Protein AF-A0A317X6T7-F1 (afdb_monomer_lite)

Radius of gyration: 27.92 Å; chains: 1; bounding box: 54×80×56 Å

Secondary structure (DSSP, 8-state):
--EEEEEEETTEEEEEETT-EEEEEETTTTEEEEEEE-TTEEEEETTTTEEEETTSEEEEEETTEEEEEEE-SEEEEETTEEEEEETTTTEEEEEETTSTT-PEEEEE-S-EEEEEEETTEEEEEETTS-EEEEETTEEEEEE-S-EEEEEE-SS-EEEEETTS-EEEEETTTEEEEEE-S-EEEEEEETTEEEEEETTS-EEEEEETTEEEEEE--TTEEEEEESSSEEEEETT--EEEEETTTTEEEE--------S-TTSS-S------EEEEEES-GGGHHHHHHHHHHHHHHHHHH-----EEEEEE--HHHHHHHHHTTS-SEEEESS-SPPHHHHHHHSSS---EEEEEEEEEEE-EEEEE-TT-TT---TTS-HHHHHHHHHHHHHH-TTS--SEEE--SS-HHHHHHHHHHHHH-TT--S--TTEEE-S---HHHHHHHHHHTT-EEEEEHHHHHHHHTSTTGGG-EEEEETTT-TTTS--EEEEEEEETT-TTHHHHHHHHHHHHSHHHHHHHHH-EETTEE--BPPP-

Structure (mmCIF, N/CA/C/O backbone):
data_AF-A0A317X6T7-F1
#
_entry.id   AF-A0A317X6T7-F1
#
loop_
_atom_site.group_PDB
_atom_site.id
_atom_site.type_symbol
_atom_site.label_atom_id
_atom_site.label_alt_id
_atom_site.label_comp_id
_atom_site.label_asym_id
_atom_site.label_entity_id
_atom_site.label_seq_id
_atom_site.pdbx_PDB_ins_code
_atom_site.Cartn_x
_atom_site.Cartn_y
_atom_site.Cartn_z
_atom_site.occupancy
_atom_site.B_iso_or_equiv
_atom_site.auth_seq_id
_atom_site.auth_comp_id
_atom_site.auth_asym_id
_atom_site.auth_atom_id
_atom_site.pdbx_PDB_model_num
ATOM 1 N N . MET A 1 1 ? -18.273 16.856 8.030 1.00 47.88 1 MET A N 1
ATOM 2 C CA . MET A 1 1 ? -17.493 18.112 8.081 1.00 47.88 1 MET A CA 1
ATOM 3 C C . MET A 1 1 ? -16.355 17.949 7.103 1.00 47.88 1 MET A C 1
ATOM 5 O O . MET A 1 1 ? -15.674 16.941 7.179 1.00 47.88 1 MET A O 1
ATO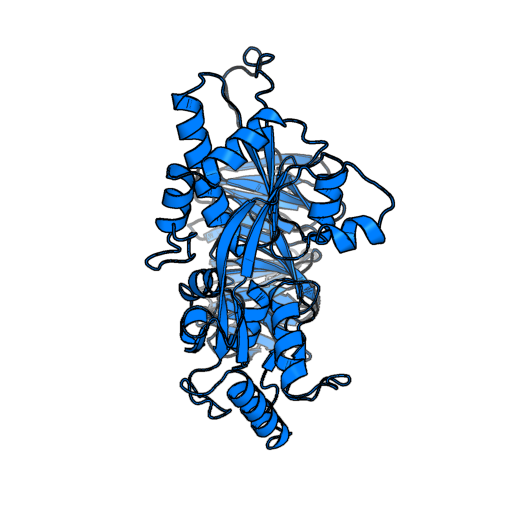M 9 N N . THR A 1 2 ? -16.215 18.866 6.156 1.00 56.31 2 THR A N 1
ATOM 10 C CA . THR A 1 2 ? -15.257 18.752 5.054 1.00 56.31 2 THR A CA 1
ATOM 11 C C . THR A 1 2 ? -14.024 19.608 5.338 1.00 56.31 2 THR A C 1
ATOM 13 O O . THR A 1 2 ? -14.096 20.697 5.911 1.00 56.31 2 THR A O 1
ATOM 16 N N . TYR A 1 3 ? -12.872 19.050 5.016 1.00 62.19 3 TYR A N 1
ATOM 17 C CA . TYR A 1 3 ? -11.550 19.628 5.184 1.00 62.19 3 TYR A CA 1
ATOM 18 C C . TYR A 1 3 ? -11.034 20.019 3.797 1.00 62.19 3 TYR A C 1
ATOM 20 O O . TYR A 1 3 ? -11.352 19.317 2.839 1.00 62.19 3 TYR A O 1
ATOM 28 N N . ASP A 1 4 ? -10.250 21.096 3.708 1.00 67.50 4 ASP A N 1
ATOM 29 C CA . ASP A 1 4 ? -9.671 21.536 2.433 1.00 67.50 4 ASP A CA 1
ATOM 30 C C . ASP A 1 4 ? -8.176 21.252 2.339 1.00 67.50 4 ASP A C 1
ATOM 32 O O . ASP A 1 4 ? -7.706 20.755 1.318 1.00 67.50 4 ASP A O 1
ATOM 36 N N . GLN A 1 5 ? -7.400 21.603 3.372 1.00 83.81 5 GLN A N 1
ATOM 37 C CA . GLN A 1 5 ? -5.944 21.529 3.274 1.00 83.81 5 GLN A CA 1
ATOM 38 C C . GLN A 1 5 ? -5.246 21.509 4.641 1.00 83.81 5 GLN A C 1
ATOM 40 O O . GLN A 1 5 ? -5.709 22.095 5.623 1.00 83.81 5 GLN A O 1
ATOM 45 N N . ILE A 1 6 ? -4.083 20.861 4.684 1.00 87.38 6 ILE A N 1
ATOM 46 C CA . ILE A 1 6 ? -3.121 20.853 5.782 1.00 87.38 6 ILE A CA 1
ATOM 47 C C . ILE A 1 6 ? -1.802 21.380 5.230 1.00 87.38 6 ILE A C 1
ATOM 49 O O . ILE A 1 6 ? -1.423 21.069 4.100 1.00 87.38 6 ILE A O 1
ATOM 53 N N . ALA A 1 7 ? -1.112 22.180 6.025 1.00 86.00 7 ALA A N 1
ATOM 54 C CA . ALA A 1 7 ? 0.236 22.629 5.726 1.00 86.00 7 ALA A CA 1
ATOM 55 C C . ALA A 1 7 ? 1.092 22.521 6.982 1.00 86.00 7 ALA A C 1
ATOM 57 O O . ALA A 1 7 ? 0.595 22.654 8.099 1.00 86.00 7 ALA A O 1
ATOM 58 N N . VAL A 1 8 ? 2.385 22.300 6.801 1.00 85.12 8 VAL A N 1
ATOM 59 C CA . VAL A 1 8 ? 3.350 22.140 7.890 1.00 85.12 8 VAL A CA 1
ATOM 60 C C . VAL A 1 8 ? 4.537 23.063 7.653 1.00 85.12 8 VAL A C 1
ATOM 62 O O . VAL A 1 8 ? 4.906 23.322 6.510 1.00 85.12 8 VAL A O 1
ATOM 65 N N . GLY A 1 9 ? 5.110 23.603 8.725 1.00 75.00 9 GLY A N 1
ATOM 66 C CA . GLY A 1 9 ? 6.337 24.399 8.656 1.00 75.00 9 GLY A CA 1
ATOM 67 C C . GLY A 1 9 ? 6.763 24.921 10.027 1.00 75.00 9 GLY A C 1
ATOM 68 O O . GLY A 1 9 ? 5.910 25.306 10.826 1.00 75.00 9 GLY A O 1
ATOM 69 N N . GLY A 1 10 ? 8.073 24.907 10.301 1.00 64.50 10 GLY A N 1
ATOM 70 C CA . GLY A 1 10 ? 8.658 25.400 11.557 1.00 64.50 10 GLY A CA 1
ATOM 71 C C . GLY A 1 10 ? 8.101 24.712 12.812 1.00 64.50 10 GLY A C 1
ATOM 72 O O . GLY A 1 10 ? 7.678 25.394 13.745 1.00 64.50 10 GLY A O 1
ATOM 73 N N . GLY A 1 11 ? 7.995 23.376 12.806 1.00 67.75 11 GLY A N 1
ATOM 74 C CA . GLY A 1 11 ? 7.402 22.588 13.899 1.00 67.75 11 GLY A CA 1
ATOM 75 C C . GLY A 1 11 ? 5.901 22.808 14.159 1.00 67.75 11 GLY A C 1
ATOM 76 O O . GLY A 1 11 ? 5.368 22.308 15.148 1.00 67.75 11 GLY A O 1
ATOM 77 N N . SER A 1 12 ? 5.205 23.571 13.310 1.00 79.38 12 SER A N 1
ATOM 78 C CA . SER A 1 12 ? 3.772 23.857 13.445 1.00 79.38 12 SER A CA 1
ATOM 79 C C . SER A 1 12 ? 2.964 23.219 12.320 1.00 79.38 12 SER A C 1
ATOM 81 O O . SER A 1 12 ? 3.421 23.112 11.179 1.00 79.38 12 SER A O 1
ATOM 83 N N . CYS A 1 13 ? 1.728 22.838 12.642 1.00 84.69 13 CYS A N 1
ATOM 84 C CA . CYS A 1 13 ? 0.756 22.321 11.685 1.00 84.69 13 CYS A CA 1
ATOM 85 C C . CYS A 1 13 ? -0.400 23.312 11.533 1.00 84.69 13 CYS A C 1
ATOM 87 O O . CYS A 1 13 ? -0.938 23.822 12.517 1.00 84.69 13 CYS A O 1
ATOM 89 N N . TYR A 1 14 ? -0.822 23.550 10.299 1.00 87.25 14 TYR A N 1
ATOM 90 C CA . TYR A 1 14 ? -1.899 24.459 9.950 1.00 87.25 14 TYR A CA 1
ATOM 91 C C . TYR A 1 14 ? -3.015 23.718 9.231 1.00 87.25 14 TYR A C 1
ATOM 93 O O . TYR A 1 14 ? -2.771 22.859 8.389 1.00 87.25 14 TYR A O 1
ATOM 101 N N . LEU A 1 15 ? -4.248 24.078 9.562 1.00 87.12 15 LEU A N 1
ATOM 102 C CA . LEU A 1 15 ? -5.460 23.444 9.071 1.00 87.12 15 LEU A CA 1
ATOM 103 C C . LEU A 1 15 ? -6.362 24.495 8.429 1.00 87.12 15 LEU A C 1
ATOM 105 O O . LEU A 1 15 ? -6.773 25.433 9.115 1.00 87.12 15 LEU A O 1
ATOM 109 N N . LEU A 1 16 ? -6.712 24.302 7.158 1.00 87.69 16 LEU A N 1
ATOM 110 C CA . LEU A 1 16 ? -7.743 25.058 6.451 1.00 87.69 16 LEU A CA 1
ATOM 111 C C . LEU A 1 16 ? -8.988 24.181 6.266 1.00 87.69 16 LEU A C 1
ATOM 113 O O . LEU A 1 16 ? -8.929 23.074 5.728 1.00 87.69 16 LEU A O 1
ATOM 117 N N . ARG A 1 17 ? -10.127 24.677 6.746 1.00 85.06 17 ARG A N 1
ATOM 118 C CA . ARG A 1 17 ? -11.435 24.012 6.642 1.00 85.06 17 ARG A CA 1
ATOM 119 C C . ARG A 1 17 ? -12.251 24.587 5.484 1.00 85.06 17 ARG A C 1
ATOM 121 O O . ARG A 1 17 ? -12.080 25.758 5.165 1.00 85.06 17 ARG A O 1
ATOM 128 N N . THR A 1 18 ? -13.231 23.828 4.982 1.00 83.88 18 THR A N 1
ATOM 129 C CA . THR A 1 18 ? -14.130 24.274 3.891 1.00 83.88 18 THR A CA 1
ATOM 130 C C . THR A 1 18 ? -14.920 25.539 4.179 1.00 83.88 18 THR A C 1
ATOM 132 O O . THR A 1 18 ? -15.309 26.256 3.267 1.00 83.88 18 THR A O 1
ATOM 135 N N . ASN A 1 19 ? -15.178 25.833 5.452 1.00 84.19 19 ASN A N 1
ATOM 136 C CA . ASN A 1 19 ? -15.823 27.079 5.870 1.00 84.19 19 ASN A CA 1
ATOM 137 C C . ASN A 1 19 ? -14.835 28.261 5.966 1.00 84.19 19 ASN A C 1
ATOM 139 O O . ASN A 1 19 ? -15.171 29.304 6.526 1.00 84.19 19 ASN A O 1
ATOM 143 N N . GLY A 1 20 ? -13.591 28.074 5.517 1.00 86.75 20 GLY A N 1
ATOM 144 C CA . GLY A 1 20 ? -12.543 29.079 5.544 1.00 86.75 20 GLY A CA 1
ATOM 145 C C . GLY A 1 20 ? -11.861 29.287 6.897 1.00 86.75 20 GLY A C 1
ATOM 146 O O . GLY A 1 20 ? -11.046 30.203 7.031 1.00 86.75 20 GLY A O 1
ATOM 147 N N . THR A 1 21 ? -12.175 28.487 7.924 1.00 88.69 21 THR A N 1
ATOM 148 C CA . THR A 1 21 ? -11.492 28.571 9.223 1.00 88.69 21 THR A CA 1
ATOM 149 C C . THR A 1 21 ? -10.047 28.094 9.103 1.00 88.69 21 THR A C 1
ATOM 151 O O . THR A 1 21 ? -9.794 26.984 8.633 1.00 88.69 21 THR A O 1
ATOM 154 N N . VAL A 1 22 ? -9.120 28.900 9.621 1.00 88.12 22 VAL A N 1
ATOM 155 C CA . VAL A 1 22 ? -7.695 28.584 9.732 1.00 88.12 22 VAL A CA 1
ATOM 156 C C . VAL A 1 22 ? -7.345 28.312 11.186 1.00 88.12 22 VAL A C 1
ATOM 158 O O . VAL A 1 22 ? -7.564 29.157 12.061 1.00 88.12 22 VAL A O 1
ATOM 161 N N . LYS A 1 23 ? -6.772 27.140 11.452 1.00 86.94 23 LYS A N 1
ATOM 162 C CA . LYS A 1 23 ? -6.250 26.778 12.771 1.00 86.94 23 LYS A CA 1
ATOM 163 C C . LYS A 1 23 ? -4.765 26.464 12.700 1.00 86.94 23 LYS A C 1
ATOM 165 O O . LYS A 1 23 ? -4.298 25.912 11.712 1.00 86.94 23 LYS A O 1
ATOM 170 N N . MET A 1 24 ? -4.053 26.780 13.770 1.00 85.44 24 MET A N 1
ATOM 171 C CA . MET A 1 24 ? -2.663 26.404 13.987 1.00 85.44 24 MET A CA 1
ATOM 172 C C . MET A 1 24 ? -2.584 25.506 15.212 1.00 85.44 24 MET A C 1
ATOM 174 O O . MET A 1 24 ? -3.096 25.863 16.273 1.00 85.44 24 MET A O 1
ATOM 178 N N . TYR A 1 25 ? -1.935 24.364 15.060 1.00 80.81 25 TYR A N 1
ATOM 179 C CA . TYR A 1 25 ? -1.464 23.548 16.161 1.00 80.81 25 TYR A CA 1
ATOM 180 C C . TYR A 1 25 ? 0.008 23.879 16.397 1.00 80.81 25 TYR A C 1
ATOM 182 O O . TYR A 1 25 ? 0.845 23.685 15.512 1.00 80.81 25 TYR A O 1
ATOM 190 N N . SER A 1 26 ? 0.307 24.407 17.582 1.00 69.31 26 SER A N 1
ATOM 191 C CA . SER A 1 26 ? 1.682 24.652 18.015 1.00 69.31 26 SER A CA 1
ATOM 192 C C . SER A 1 26 ? 2.155 23.469 18.847 1.00 69.31 26 SER A C 1
ATOM 194 O O . SER A 1 26 ? 1.589 23.195 19.907 1.00 69.31 26 SER A O 1
ATOM 196 N N . ALA A 1 27 ? 3.216 22.798 18.394 1.00 61.06 27 ALA A N 1
ATOM 197 C CA . ALA A 1 27 ? 3.853 21.729 19.159 1.00 61.06 27 ALA A CA 1
ATOM 198 C C . ALA A 1 27 ? 4.384 22.223 20.519 1.00 61.06 27 ALA A C 1
ATOM 200 O O . ALA A 1 27 ? 4.441 21.450 21.470 1.00 61.06 27 ALA A O 1
ATOM 201 N N . TYR A 1 28 ? 4.704 23.519 20.639 1.00 60.72 28 TYR A N 1
ATOM 202 C CA . TYR A 1 28 ? 5.198 24.121 21.879 1.00 60.72 28 TYR A CA 1
ATOM 203 C C . TYR A 1 28 ? 4.115 24.306 22.941 1.00 60.72 28 TYR A C 1
ATOM 205 O O . TYR A 1 28 ? 4.381 24.127 24.125 1.00 60.72 28 TYR A O 1
ATOM 213 N N . SER A 1 29 ? 2.903 24.699 22.540 1.00 60.16 29 SER A N 1
ATOM 214 C CA . SER A 1 29 ? 1.805 24.957 23.481 1.00 60.16 29 SER A CA 1
ATOM 215 C C . SER A 1 29 ? 0.778 23.829 23.550 1.00 60.16 29 SER A C 1
ATOM 217 O O . SER A 1 29 ? -0.152 23.938 24.347 1.00 60.16 29 SER A O 1
ATOM 219 N N . ILE A 1 30 ? 0.936 22.777 22.730 1.00 66.38 30 ILE A N 1
ATOM 220 C CA . ILE A 1 30 ? 0.070 21.584 22.649 1.00 66.38 30 ILE A CA 1
ATOM 221 C C . ILE A 1 30 ? -1.407 22.002 22.567 1.00 66.38 30 ILE A C 1
ATOM 223 O O . ILE A 1 30 ? -2.280 21.491 23.260 1.00 66.38 30 ILE A O 1
ATOM 227 N N . ASN A 1 31 ? -1.691 23.026 21.762 1.00 68.06 31 ASN A N 1
ATOM 228 C CA . ASN A 1 31 ? -3.018 23.619 21.682 1.00 68.06 31 ASN A CA 1
ATOM 229 C C . ASN A 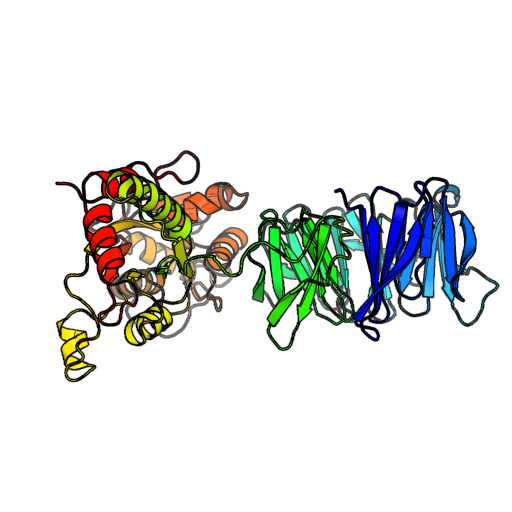1 31 ? -3.330 24.129 20.280 1.00 68.06 31 ASN A C 1
ATOM 231 O O . ASN A 1 31 ? -2.460 24.595 19.537 1.00 68.06 31 ASN A O 1
ATOM 235 N N . TRP A 1 32 ? -4.620 24.081 19.957 1.00 77.19 32 TRP A N 1
ATOM 236 C CA . TRP A 1 32 ? -5.174 24.679 18.754 1.00 77.19 32 TRP A CA 1
ATOM 237 C C . TRP A 1 32 ? -5.491 26.152 18.973 1.00 77.19 32 TRP A C 1
ATOM 239 O O . TRP A 1 32 ? -6.294 26.504 19.837 1.00 77.19 32 TRP A O 1
ATOM 249 N N . VAL A 1 33 ? -4.944 27.001 18.111 1.00 81.12 33 VAL A N 1
ATOM 250 C CA . VAL A 1 33 ? -5.285 28.420 18.036 1.00 81.12 33 VAL A CA 1
ATOM 251 C C . VAL A 1 33 ? -6.009 28.672 16.721 1.00 81.12 33 VAL A C 1
ATOM 253 O O . VAL A 1 33 ? -5.497 28.362 15.646 1.00 81.12 33 VAL A O 1
ATOM 256 N N . THR A 1 34 ? -7.216 29.230 16.791 1.00 87.19 34 THR A N 1
ATOM 257 C CA . THR A 1 34 ? -7.905 29.723 15.592 1.00 87.19 34 THR A CA 1
ATOM 258 C C . THR A 1 34 ? -7.265 31.046 15.196 1.00 87.19 34 THR A C 1
ATOM 260 O O . THR A 1 34 ? -7.296 31.996 15.973 1.00 87.19 34 THR A O 1
ATOM 263 N N . LEU A 1 35 ? -6.678 31.102 14.001 1.00 87.06 35 LEU A N 1
ATOM 264 C CA . LEU A 1 35 ? -6.011 32.305 13.494 1.00 87.06 35 LEU A CA 1
ATOM 265 C C . LEU A 1 35 ? -6.988 33.242 12.773 1.00 87.06 35 LEU A C 1
ATOM 267 O O . LEU A 1 35 ? -6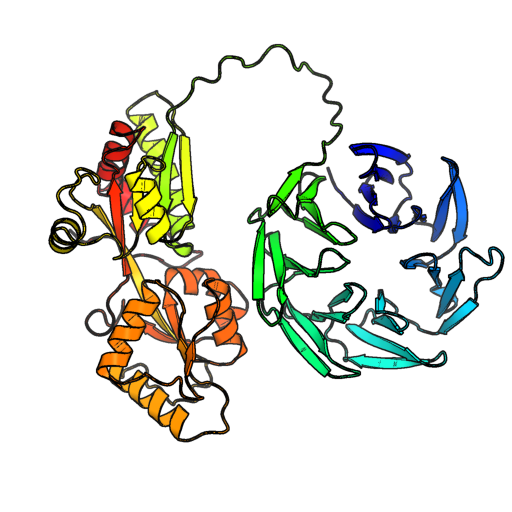.725 34.432 12.629 1.00 87.06 35 LEU A O 1
ATOM 271 N N . GLY A 1 36 ? -8.107 32.708 12.282 1.00 87.31 36 GLY A N 1
ATOM 272 C CA . GLY A 1 36 ? -9.144 33.474 11.599 1.00 87.31 36 GLY A CA 1
ATOM 273 C C . GLY A 1 36 ? -10.140 32.579 10.870 1.00 87.31 36 GLY A C 1
ATOM 274 O O . GLY A 1 36 ? -9.965 31.362 10.790 1.00 87.31 36 GLY A O 1
ATOM 275 N N . GLN A 1 37 ? -11.190 33.189 10.334 1.00 90.69 37 GLN A N 1
ATOM 276 C CA . GLN A 1 37 ? -12.169 32.531 9.478 1.00 90.69 37 GLN A CA 1
ATOM 277 C C . GLN A 1 37 ? -12.592 33.494 8.376 1.00 90.69 37 GLN A C 1
ATOM 279 O O . GLN A 1 37 ? -13.010 34.612 8.663 1.00 90.69 37 GLN A O 1
ATOM 284 N N . ASP A 1 38 ? -12.476 33.046 7.131 1.00 88.69 38 ASP A N 1
ATOM 285 C CA . ASP A 1 38 ? -12.967 33.768 5.963 1.00 88.69 38 ASP A CA 1
ATOM 286 C C . ASP A 1 38 ? -13.299 32.755 4.865 1.00 88.69 38 ASP A C 1
ATOM 288 O O . ASP A 1 38 ? -12.417 32.026 4.413 1.00 88.69 38 ASP A O 1
ATOM 292 N N . GLU A 1 39 ? -14.561 32.696 4.442 1.00 90.19 39 GLU A N 1
ATOM 293 C CA . GLU A 1 39 ? -15.065 31.721 3.462 1.00 90.19 39 GLU A CA 1
ATOM 294 C C . GLU A 1 39 ? -14.375 31.810 2.096 1.00 90.19 39 GLU A C 1
ATOM 296 O O . GLU A 1 39 ? -14.486 30.891 1.281 1.00 90.19 39 GLU A O 1
ATOM 301 N N . SER A 1 40 ? -13.651 32.898 1.826 1.00 89.75 40 SER A N 1
ATOM 302 C CA . SER A 1 40 ? -12.852 33.049 0.617 1.00 89.75 40 SER A CA 1
ATOM 303 C C . SER A 1 40 ? -11.481 32.376 0.701 1.00 89.75 40 SER A C 1
ATOM 305 O O . SER A 1 40 ? -10.830 32.279 -0.332 1.00 89.75 40 SER A O 1
ATOM 307 N N . ASN A 1 41 ? -11.029 31.882 1.858 1.00 89.38 41 ASN A N 1
ATOM 308 C CA . ASN A 1 41 ? -9.745 31.183 1.990 1.00 89.38 41 ASN A CA 1
ATOM 309 C C . ASN A 1 41 ? -9.721 29.901 1.133 1.00 89.38 41 ASN A C 1
ATOM 311 O O . ASN A 1 41 ? -10.671 29.120 1.147 1.00 89.38 41 ASN A O 1
ATOM 315 N N . ARG A 1 42 ? -8.650 29.692 0.357 1.00 86.69 42 ARG A N 1
ATOM 316 C CA . ARG A 1 42 ? -8.516 28.577 -0.607 1.00 86.69 42 ARG A CA 1
ATOM 317 C C . ARG A 1 42 ? -7.196 27.827 -0.537 1.00 86.69 42 ARG A C 1
ATOM 319 O O . ARG A 1 42 ? -7.137 26.699 -1.005 1.00 86.69 42 ARG A O 1
ATOM 326 N N . GLN A 1 43 ? -6.144 28.449 -0.021 1.00 87.06 43 GLN A N 1
ATOM 327 C CA . GLN A 1 43 ? -4.850 27.798 0.140 1.00 87.06 43 GLN A CA 1
ATOM 328 C C . GLN A 1 43 ? -4.205 28.254 1.442 1.00 87.06 43 GLN A C 1
ATOM 330 O O . GLN A 1 43 ? -4.302 29.435 1.784 1.00 87.06 43 GLN A O 1
ATOM 335 N N . ILE A 1 44 ? -3.524 27.340 2.125 1.00 87.88 44 ILE A N 1
ATOM 336 C CA . ILE A 1 44 ? -2.637 27.628 3.250 1.00 87.88 44 ILE A CA 1
ATOM 337 C C . ILE A 1 44 ? -1.250 27.026 3.007 1.00 87.88 44 ILE A C 1
ATOM 339 O O . ILE A 1 44 ? -1.128 25.950 2.424 1.00 87.88 44 ILE A O 1
ATOM 343 N N . VAL A 1 45 ? -0.207 27.726 3.448 1.00 84.06 45 VAL A N 1
ATOM 344 C CA . VAL A 1 45 ? 1.194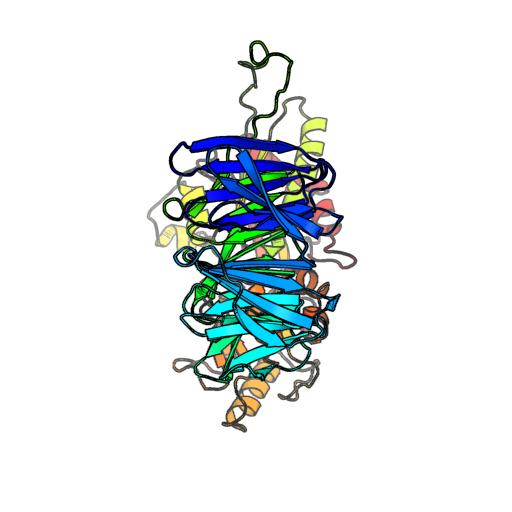 27.268 3.417 1.00 84.06 45 VAL A CA 1
ATOM 345 C C . VAL A 1 45 ? 1.863 27.557 4.767 1.00 84.06 45 VAL A C 1
ATOM 347 O O . VAL A 1 45 ? 1.442 28.470 5.481 1.00 84.06 45 VAL A O 1
ATOM 350 N N . GLY A 1 46 ? 2.841 26.728 5.150 1.00 73.44 46 GLY A N 1
ATOM 351 C CA . GLY A 1 46 ? 3.501 26.768 6.464 1.00 73.44 46 GLY A CA 1
ATOM 352 C C . GLY A 1 46 ? 4.710 27.713 6.556 1.00 73.44 46 GLY A C 1
ATOM 353 O O . GLY A 1 46 ? 5.078 28.342 5.575 1.00 73.44 46 GLY A O 1
ATOM 354 N N . ASN A 1 47 ? 5.335 27.755 7.744 1.00 69.75 47 ASN A N 1
ATOM 355 C CA . ASN A 1 47 ? 6.472 28.606 8.150 1.00 69.75 47 ASN A CA 1
ATOM 356 C C . ASN A 1 47 ? 6.173 30.122 8.149 1.00 69.75 47 ASN A C 1
ATOM 358 O O . ASN A 1 47 ? 6.627 30.873 7.291 1.00 69.75 47 ASN A O 1
ATOM 362 N N . GLY A 1 48 ? 5.375 30.545 9.141 1.00 69.50 48 GLY A N 1
ATOM 363 C CA . GLY A 1 48 ? 4.617 31.801 9.119 1.00 69.50 48 GLY A CA 1
ATOM 364 C C . GLY A 1 48 ? 3.369 31.580 8.268 1.00 69.50 48 GLY A C 1
ATOM 365 O O . GLY A 1 48 ? 3.505 31.402 7.067 1.00 69.50 48 GLY A O 1
ATOM 366 N N . PRO A 1 49 ? 2.153 31.457 8.829 1.00 80.56 49 PRO A N 1
ATOM 367 C CA . PRO A 1 49 ? 1.048 30.981 8.016 1.00 80.56 49 PRO A CA 1
ATOM 368 C C . PRO A 1 49 ? 0.635 32.059 7.023 1.00 80.56 49 PRO A C 1
ATOM 370 O O . PRO A 1 49 ? 0.291 33.178 7.413 1.00 80.56 49 PRO A O 1
ATOM 373 N N . PHE A 1 50 ? 0.631 31.689 5.746 1.00 85.94 50 PHE A N 1
ATOM 374 C CA . PHE A 1 50 ? 0.072 32.508 4.682 1.00 85.94 50 PHE A CA 1
ATOM 375 C C . PHE A 1 50 ? -1.207 31.870 4.160 1.00 85.94 50 PHE A C 1
ATOM 377 O O . PHE A 1 50 ? -1.311 30.646 4.059 1.00 85.94 50 PHE A O 1
ATOM 384 N N . ILE A 1 51 ? -2.170 32.707 3.791 1.00 89.38 51 ILE A N 1
ATOM 385 C CA . ILE A 1 51 ? -3.415 32.281 3.153 1.00 89.38 51 ILE A CA 1
ATOM 386 C C . ILE A 1 51 ? -3.559 32.945 1.799 1.00 89.38 51 ILE A C 1
ATOM 388 O O . ILE A 1 51 ? -3.266 34.130 1.659 1.00 89.38 51 ILE A O 1
ATOM 392 N N . ARG A 1 52 ? -4.064 32.192 0.824 1.00 89.44 52 ARG A N 1
ATOM 393 C CA . ARG A 1 52 ? -4.560 32.729 -0.445 1.00 89.44 52 ARG A CA 1
ATOM 394 C C . ARG A 1 52 ? -6.074 32.631 -0.471 1.00 89.44 52 ARG A C 1
ATOM 396 O O . ARG A 1 52 ? -6.636 31.576 -0.162 1.00 89.44 52 ARG A O 1
ATOM 403 N N . ARG A 1 53 ? -6.729 33.711 -0.875 1.00 90.44 53 ARG A N 1
ATOM 404 C CA . ARG A 1 53 ? -8.176 33.775 -1.067 1.00 90.44 53 ARG A CA 1
ATOM 405 C C . ARG A 1 53 ? -8.573 33.447 -2.504 1.00 90.44 53 ARG A C 1
ATOM 407 O O . ARG A 1 53 ? -7.747 33.429 -3.413 1.00 90.44 53 ARG A O 1
ATOM 414 N N . ALA A 1 54 ? -9.860 33.202 -2.724 1.00 87.50 54 ALA A N 1
ATOM 415 C CA . ALA A 1 54 ? -10.429 32.859 -4.025 1.00 87.50 54 ALA A CA 1
ATOM 416 C C . ALA A 1 54 ? -10.197 33.945 -5.088 1.00 87.50 54 ALA A C 1
ATOM 418 O O . ALA A 1 54 ? -10.008 33.623 -6.256 1.00 87.50 54 ALA A O 1
ATOM 419 N N . ASN A 1 55 ? -10.146 35.212 -4.676 1.00 86.56 55 ASN A N 1
ATOM 420 C CA . ASN A 1 55 ? -9.817 36.356 -5.531 1.00 86.56 55 ASN A CA 1
ATOM 421 C C . ASN A 1 55 ? -8.301 36.529 -5.780 1.00 86.56 55 ASN A C 1
ATOM 423 O O . ASN A 1 55 ? -7.899 37.502 -6.410 1.00 86.56 55 ASN A O 1
ATOM 427 N N . GLY A 1 56 ? -7.463 35.619 -5.270 1.00 84.31 56 GLY A N 1
ATOM 428 C CA . GLY A 1 56 ? -6.007 35.667 -5.387 1.00 84.31 56 GLY A CA 1
ATOM 429 C C . GLY A 1 56 ? -5.304 36.489 -4.307 1.00 84.31 56 GLY A C 1
ATOM 430 O O . GLY A 1 56 ? -4.079 36.448 -4.245 1.00 84.31 56 GLY A O 1
ATOM 431 N N . GLU A 1 57 ? -6.022 37.209 -3.439 1.00 87.75 57 GLU A N 1
ATOM 432 C CA . GLU A 1 57 ? -5.389 37.997 -2.377 1.00 87.75 57 GLU A CA 1
ATOM 433 C C . GLU A 1 57 ? -4.657 37.098 -1.381 1.00 87.75 57 GLU A C 1
ATOM 435 O O . GLU A 1 57 ? -5.182 36.068 -0.947 1.00 87.75 57 GLU A O 1
ATOM 440 N N . VAL A 1 58 ? -3.456 37.519 -0.989 1.00 84.62 58 VAL A N 1
ATOM 441 C CA . VAL A 1 58 ? -2.623 36.810 -0.022 1.00 84.62 58 VAL A CA 1
ATOM 442 C C . VAL A 1 58 ? -2.422 37.608 1.240 1.00 84.62 58 VAL A C 1
ATOM 444 O O . VAL A 1 58 ? -2.184 38.816 1.207 1.00 84.62 58 VAL A O 1
ATOM 447 N N . TYR A 1 59 ? -2.493 36.895 2.356 1.00 87.06 59 TYR A N 1
ATOM 448 C CA . TYR A 1 59 ? -2.281 37.442 3.679 1.00 87.06 59 TYR A CA 1
ATOM 449 C C . TYR A 1 59 ? -1.236 36.621 4.408 1.00 87.06 59 TYR A C 1
ATOM 451 O O . TYR A 1 59 ? -1.243 35.396 4.340 1.00 87.06 59 TYR A O 1
ATOM 459 N N . GLU A 1 60 ? -0.391 37.314 5.151 1.00 86.62 60 GLU A N 1
ATOM 460 C CA . GLU A 1 60 ? 0.547 36.736 6.099 1.00 86.62 60 GLU A CA 1
ATOM 461 C C . GLU A 1 60 ? 0.036 36.973 7.514 1.00 86.62 60 GLU A C 1
ATOM 463 O O . GLU A 1 60 ? -0.429 38.069 7.843 1.00 86.62 60 GLU A O 1
ATOM 468 N N . TYR A 1 61 ? 0.126 35.958 8.363 1.00 85.88 61 TYR A N 1
ATOM 469 C CA . TYR A 1 61 ? -0.180 36.107 9.774 1.00 85.88 61 TYR A CA 1
ATOM 470 C C . TYR A 1 61 ? 1.070 36.525 10.554 1.00 85.88 61 TYR A C 1
ATOM 472 O O . TYR A 1 61 ? 1.969 35.721 10.803 1.00 85.88 61 TYR A O 1
ATOM 480 N N . LYS A 1 62 ? 1.103 37.785 10.986 1.00 81.81 62 LYS A N 1
ATOM 481 C CA . LYS A 1 62 ? 2.156 38.351 11.839 1.00 81.81 62 LYS A CA 1
ATOM 482 C C . LYS A 1 62 ? 1.523 39.120 12.988 1.00 81.81 62 LYS A C 1
ATOM 484 O O . LYS A 1 62 ? 0.475 39.735 12.819 1.00 81.81 62 LYS A O 1
ATOM 489 N N . GLU A 1 63 ? 2.145 39.066 14.165 1.00 80.69 63 GLU A N 1
ATOM 490 C CA . GLU A 1 63 ? 1.708 39.834 15.347 1.00 80.69 63 GLU A CA 1
ATOM 491 C C . GLU A 1 63 ? 0.208 39.657 15.671 1.00 80.69 63 GLU A C 1
ATOM 493 O O . GLU A 1 63 ? -0.506 40.605 15.996 1.00 80.69 63 GLU A O 1
ATOM 498 N N . HIS A 1 64 ? -0.285 38.420 15.550 1.00 80.31 64 HIS A N 1
ATOM 499 C CA . HIS A 1 64 ? -1.689 38.047 15.765 1.00 80.31 64 HIS A CA 1
ATOM 500 C C . HIS A 1 64 ? -2.706 38.681 14.799 1.00 80.31 64 HIS A C 1
ATOM 502 O O . HIS A 1 64 ? -3.895 38.764 15.115 1.00 80.31 64 HIS A O 1
ATOM 508 N N . LYS A 1 65 ? -2.268 39.136 13.620 1.00 86.00 65 LYS A N 1
ATOM 509 C CA . LYS A 1 65 ? -3.135 39.732 12.598 1.00 86.00 65 LYS A CA 1
ATOM 510 C C . LYS A 1 65 ? -2.778 39.237 11.203 1.00 86.00 65 LYS A C 1
ATOM 512 O O . LYS A 1 65 ? -1.617 39.011 10.878 1.00 86.00 65 LYS A O 1
ATOM 517 N N . TRP A 1 66 ? -3.797 39.126 10.356 1.00 87.38 66 TRP A N 1
ATOM 518 C CA . TRP A 1 66 ? -3.617 38.911 8.924 1.00 87.38 66 TRP A CA 1
ATOM 519 C C . TRP A 1 66 ? -3.292 40.238 8.244 1.00 87.38 66 TRP A C 1
ATOM 521 O O . TRP A 1 66 ? -4.120 41.150 8.221 1.00 87.38 66 TRP A O 1
ATOM 531 N N . LYS A 1 67 ? -2.093 40.345 7.676 1.00 86.56 67 LYS A N 1
ATOM 532 C CA . LYS A 1 67 ? -1.662 41.485 6.870 1.00 86.56 67 LYS A CA 1
ATOM 533 C C . LYS A 1 67 ? -1.706 41.088 5.401 1.00 86.56 67 LYS A C 1
ATOM 535 O O . LYS A 1 67 ? -1.047 40.131 5.007 1.00 86.56 67 LYS A O 1
ATOM 540 N N . ARG A 1 68 ? -2.473 41.823 4.590 1.00 86.88 68 ARG A N 1
ATOM 541 C CA . ARG A 1 68 ? -2.472 41.632 3.135 1.00 86.88 68 ARG A CA 1
ATOM 542 C C . ARG A 1 68 ? -1.076 41.939 2.596 1.00 86.88 68 ARG A C 1
ATOM 544 O O . ARG A 1 68 ? -0.529 42.998 2.899 1.00 86.88 68 ARG A O 1
ATOM 551 N N . LEU A 1 69 ? -0.537 41.021 1.807 1.00 77.50 69 LEU A N 1
ATOM 552 C CA . LEU A 1 69 ? 0.746 41.179 1.137 1.00 77.50 69 LEU A CA 1
ATOM 553 C C . LEU A 1 69 ? 0.568 41.519 -0.336 1.00 77.50 69 LEU A C 1
ATOM 555 O O . LEU A 1 69 ? 1.189 42.457 -0.820 1.00 77.50 69 LEU A O 1
ATOM 559 N N . ASP A 1 70 ? -0.257 40.749 -1.049 1.00 75.44 70 ASP A N 1
ATOM 560 C CA . ASP A 1 70 ? -0.236 40.765 -2.512 1.00 75.44 70 ASP A CA 1
ATOM 561 C C . ASP A 1 70 ? -1.481 40.108 -3.134 1.00 75.44 70 ASP A C 1
ATOM 563 O O . ASP A 1 70 ? -2.430 39.756 -2.428 1.00 75.44 70 ASP A O 1
ATOM 567 N N . THR A 1 71 ? -1.470 39.938 -4.459 1.00 81.94 71 THR A N 1
ATOM 568 C CA . THR A 1 71 ? -2.412 39.133 -5.244 1.00 81.94 71 THR A CA 1
ATOM 569 C C . THR A 1 71 ? -1.628 38.158 -6.133 1.00 81.94 71 THR A C 1
ATOM 571 O O . THR A 1 71 ? -0.770 38.571 -6.914 1.00 81.94 71 THR A O 1
ATOM 574 N N . LEU A 1 72 ? -1.883 36.854 -6.013 1.00 81.38 72 LEU A N 1
ATOM 575 C CA . LEU A 1 72 ? -1.130 35.807 -6.716 1.00 81.38 72 LEU A CA 1
ATOM 576 C C . LEU A 1 72 ? -1.983 34.572 -7.029 1.00 81.38 72 LEU A C 1
ATOM 578 O O . LEU A 1 72 ? -3.052 34.367 -6.446 1.00 81.38 72 LEU A O 1
ATOM 582 N N . THR A 1 73 ? -1.494 33.730 -7.945 1.00 81.12 73 THR A N 1
ATOM 583 C CA . THR A 1 73 ? -2.193 32.497 -8.336 1.00 81.12 73 THR A CA 1
ATOM 584 C C . THR A 1 73 ? -1.789 31.319 -7.452 1.00 81.12 73 THR A C 1
ATOM 586 O O . THR A 1 73 ? -2.664 30.603 -6.965 1.00 81.12 73 THR A O 1
ATOM 589 N N . LYS A 1 74 ? -0.483 31.131 -7.206 1.00 83.06 74 LYS A N 1
ATOM 590 C CA . LYS A 1 74 ? 0.061 30.051 -6.360 1.00 83.06 74 LYS A CA 1
ATOM 591 C C . LYS A 1 74 ? 1.227 30.534 -5.499 1.00 83.06 74 LYS A C 1
ATOM 593 O O . LYS A 1 74 ? 1.952 31.452 -5.887 1.00 83.06 74 LYS A O 1
ATOM 598 N N . MET A 1 75 ? 1.401 29.901 -4.342 1.00 85.06 75 MET A N 1
ATOM 599 C CA . MET A 1 75 ? 2.423 30.248 -3.355 1.00 85.06 75 MET A CA 1
ATOM 600 C C . MET A 1 75 ? 3.021 28.998 -2.712 1.00 85.06 75 MET A C 1
ATOM 602 O O . MET A 1 75 ? 2.305 28.023 -2.482 1.00 85.06 75 MET A O 1
ATOM 606 N N . TRP A 1 76 ? 4.313 29.074 -2.391 1.00 86.50 76 TRP A N 1
ATOM 607 C CA . TRP A 1 76 ? 5.071 28.062 -1.653 1.00 86.50 76 TRP A CA 1
ATOM 608 C C . TRP A 1 76 ? 6.004 28.747 -0.656 1.00 86.50 76 TRP A C 1
ATOM 610 O O . TRP A 1 76 ? 6.409 29.889 -0.871 1.00 86.50 76 TRP A O 1
ATOM 620 N N . VAL A 1 77 ? 6.372 28.054 0.416 1.00 80.44 77 VAL A N 1
ATOM 621 C CA . VAL A 1 77 ? 7.309 28.564 1.425 1.00 80.44 77 VAL A CA 1
ATOM 622 C C . VAL A 1 77 ? 8.337 27.486 1.721 1.00 80.44 77 VAL A C 1
ATOM 624 O O . VAL A 1 77 ? 7.983 26.318 1.875 1.00 80.44 77 VAL A O 1
ATOM 627 N N . TRP A 1 78 ? 9.607 27.877 1.786 1.00 77.75 78 TRP A N 1
ATOM 628 C CA . TRP A 1 78 ? 10.708 26.990 2.136 1.00 77.75 78 TRP A CA 1
ATOM 629 C C . TRP A 1 78 ? 11.726 27.721 3.004 1.00 77.75 78 TRP A C 1
ATOM 631 O O . TRP A 1 78 ? 12.408 28.633 2.531 1.00 77.75 78 TRP A O 1
ATOM 641 N N . GLY A 1 79 ? 11.831 27.327 4.276 1.00 74.25 79 GLY A N 1
ATOM 642 C CA . GLY A 1 79 ? 12.573 28.115 5.259 1.00 74.25 79 GLY A CA 1
ATOM 643 C C . GLY A 1 79 ? 12.101 29.571 5.227 1.00 74.25 79 GLY A C 1
ATOM 644 O O . GLY A 1 79 ? 10.901 29.835 5.187 1.00 74.25 79 GLY A O 1
ATOM 645 N N . ASP A 1 80 ? 13.042 30.501 5.157 1.00 75.31 80 ASP A N 1
ATOM 646 C CA . ASP A 1 80 ? 12.769 31.942 5.171 1.00 75.31 80 ASP A CA 1
ATOM 647 C C . ASP A 1 80 ? 12.460 32.530 3.776 1.00 75.31 80 ASP A C 1
ATOM 649 O O . ASP A 1 80 ? 12.387 33.749 3.604 1.00 75.31 80 ASP A O 1
ATOM 653 N N . ILE A 1 81 ? 12.280 31.673 2.760 1.00 79.19 81 ILE A N 1
ATOM 654 C CA . ILE A 1 81 ? 12.036 32.077 1.373 1.00 79.19 81 ILE A CA 1
ATOM 655 C C . ILE A 1 81 ? 10.589 31.773 0.985 1.00 79.19 81 ILE A C 1
ATOM 657 O O . ILE A 1 81 ? 10.149 30.621 0.991 1.00 79.19 81 ILE A O 1
ATOM 661 N N . THR A 1 82 ? 9.871 32.807 0.553 1.00 80.88 82 THR A N 1
ATOM 662 C CA . THR A 1 82 ? 8.523 32.678 -0.014 1.00 80.88 82 THR A CA 1
ATOM 663 C C . THR A 1 82 ? 8.592 32.740 -1.533 1.00 80.88 82 THR A C 1
ATOM 665 O O . THR A 1 82 ? 9.231 33.620 -2.107 1.00 80.88 82 THR A O 1
ATOM 668 N N . TRP A 1 83 ? 7.915 31.815 -2.202 1.00 84.75 83 TRP A N 1
ATOM 669 C CA . TRP A 1 83 ? 7.810 31.730 -3.653 1.00 84.75 83 TRP A CA 1
ATOM 670 C C . TRP A 1 83 ? 6.395 32.063 -4.095 1.00 84.75 83 TRP A C 1
ATOM 672 O O . TRP A 1 83 ? 5.425 31.602 -3.492 1.00 84.75 83 TRP A O 1
ATOM 682 N N . ARG A 1 84 ? 6.274 32.817 -5.186 1.00 84.31 84 ARG A N 1
ATOM 683 C CA . ARG A 1 84 ? 4.994 33.110 -5.828 1.00 84.31 84 ARG A CA 1
ATOM 684 C C . ARG A 1 84 ? 5.047 32.807 -7.312 1.00 84.31 84 ARG A C 1
ATOM 686 O O . ARG A 1 84 ? 6.054 33.081 -7.967 1.00 84.31 84 ARG A O 1
ATOM 693 N N . TRP A 1 85 ? 3.923 32.343 -7.833 1.00 85.12 85 TRP A N 1
ATOM 694 C CA . TRP A 1 85 ? 3.669 32.260 -9.262 1.00 85.12 85 TRP A CA 1
ATOM 695 C C . TRP A 1 85 ? 2.420 33.065 -9.619 1.00 85.12 85 TRP A C 1
ATOM 697 O O . TRP A 1 85 ? 1.372 32.947 -8.970 1.00 85.12 85 TRP A O 1
ATOM 707 N N . GLN A 1 86 ? 2.556 33.904 -10.643 1.00 81.19 86 GLN A N 1
ATOM 708 C CA . GLN A 1 86 ? 1.478 34.722 -11.189 1.00 81.19 86 GLN A CA 1
ATOM 709 C C . GLN A 1 86 ? 1.158 34.262 -12.606 1.00 81.19 86 GLN A C 1
ATOM 711 O O . GLN A 1 86 ? 1.988 34.358 -13.507 1.00 81.19 86 GLN A O 1
ATOM 716 N N . GLU A 1 87 ? -0.071 33.788 -12.795 1.00 79.12 87 GLU A N 1
ATOM 717 C CA . GLU A 1 87 ? -0.530 33.217 -14.062 1.00 79.12 87 GLU A CA 1
ATOM 718 C C . GLU A 1 87 ? -0.509 34.231 -15.208 1.00 79.12 87 GLU A C 1
ATOM 720 O O . GLU A 1 87 ? -0.081 33.895 -16.304 1.00 79.12 87 GLU A O 1
ATOM 725 N N . GLN A 1 88 ? -0.899 35.483 -14.945 1.00 77.56 88 GLN A N 1
ATOM 726 C CA . GLN A 1 88 ? -0.936 36.540 -15.965 1.00 77.56 88 GLN A CA 1
ATOM 727 C C . GLN A 1 88 ? 0.456 36.924 -16.481 1.00 77.56 88 GLN A C 1
ATOM 729 O O . GLN A 1 88 ? 0.599 37.314 -17.637 1.00 77.56 88 GLN A O 1
ATOM 734 N N . GLU A 1 89 ? 1.476 36.829 -15.625 1.00 78.50 89 GLU A N 1
ATOM 735 C CA . GLU A 1 89 ? 2.850 37.206 -15.965 1.00 78.50 89 GLU A CA 1
ATOM 736 C C . GLU A 1 89 ? 3.683 36.000 -16.423 1.00 78.50 89 GLU A C 1
ATOM 738 O O . GLU A 1 89 ? 4.738 36.171 -17.029 1.00 78.50 89 GLU A O 1
ATOM 743 N N . HIS A 1 90 ? 3.226 34.777 -16.129 1.00 79.75 90 HIS A N 1
ATOM 744 C CA . HIS A 1 90 ? 4.000 33.539 -16.256 1.00 79.75 90 HIS A CA 1
ATOM 745 C C . HIS A 1 90 ? 5.365 33.609 -15.546 1.00 79.75 90 HIS A C 1
ATOM 747 O O . HIS A 1 90 ? 6.344 33.002 -15.987 1.00 79.75 90 HIS A O 1
ATOM 753 N N . LEU A 1 91 ? 5.441 34.361 -14.442 1.00 83.75 91 LEU A N 1
ATOM 754 C CA . LEU A 1 91 ? 6.670 34.585 -13.684 1.00 83.75 91 LEU A CA 1
ATOM 755 C C . LEU A 1 91 ? 6.647 33.846 -12.349 1.00 83.75 91 LEU A C 1
ATOM 757 O O . LEU A 1 91 ? 5.690 33.935 -11.575 1.00 83.75 91 LEU A O 1
ATOM 761 N N . LEU A 1 92 ? 7.757 33.160 -12.072 1.00 84.56 92 LEU A N 1
ATOM 762 C CA . LEU A 1 92 ? 8.098 32.648 -10.755 1.00 84.56 92 LEU A CA 1
ATOM 763 C C . LEU A 1 92 ? 9.065 33.628 -10.082 1.00 84.56 92 LEU A C 1
ATOM 765 O O . LEU A 1 92 ? 10.181 33.856 -10.567 1.00 84.56 92 LEU A O 1
ATOM 769 N N . SER A 1 93 ? 8.654 34.156 -8.934 1.00 84.75 93 SER A N 1
ATOM 770 C CA . SER A 1 93 ? 9.443 35.093 -8.134 1.00 84.75 93 SER A CA 1
ATOM 771 C C . SER A 1 93 ? 9.604 34.591 -6.706 1.00 84.75 93 SER A C 1
ATOM 773 O O . SER A 1 93 ? 8.736 33.892 -6.188 1.00 84.75 93 SER A O 1
ATOM 775 N N . CYS A 1 94 ? 10.703 34.971 -6.057 1.00 83.44 94 CYS A N 1
ATOM 776 C CA . CYS A 1 94 ? 10.932 34.683 -4.644 1.00 83.44 94 CYS A CA 1
ATOM 777 C C . CYS A 1 94 ? 11.182 35.956 -3.834 1.00 83.44 94 CYS A C 1
ATOM 779 O O . CYS A 1 94 ? 11.728 36.937 -4.348 1.00 83.44 94 CYS A O 1
ATOM 781 N N . HIS A 1 95 ? 10.837 35.895 -2.558 1.00 77.31 95 HIS A N 1
ATOM 782 C CA . HIS A 1 95 ? 11.053 36.921 -1.548 1.00 77.31 95 HIS A CA 1
ATOM 783 C C . HIS A 1 95 ? 11.792 36.299 -0.359 1.00 77.31 95 HIS A C 1
ATOM 785 O O . HIS A 1 95 ? 11.501 35.164 0.018 1.00 77.31 95 HIS A O 1
ATOM 791 N N . ASP A 1 96 ? 12.787 37.013 0.165 1.00 68.19 96 ASP A N 1
ATOM 792 C CA . ASP A 1 96 ? 13.617 36.591 1.297 1.00 68.19 96 ASP A CA 1
ATOM 793 C C . ASP A 1 96 ? 13.244 37.439 2.520 1.00 68.19 96 ASP A C 1
ATOM 795 O O . ASP A 1 96 ? 13.169 38.669 2.424 1.00 68.19 96 ASP A O 1
ATOM 799 N N . PHE A 1 97 ? 13.034 36.800 3.671 1.00 56.91 97 PHE A N 1
ATOM 800 C CA . PHE A 1 97 ? 12.645 37.462 4.920 1.00 56.91 97 PHE A CA 1
ATOM 801 C C . PHE A 1 97 ? 13.619 38.572 5.362 1.00 56.91 97 PHE A C 1
ATOM 803 O O . PHE A 1 97 ? 13.206 39.497 6.063 1.00 56.91 97 PHE A O 1
ATOM 810 N N . GLY A 1 98 ? 14.889 38.522 4.938 1.00 54.44 98 GLY A N 1
ATOM 811 C CA . GLY A 1 98 ? 15.903 39.542 5.240 1.00 54.44 98 GLY A CA 1
ATOM 812 C C . GLY A 1 98 ? 15.891 40.793 4.345 1.00 54.44 98 GLY A C 1
ATOM 813 O O . GLY A 1 98 ? 16.595 41.756 4.649 1.00 54.44 98 GLY A O 1
ATOM 814 N N . ALA A 1 99 ? 15.121 40.804 3.251 1.00 54.75 99 ALA A N 1
ATOM 815 C CA . ALA A 1 99 ? 15.059 41.909 2.285 1.00 54.75 99 ALA A CA 1
ATOM 816 C C . ALA A 1 99 ? 13.594 42.211 1.895 1.00 54.75 99 ALA A C 1
ATOM 818 O O . ALA A 1 99 ? 13.156 41.845 0.802 1.00 54.75 99 ALA A O 1
ATOM 819 N N . PRO A 1 100 ? 12.822 42.867 2.784 1.00 53.75 100 PRO A N 1
ATOM 820 C CA . PRO A 1 100 ? 11.358 42.871 2.759 1.00 53.75 100 PRO A CA 1
ATOM 821 C C . PRO A 1 100 ? 10.690 43.531 1.541 1.00 53.75 100 PRO A C 1
ATOM 823 O O . PRO A 1 100 ? 9.509 43.268 1.325 1.00 53.75 100 PRO A O 1
ATOM 826 N N . ASP A 1 101 ? 11.404 44.301 0.718 1.00 58.28 101 ASP A N 1
ATOM 827 C CA . ASP A 1 101 ? 10.768 45.193 -0.263 1.00 58.28 101 ASP A CA 1
ATOM 828 C C . ASP A 1 101 ? 10.868 44.750 -1.740 1.00 58.28 101 ASP A C 1
ATOM 830 O O . ASP A 1 101 ? 10.311 45.426 -2.603 1.00 58.28 101 ASP A O 1
ATOM 834 N N . GLU A 1 102 ? 11.516 43.623 -2.079 1.00 69.56 102 GLU A N 1
ATOM 835 C CA . GLU A 1 102 ? 11.695 43.229 -3.492 1.00 69.56 102 GLU A CA 1
ATOM 836 C C . GLU A 1 102 ? 11.456 41.738 -3.784 1.00 69.56 102 GLU A C 1
ATOM 838 O O . GLU A 1 102 ? 12.195 40.856 -3.342 1.00 69.56 102 GLU A O 1
ATOM 843 N N . TRP A 1 103 ? 10.466 41.455 -4.640 1.00 76.25 103 TRP A N 1
ATOM 844 C CA . TRP A 1 103 ? 10.308 40.154 -5.294 1.00 76.25 103 TRP A CA 1
ATOM 845 C C . TRP A 1 103 ? 11.326 40.003 -6.421 1.00 76.25 103 TRP A C 1
ATOM 847 O O . TRP A 1 103 ? 11.339 40.781 -7.375 1.00 76.25 103 TRP A O 1
ATOM 857 N N . ARG A 1 104 ? 12.157 38.963 -6.357 1.00 80.69 104 ARG A N 1
ATOM 858 C CA . ARG A 1 104 ? 13.162 38.679 -7.387 1.00 80.69 104 ARG A CA 1
ATOM 859 C C . ARG A 1 104 ? 12.636 37.625 -8.346 1.00 80.69 104 ARG A C 1
ATOM 861 O O . ARG A 1 104 ? 12.367 36.501 -7.927 1.00 80.69 104 ARG A O 1
ATOM 868 N N . VAL A 1 105 ? 12.536 37.963 -9.630 1.00 81.25 105 VAL A N 1
ATOM 869 C CA . VAL A 1 105 ? 12.185 37.002 -10.687 1.00 81.25 105 VAL A CA 1
ATOM 870 C C . VAL A 1 105 ? 13.288 35.948 -10.796 1.00 81.25 105 VAL A C 1
ATOM 872 O O . VAL A 1 105 ? 14.471 36.273 -10.917 1.00 81.25 105 VAL A O 1
ATOM 875 N N . ARG A 1 106 ? 12.908 34.672 -10.733 1.00 78.00 106 ARG A N 1
ATOM 876 C CA . ARG A 1 106 ? 13.834 33.528 -10.758 1.00 78.00 106 ARG A CA 1
ATOM 877 C C . ARG A 1 106 ? 13.675 32.652 -11.991 1.00 78.00 106 ARG A C 1
ATOM 879 O O . ARG A 1 106 ? 14.645 32.008 -12.382 1.00 78.00 106 ARG A O 1
ATOM 886 N N . GLY A 1 107 ? 12.509 32.664 -12.625 1.00 75.31 107 GLY A N 1
ATOM 887 C CA . GLY A 1 107 ? 12.252 31.953 -13.871 1.00 75.31 107 GLY A CA 1
ATOM 888 C C . GLY A 1 107 ? 10.910 32.357 -14.473 1.00 75.31 107 GLY A C 1
ATOM 889 O O . GLY A 1 107 ? 10.071 32.936 -13.786 1.00 75.31 107 GLY A O 1
ATOM 890 N N . GLY A 1 108 ? 10.723 32.055 -15.756 1.00 69.94 108 GLY A N 1
ATOM 891 C CA . GLY A 1 108 ? 9.424 32.129 -16.421 1.00 69.94 108 GLY A CA 1
ATOM 892 C C . GLY A 1 108 ? 8.975 30.722 -16.792 1.00 69.94 108 GLY A C 1
ATOM 893 O O . GLY A 1 108 ? 9.753 29.991 -17.409 1.00 69.94 108 GLY A O 1
ATOM 894 N N . ASP A 1 109 ? 7.771 30.332 -16.380 1.00 64.50 109 ASP A N 1
ATOM 895 C CA . ASP A 1 109 ? 7.124 29.108 -16.854 1.00 64.50 109 ASP A CA 1
ATOM 896 C C . ASP A 1 109 ? 5.598 29.216 -16.780 1.00 64.50 109 ASP A C 1
ATOM 898 O O . ASP A 1 109 ? 5.018 29.886 -15.923 1.00 64.50 109 ASP A O 1
ATOM 902 N N . THR A 1 110 ? 4.963 28.542 -17.726 1.00 61.06 110 THR A N 1
ATOM 903 C CA . THR A 1 110 ? 3.559 28.656 -18.090 1.00 61.06 110 THR A CA 1
ATOM 904 C C . THR A 1 110 ? 2.644 27.693 -17.336 1.00 61.06 110 THR A C 1
ATOM 906 O O . THR A 1 110 ? 1.436 27.897 -17.395 1.00 61.06 110 THR A O 1
ATOM 909 N N . GLN A 1 111 ? 3.163 26.675 -16.626 1.00 78.19 111 GLN A N 1
ATOM 910 C CA . GLN A 1 111 ? 2.322 25.598 -16.062 1.00 78.19 111 GLN A CA 1
ATOM 911 C C . GLN A 1 111 ? 2.818 24.976 -14.740 1.00 78.19 111 GLN A C 1
ATOM 913 O O . GLN A 1 111 ? 2.619 23.785 -14.519 1.00 78.19 111 GLN A O 1
ATOM 918 N N . THR A 1 112 ? 3.471 25.717 -13.839 1.00 86.56 112 THR A N 1
ATOM 919 C CA . THR A 1 112 ? 3.927 25.152 -12.551 1.00 86.56 112 THR A CA 1
ATOM 920 C C . THR A 1 112 ? 2.739 24.652 -11.712 1.00 86.56 112 THR A C 1
ATOM 922 O O . THR A 1 112 ? 1.930 25.448 -11.231 1.00 86.56 112 THR A O 1
ATOM 925 N N . LYS A 1 113 ? 2.640 23.333 -11.511 1.00 88.31 113 LYS A N 1
ATOM 926 C CA . LYS A 1 113 ? 1.682 22.658 -10.623 1.00 88.31 113 LYS A CA 1
ATOM 927 C C . LYS A 1 113 ? 2.130 22.741 -9.171 1.00 88.31 113 LYS A C 1
ATOM 929 O O . LYS A 1 113 ? 1.354 23.202 -8.337 1.00 88.31 113 LYS A O 1
ATOM 934 N N . ASP A 1 114 ? 3.372 22.336 -8.912 1.00 90.44 114 ASP A N 1
ATOM 935 C CA . ASP A 1 114 ? 3.969 22.274 -7.579 1.00 90.44 114 ASP A CA 1
ATOM 936 C C . ASP A 1 114 ? 5.469 22.610 -7.602 1.00 90.44 114 ASP A C 1
ATOM 938 O O . ASP A 1 114 ? 6.107 22.545 -8.658 1.00 90.44 114 ASP A O 1
ATOM 942 N N . LEU A 1 115 ? 6.027 22.977 -6.448 1.00 91.19 115 LEU A N 1
ATOM 943 C CA . LEU A 1 115 ? 7.398 23.455 -6.294 1.00 91.19 115 LEU A CA 1
ATOM 944 C C . LEU A 1 115 ? 8.017 22.901 -5.008 1.00 91.19 115 LEU A C 1
ATOM 946 O O . LEU A 1 115 ? 7.453 23.044 -3.926 1.00 91.19 115 LEU A O 1
ATOM 950 N N . VAL A 1 116 ? 9.219 22.339 -5.118 1.00 90.94 116 VAL A N 1
ATOM 951 C CA . VAL A 1 116 ? 9.992 21.846 -3.972 1.00 90.94 116 VAL A CA 1
ATOM 952 C C . VAL A 1 116 ? 11.442 22.298 -4.059 1.00 90.94 116 VAL A C 1
ATOM 954 O O . VAL A 1 116 ? 11.984 22.530 -5.145 1.00 90.94 116 VAL A O 1
ATOM 957 N N . MET A 1 117 ? 12.091 22.402 -2.902 1.00 88.50 117 MET A N 1
ATOM 958 C CA . MET A 1 117 ? 13.520 22.667 -2.818 1.00 88.50 117 MET A CA 1
ATOM 959 C C . MET A 1 117 ? 14.230 21.431 -2.270 1.00 88.50 117 MET A C 1
ATOM 961 O O . MET A 1 117 ? 13.777 20.798 -1.321 1.00 88.50 117 MET A O 1
ATOM 965 N N . VAL A 1 118 ? 15.344 21.073 -2.895 1.00 89.19 118 VAL A N 1
ATOM 966 C CA . VAL A 1 118 ? 16.245 20.033 -2.397 1.00 89.19 118 VAL A CA 1
ATOM 967 C C . VAL A 1 118 ? 17.597 20.690 -2.239 1.00 89.19 118 VAL A C 1
ATOM 969 O O . VAL A 1 118 ? 18.206 21.121 -3.227 1.00 89.19 118 VAL A O 1
ATOM 972 N N . GLN A 1 119 ? 18.037 20.825 -0.991 1.00 84.88 119 GLN A N 1
ATOM 973 C CA . GLN A 1 119 ? 19.191 21.637 -0.622 1.00 84.88 119 GLN A CA 1
ATOM 974 C C . GLN A 1 119 ? 19.079 23.054 -1.225 1.00 84.88 119 GLN A C 1
ATOM 976 O O . GLN A 1 119 ? 18.198 23.816 -0.851 1.00 84.88 119 GLN A O 1
ATOM 981 N N . ASN A 1 120 ? 19.930 23.396 -2.199 1.00 83.00 120 ASN A N 1
ATOM 982 C CA . ASN A 1 120 ? 19.942 24.704 -2.869 1.00 83.00 120 ASN A CA 1
ATOM 983 C C . ASN A 1 120 ? 19.366 24.670 -4.297 1.00 83.00 120 ASN A C 1
ATOM 985 O O . ASN A 1 120 ? 19.524 25.631 -5.054 1.00 83.00 120 ASN A O 1
ATOM 989 N N . SER A 1 121 ? 18.761 23.552 -4.701 1.00 88.31 121 SER A N 1
ATOM 990 C CA . SER A 1 121 ? 18.196 23.363 -6.038 1.00 88.31 121 SER A CA 1
ATOM 991 C C . SER A 1 121 ? 16.676 23.388 -5.986 1.00 88.31 121 SER A C 1
ATOM 993 O O . SER A 1 121 ? 16.063 22.811 -5.093 1.00 88.31 121 SER A O 1
ATOM 995 N N . ILE A 1 122 ? 16.070 24.050 -6.968 1.00 90.19 122 ILE A N 1
ATOM 996 C CA . ILE A 1 122 ? 14.619 24.202 -7.066 1.00 90.19 122 ILE A CA 1
ATOM 997 C C . ILE A 1 122 ? 14.115 23.285 -8.164 1.00 90.19 122 ILE A C 1
ATOM 999 O O . ILE A 1 122 ? 14.637 23.321 -9.283 1.00 90.19 122 ILE A O 1
ATOM 1003 N N . TYR A 1 123 ? 13.082 22.519 -7.839 1.00 92.25 123 TYR A N 1
ATOM 1004 C CA . TYR A 1 123 ? 12.402 21.619 -8.751 1.00 92.25 123 TYR A CA 1
ATOM 1005 C C . TYR A 1 123 ? 10.938 22.012 -8.843 1.00 92.25 123 TYR A C 1
ATOM 1007 O O . TYR A 1 123 ? 10.328 22.408 -7.851 1.00 92.25 123 TYR A O 1
ATOM 1015 N N . GLN A 1 124 ? 10.381 21.888 -10.037 1.00 92.69 124 GLN A N 1
ATOM 1016 C CA . GLN A 1 124 ? 8.960 22.063 -10.272 1.00 92.69 124 GLN A CA 1
ATOM 1017 C C . GLN A 1 124 ? 8.362 20.803 -10.875 1.00 92.69 124 GLN A C 1
ATOM 1019 O O . GLN A 1 124 ? 9.019 20.096 -11.645 1.00 92.69 124 GLN A O 1
ATOM 1024 N N . LEU A 1 125 ? 7.090 20.600 -10.571 1.00 93.94 125 LEU A N 1
ATOM 1025 C CA . LEU A 1 125 ? 6.187 19.732 -11.302 1.00 93.94 125 LEU A CA 1
ATOM 1026 C C . LEU A 1 125 ? 5.287 20.626 -12.149 1.00 93.94 125 LEU A C 1
ATOM 1028 O O . LEU A 1 125 ? 4.679 21.548 -11.612 1.00 93.94 125 LEU A O 1
ATOM 1032 N N . ALA A 1 126 ? 5.201 20.377 -13.450 1.00 91.75 126 ALA A N 1
ATOM 1033 C CA . ALA A 1 126 ? 4.259 21.050 -14.335 1.00 91.75 126 ALA A CA 1
ATOM 1034 C C . ALA A 1 126 ? 2.885 20.352 -14.335 1.00 91.75 126 ALA A C 1
ATOM 1036 O O . ALA A 1 126 ? 2.777 19.183 -13.964 1.00 91.75 126 ALA A O 1
ATOM 1037 N N . GLU A 1 127 ? 1.831 21.049 -14.769 1.00 89.38 127 GLU A N 1
ATOM 1038 C CA . GLU A 1 127 ? 0.467 20.491 -14.859 1.00 89.38 127 GLU A CA 1
ATOM 1039 C C . GLU A 1 127 ? 0.382 19.269 -15.791 1.00 89.38 127 GLU A C 1
ATOM 1041 O O . GLU A 1 127 ? -0.430 18.372 -15.568 1.00 89.38 127 GLU A O 1
ATOM 1046 N N . ASP A 1 128 ? 1.252 19.182 -16.801 1.00 90.38 128 ASP A N 1
ATOM 1047 C CA . ASP A 1 128 ? 1.329 18.029 -17.705 1.00 90.38 128 ASP A CA 1
ATOM 1048 C C . ASP A 1 128 ? 2.104 16.823 -17.131 1.00 90.38 128 ASP A C 1
ATOM 1050 O O . ASP A 1 128 ? 2.132 15.753 -17.746 1.00 90.38 128 ASP A O 1
ATOM 1054 N N . GLY A 1 129 ? 2.688 16.971 -15.937 1.00 91.75 129 GLY A N 1
ATOM 1055 C CA . GLY A 1 129 ? 3.464 15.945 -15.242 1.00 91.75 129 GLY A CA 1
ATOM 1056 C C . GLY A 1 129 ? 4.970 15.981 -15.515 1.00 91.75 129 GLY A C 1
ATOM 1057 O O . GLY A 1 129 ? 5.678 15.066 -15.095 1.00 91.75 129 GLY A O 1
ATOM 1058 N N . THR A 1 130 ? 5.473 16.997 -16.222 1.00 93.81 130 THR A N 1
ATOM 1059 C CA . THR A 1 130 ? 6.915 17.198 -16.445 1.00 93.81 130 THR A CA 1
ATOM 1060 C C . THR A 1 130 ? 7.601 17.653 -15.158 1.00 93.81 130 THR A C 1
ATOM 1062 O O . THR A 1 130 ? 7.140 18.595 -14.511 1.00 93.81 130 THR A O 1
ATOM 1065 N N . ILE A 1 131 ? 8.742 17.049 -14.809 1.00 93.94 131 ILE A N 1
ATOM 1066 C CA . ILE A 1 131 ? 9.594 17.527 -13.709 1.00 93.94 131 ILE A CA 1
ATOM 1067 C C . ILE A 1 131 ? 10.776 18.286 -14.301 1.00 93.94 131 ILE A C 1
ATOM 1069 O O . ILE A 1 131 ? 11.460 17.798 -15.200 1.00 93.94 131 ILE A O 1
ATOM 1073 N N . SER A 1 132 ? 11.037 19.488 -13.794 1.00 91.94 132 SER A N 1
ATOM 1074 C CA . SER A 1 132 ? 12.169 20.318 -14.216 1.00 91.94 132 SER A CA 1
ATOM 1075 C C . SER A 1 132 ? 12.901 20.910 -13.024 1.00 91.94 132 SER A C 1
ATOM 1077 O O . SER A 1 132 ? 12.316 21.093 -11.964 1.00 91.94 132 SER A O 1
ATOM 1079 N N . TYR A 1 133 ? 14.170 21.266 -13.210 1.00 91.62 133 TYR A N 1
ATOM 1080 C CA . TYR A 1 133 ? 14.962 21.975 -12.206 1.00 91.62 133 TYR A CA 1
ATOM 1081 C C . TYR A 1 133 ? 15.480 23.313 -12.733 1.00 91.62 133 TYR A C 1
ATOM 1083 O O . TYR A 1 133 ? 15.763 23.469 -13.927 1.00 91.62 133 TYR A O 1
ATOM 1091 N N . LEU A 1 134 ? 15.601 24.300 -11.847 1.00 88.50 134 LEU A N 1
ATOM 1092 C CA . LEU A 1 134 ? 16.004 25.653 -12.213 1.00 88.50 134 LEU A CA 1
ATOM 1093 C C . LEU A 1 134 ? 17.533 25.783 -12.224 1.00 88.50 134 LEU A C 1
ATOM 1095 O O . LEU A 1 134 ? 18.194 25.639 -11.196 1.00 88.50 134 LEU A O 1
ATOM 1099 N N . LYS A 1 135 ? 18.121 26.125 -13.377 1.00 87.12 135 LYS A N 1
ATOM 1100 C CA . LYS A 1 135 ? 19.569 26.362 -13.515 1.00 87.12 135 LYS A CA 1
ATOM 1101 C C . LYS A 1 135 ? 19.843 27.649 -14.283 1.00 87.12 135 LYS A C 1
ATOM 1103 O O . LYS A 1 135 ? 19.533 27.753 -15.466 1.00 87.12 135 LYS A O 1
ATOM 1108 N N . LYS A 1 136 ? 20.493 28.617 -13.622 1.00 84.69 136 LYS A N 1
ATOM 1109 C CA . LYS A 1 136 ? 20.837 29.940 -14.191 1.00 84.69 136 LYS A CA 1
ATOM 1110 C C . LYS A 1 136 ? 19.620 30.661 -14.808 1.00 84.69 136 LYS A C 1
ATOM 1112 O O . LYS A 1 136 ? 19.710 31.196 -15.908 1.00 84.69 136 LYS A O 1
ATOM 1117 N N . GLY A 1 137 ? 18.481 30.625 -14.112 1.00 81.38 137 GLY A N 1
ATOM 1118 C CA . GLY A 1 137 ? 17.241 31.290 -14.534 1.00 81.38 137 GLY A CA 1
ATOM 1119 C C . GLY A 1 137 ? 16.461 30.585 -15.649 1.00 81.38 137 GLY A C 1
ATOM 1120 O O . GLY A 1 137 ? 15.519 31.161 -16.182 1.00 81.38 137 GLY A O 1
ATOM 1121 N N . LYS A 1 138 ? 16.851 29.360 -16.027 1.00 85.25 138 LYS A N 1
ATOM 1122 C CA . LYS A 1 138 ? 16.152 28.550 -17.032 1.00 85.25 138 LYS A CA 1
ATOM 1123 C C . LYS A 1 138 ? 15.774 27.191 -16.461 1.00 85.25 138 LYS A C 1
ATOM 1125 O O . LYS A 1 138 ? 16.590 26.562 -15.783 1.00 85.25 138 LYS A O 1
ATOM 1130 N N . TRP A 1 139 ? 14.567 26.739 -16.776 1.00 88.19 139 TRP A N 1
ATOM 1131 C CA . TRP A 1 139 ? 14.113 25.391 -16.464 1.00 88.19 139 TRP A CA 1
ATOM 1132 C C . TRP A 1 139 ? 14.789 24.372 -17.371 1.00 88.19 139 T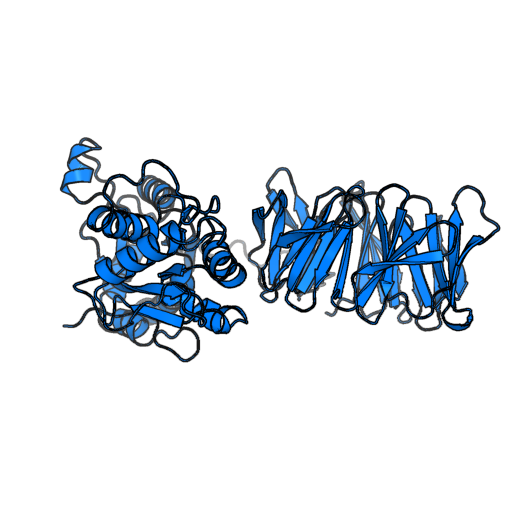RP A C 1
ATOM 1134 O O . TRP A 1 139 ? 14.939 24.580 -18.577 1.00 88.19 139 TRP A O 1
ATOM 1144 N N . LYS A 1 140 ? 15.240 23.277 -16.767 1.00 90.38 140 LYS A N 1
ATOM 1145 C CA . LYS A 1 140 ? 15.785 22.118 -17.465 1.00 90.38 140 LYS A CA 1
ATOM 1146 C C . LYS A 1 140 ? 14.954 20.899 -17.114 1.00 90.38 140 LYS A C 1
ATOM 1148 O O . LYS A 1 140 ? 14.825 20.581 -15.935 1.00 90.38 140 LYS A O 1
ATOM 1153 N N . ILE A 1 141 ? 14.442 20.232 -18.141 1.00 90.88 141 ILE A N 1
ATOM 1154 C CA . ILE A 1 141 ? 13.649 19.013 -17.996 1.00 90.88 141 ILE A CA 1
ATOM 1155 C C . ILE A 1 141 ? 14.518 17.918 -17.372 1.00 90.88 141 ILE A C 1
ATOM 1157 O O . ILE A 1 141 ? 15.674 17.724 -17.762 1.00 90.88 141 ILE A O 1
ATOM 1161 N N . LEU A 1 142 ? 13.951 17.252 -16.374 1.00 90.81 142 LEU A N 1
ATOM 1162 C CA . LEU A 1 142 ? 14.522 16.124 -15.647 1.00 90.81 142 LEU A CA 1
ATOM 1163 C C . LEU A 1 142 ? 13.741 14.832 -15.915 1.00 90.81 142 LEU A C 1
ATOM 1165 O O . LEU A 1 142 ? 14.332 13.758 -15.914 1.00 90.81 142 LEU A O 1
ATOM 1169 N N . ASP A 1 143 ? 12.430 14.941 -16.120 1.00 87.56 143 ASP A N 1
ATOM 1170 C CA . ASP A 1 143 ? 11.525 13.820 -16.363 1.00 87.56 143 ASP A CA 1
ATOM 1171 C C . ASP A 1 143 ? 10.313 14.278 -17.181 1.00 87.56 143 ASP A C 1
ATOM 1173 O O . ASP A 1 143 ? 9.886 15.428 -17.039 1.00 87.56 143 ASP A O 1
ATOM 1177 N N . ASP A 1 144 ? 9.759 13.397 -18.012 1.00 82.88 144 ASP A N 1
ATOM 1178 C CA . ASP A 1 144 ? 8.718 13.736 -18.987 1.00 82.88 144 ASP A CA 1
ATOM 1179 C C . ASP A 1 144 ? 7.350 13.141 -18.602 1.00 82.88 144 ASP A C 1
ATOM 1181 O O . ASP A 1 144 ? 7.178 11.927 -18.508 1.00 82.88 144 ASP A O 1
ATOM 1185 N N . LYS A 1 145 ? 6.373 14.031 -18.377 1.00 79.06 145 LYS A N 1
ATOM 1186 C CA . LYS A 1 145 ? 4.903 13.836 -18.374 1.00 79.06 145 LYS A CA 1
ATOM 1187 C C . LYS A 1 145 ? 4.292 12.622 -17.664 1.00 79.06 145 LYS A C 1
ATOM 1189 O O . LYS A 1 145 ? 3.140 12.267 -17.949 1.00 79.06 145 LYS A O 1
ATOM 1194 N N . ASN A 1 146 ? 4.981 12.012 -16.704 1.00 88.62 146 ASN A N 1
ATOM 1195 C CA . ASN A 1 146 ? 4.430 10.885 -15.945 1.00 88.62 146 ASN A CA 1
ATOM 1196 C C . ASN A 1 146 ? 4.166 11.186 -14.464 1.00 88.62 146 ASN A C 1
ATOM 1198 O O . ASN A 1 146 ? 3.455 10.423 -13.817 1.00 88.62 146 ASN A O 1
ATOM 1202 N N . ALA A 1 147 ? 4.674 12.293 -13.919 1.00 94.06 147 ALA A N 1
ATOM 1203 C CA . ALA A 1 147 ? 4.539 12.575 -12.495 1.00 94.06 147 ALA A CA 1
ATOM 1204 C C . ALA A 1 147 ? 3.169 13.175 -12.130 1.00 94.06 147 ALA A C 1
ATOM 1206 O O . ALA A 1 147 ? 2.616 14.013 -12.842 1.00 94.06 147 ALA A O 1
ATOM 1207 N N . THR A 1 148 ? 2.629 12.763 -10.986 1.00 95.12 148 THR A N 1
ATOM 1208 C CA . THR A 1 148 ? 1.397 13.293 -10.384 1.00 95.12 148 THR A CA 1
ATOM 1209 C C . THR A 1 148 ? 1.683 14.160 -9.160 1.00 95.12 148 THR A C 1
ATOM 1211 O O . THR A 1 148 ? 0.935 15.116 -8.924 1.00 95.12 148 THR A O 1
ATOM 1214 N N . ALA A 1 149 ? 2.775 13.883 -8.439 1.00 95.94 149 ALA A N 1
ATOM 1215 C CA . ALA A 1 149 ? 3.252 14.650 -7.291 1.00 95.94 149 ALA A CA 1
ATOM 1216 C C . ALA A 1 149 ? 4.785 14.592 -7.162 1.00 95.94 149 ALA A C 1
ATOM 1218 O O . ALA A 1 149 ? 5.428 13.663 -7.657 1.00 95.94 149 ALA A O 1
ATOM 1219 N N . ILE A 1 150 ? 5.356 15.574 -6.463 1.00 96.38 150 ILE A N 1
ATOM 1220 C CA . ILE A 1 150 ? 6.759 15.590 -6.034 1.00 96.38 150 ILE A CA 1
ATOM 1221 C C . ILE A 1 150 ? 6.837 15.907 -4.538 1.00 96.38 150 ILE A C 1
ATOM 1223 O O . ILE A 1 150 ? 5.982 16.611 -4.010 1.00 96.38 150 ILE A O 1
ATOM 1227 N N . ALA A 1 151 ? 7.849 15.383 -3.850 1.00 95.62 151 ALA A N 1
ATOM 1228 C CA . ALA A 1 151 ? 8.092 15.644 -2.431 1.00 95.62 151 ALA A CA 1
ATOM 1229 C C . ALA A 1 151 ? 9.598 15.666 -2.127 1.00 95.62 151 ALA A C 1
ATOM 1231 O O . ALA A 1 151 ? 10.409 15.216 -2.938 1.00 95.62 151 ALA A O 1
ATOM 1232 N N . THR A 1 152 ? 9.981 16.195 -0.966 1.00 93.31 152 THR A N 1
ATOM 1233 C CA . THR A 1 152 ? 11.384 16.356 -0.554 1.00 93.31 152 THR A CA 1
ATOM 1234 C C . THR A 1 152 ? 11.535 16.191 0.955 1.00 93.31 152 THR A C 1
ATOM 1236 O O . THR A 1 152 ? 10.677 16.632 1.710 1.00 93.31 152 THR A O 1
ATOM 1239 N N . ASP A 1 153 ? 12.624 15.562 1.390 1.00 89.25 153 ASP A N 1
ATOM 1240 C CA . ASP A 1 153 ? 13.030 15.433 2.799 1.00 89.25 153 ASP A CA 1
ATOM 1241 C C . ASP A 1 153 ? 14.196 16.383 3.157 1.00 89.25 153 ASP A C 1
ATOM 1243 O O . ASP A 1 153 ? 14.996 16.100 4.047 1.00 89.25 153 ASP A O 1
ATOM 1247 N N . ASP A 1 154 ? 14.316 17.488 2.415 1.00 84.06 154 ASP A N 1
ATOM 1248 C CA . ASP A 1 154 ? 15.445 18.429 2.345 1.00 84.06 154 ASP A CA 1
ATOM 1249 C C . ASP A 1 154 ? 16.662 17.912 1.548 1.00 84.06 154 ASP A C 1
ATOM 1251 O O . ASP A 1 154 ? 17.387 18.719 0.954 1.00 84.06 154 ASP A O 1
ATOM 1255 N N . ASN A 1 155 ? 16.887 16.594 1.481 1.00 87.06 155 ASN A N 1
ATOM 1256 C CA . ASN A 1 155 ? 18.090 15.991 0.890 1.00 87.06 155 ASN A CA 1
ATOM 1257 C C . ASN A 1 155 ? 17.845 15.283 -0.445 1.00 87.06 155 ASN A C 1
ATOM 1259 O O . ASN A 1 155 ? 18.732 15.253 -1.299 1.00 87.06 155 ASN A O 1
ATOM 1263 N N . SER A 1 156 ? 16.653 14.730 -0.624 1.00 92.06 156 SER A N 1
ATOM 1264 C CA . SER A 1 156 ? 16.265 13.883 -1.742 1.00 92.06 156 SER A CA 1
ATOM 1265 C C . SER A 1 156 ? 15.024 14.432 -2.429 1.00 92.06 156 SER A C 1
ATOM 1267 O O . SER A 1 156 ? 14.112 14.938 -1.780 1.00 92.06 156 SER A O 1
ATOM 1269 N N . LEU A 1 157 ? 14.966 14.282 -3.753 1.00 95.25 157 LEU A N 1
ATOM 1270 C CA . LEU A 1 157 ? 13.741 14.503 -4.517 1.00 95.25 157 LEU A CA 1
ATOM 1271 C C . LEU A 1 157 ? 13.014 13.175 -4.698 1.00 95.25 157 LEU A C 1
ATOM 1273 O O . LEU A 1 157 ? 13.614 12.212 -5.173 1.00 95.25 157 LEU A O 1
ATOM 1277 N N . PHE A 1 158 ? 11.718 13.156 -4.415 1.00 96.25 158 PHE A N 1
ATOM 1278 C CA . PHE A 1 158 ? 10.839 12.033 -4.709 1.00 96.25 158 PHE A CA 1
ATOM 1279 C C . PHE A 1 158 ? 9.781 12.445 -5.725 1.00 96.25 158 PHE A C 1
ATOM 1281 O O . PHE A 1 158 ? 9.301 13.581 -5.703 1.00 96.25 158 PHE A O 1
ATOM 1288 N N . LYS A 1 159 ? 9.393 11.515 -6.594 1.00 96.00 159 LYS A N 1
ATOM 1289 C CA . LYS A 1 159 ? 8.234 11.654 -7.480 1.00 96.00 159 LYS A CA 1
ATOM 1290 C C . LYS A 1 159 ? 7.259 10.513 -7.246 1.00 96.00 159 LYS A C 1
ATOM 1292 O O . LYS A 1 159 ? 7.694 9.397 -6.975 1.00 96.00 159 LYS A O 1
ATOM 1297 N N . LEU A 1 160 ? 5.976 10.805 -7.408 1.00 96.25 160 LEU A N 1
ATOM 1298 C CA . LEU A 1 160 ? 4.909 9.826 -7.584 1.00 96.25 160 LEU A CA 1
ATOM 1299 C C . LEU A 1 160 ? 4.450 9.901 -9.037 1.00 96.25 160 LEU A C 1
ATOM 1301 O O . LEU A 1 160 ? 4.213 11.006 -9.532 1.00 96.25 160 LEU A O 1
ATOM 1305 N N . ASP A 1 161 ? 4.332 8.768 -9.717 1.00 92.38 161 ASP A N 1
ATOM 1306 C CA . ASP A 1 161 ? 3.841 8.722 -11.092 1.00 92.38 161 ASP A CA 1
ATOM 1307 C C . ASP A 1 161 ? 2.348 8.373 -11.205 1.00 92.38 161 ASP A C 1
ATOM 1309 O O . ASP A 1 161 ? 1.642 8.185 -10.212 1.00 92.38 161 ASP A O 1
ATOM 1313 N N . LYS A 1 162 ? 1.830 8.359 -12.437 1.00 87.06 162 LYS A N 1
ATOM 1314 C CA . LYS A 1 162 ? 0.423 8.045 -12.737 1.00 87.06 162 LYS A CA 1
ATOM 1315 C C . LYS A 1 162 ? 0.052 6.587 -12.451 1.00 87.06 162 LYS A C 1
ATOM 1317 O O . LYS A 1 162 ? -1.136 6.283 -12.401 1.00 87.06 162 LYS A O 1
ATOM 1322 N N . GLN A 1 163 ? 1.032 5.699 -12.301 1.00 79.69 163 GLN A N 1
ATOM 1323 C CA . GLN A 1 163 ? 0.843 4.279 -12.010 1.00 79.69 163 GLN A CA 1
ATOM 1324 C C . GLN A 1 163 ? 0.933 3.974 -10.506 1.00 79.69 163 GLN A C 1
ATOM 1326 O O . GLN A 1 163 ? 0.713 2.830 -10.114 1.00 79.69 163 GLN A O 1
ATOM 1331 N N . GLY A 1 164 ? 1.218 4.981 -9.672 1.00 84.75 164 GLY A N 1
ATOM 1332 C CA . GLY A 1 164 ? 1.378 4.829 -8.227 1.00 84.75 164 GLY A CA 1
ATOM 1333 C C . GLY A 1 164 ? 2.817 4.546 -7.793 1.00 84.75 164 GLY A C 1
ATOM 1334 O O . GLY A 1 164 ? 3.074 4.324 -6.612 1.00 84.75 164 GLY A O 1
ATOM 1335 N N . PHE A 1 165 ? 3.786 4.573 -8.708 1.00 85.50 165 PHE A N 1
ATOM 1336 C CA . PHE A 1 165 ? 5.171 4.297 -8.356 1.00 85.50 165 PHE A CA 1
ATOM 1337 C C . PHE A 1 165 ? 5.855 5.513 -7.759 1.00 85.50 165 PHE A C 1
ATOM 1339 O O . PHE A 1 165 ? 5.702 6.642 -8.231 1.00 85.50 165 PHE A O 1
ATOM 1346 N N . VAL A 1 166 ? 6.684 5.257 -6.753 1.00 88.88 166 VAL A N 1
ATOM 1347 C CA . VAL A 1 166 ? 7.510 6.270 -6.112 1.00 88.88 166 VAL A CA 1
ATOM 1348 C C . VAL A 1 166 ? 8.957 6.042 -6.492 1.00 88.88 166 VAL A C 1
ATOM 1350 O O . VAL A 1 166 ? 9.493 4.947 -6.331 1.00 88.88 166 VAL A O 1
ATOM 1353 N N . SER A 1 167 ? 9.604 7.085 -6.999 1.00 89.75 167 SER A N 1
ATOM 1354 C CA . SER A 1 167 ? 11.033 7.058 -7.311 1.00 89.75 167 SER A CA 1
ATOM 1355 C C . SER A 1 167 ? 11.767 8.181 -6.596 1.00 89.75 167 SER A C 1
ATOM 1357 O O . SER A 1 167 ? 11.249 9.291 -6.483 1.00 89.75 167 SER A O 1
ATOM 1359 N N . GLN A 1 168 ? 12.993 7.904 -6.173 1.00 91.81 168 GLN A N 1
ATOM 1360 C CA . GLN A 1 168 ? 13.933 8.868 -5.617 1.00 91.81 168 GLN A CA 1
ATOM 1361 C C . GLN A 1 168 ? 14.935 9.290 -6.694 1.00 91.81 168 GLN A C 1
ATOM 1363 O O . GLN A 1 168 ? 15.420 8.461 -7.465 1.00 91.81 168 GLN A O 1
ATOM 1368 N N . LEU A 1 169 ? 15.265 10.577 -6.760 1.00 90.75 169 LEU A N 1
ATOM 1369 C CA . LEU A 1 169 ? 16.329 11.065 -7.628 1.00 90.75 169 LEU A CA 1
ATOM 1370 C C . LEU A 1 169 ? 17.688 10.728 -7.007 1.00 90.75 169 LEU A C 1
ATOM 1372 O O . LEU A 1 169 ? 18.041 11.238 -5.944 1.00 90.75 169 LEU A O 1
ATOM 1376 N N . TYR A 1 170 ? 18.463 9.907 -7.702 1.00 76.94 170 TYR A N 1
ATOM 1377 C CA . TYR A 1 170 ? 19.839 9.578 -7.371 1.00 76.94 170 TYR A CA 1
ATOM 1378 C C . TYR A 1 170 ? 20.809 10.357 -8.272 1.00 76.94 170 TYR A C 1
ATOM 1380 O O . TYR A 1 170 ? 20.696 10.382 -9.505 1.00 76.94 170 TYR A O 1
ATOM 1388 N N . GLY A 1 171 ? 21.788 11.022 -7.657 1.00 72.75 171 GLY A N 1
ATOM 1389 C CA . GLY A 1 171 ? 22.730 11.880 -8.374 1.00 72.75 171 GLY A CA 1
ATOM 1390 C C . GLY A 1 171 ? 22.040 13.085 -9.024 1.00 72.75 171 GLY A C 1
ATOM 1391 O O . GLY A 1 171 ? 21.236 13.762 -8.391 1.00 72.75 171 GLY A O 1
ATOM 1392 N N . GLN A 1 172 ? 22.387 13.399 -10.279 1.00 68.12 172 GLN A N 1
ATOM 1393 C CA . GLN A 1 172 ? 21.836 14.577 -10.969 1.00 68.12 172 GLN A CA 1
ATOM 1394 C C . GLN A 1 172 ? 20.675 14.276 -11.926 1.00 68.12 172 GLN A C 1
ATOM 1396 O O . GLN A 1 172 ? 19.962 15.216 -12.272 1.00 68.12 172 GLN A O 1
ATOM 1401 N N . GLN A 1 173 ? 20.499 13.032 -12.399 1.00 73.00 173 GLN A N 1
ATOM 1402 C CA . GLN A 1 173 ? 19.544 12.721 -13.483 1.00 73.00 173 GLN A CA 1
ATOM 1403 C C . GLN A 1 173 ? 18.967 11.292 -13.483 1.00 73.00 173 GLN A C 1
ATOM 1405 O O . GLN A 1 173 ? 18.281 10.938 -14.437 1.00 73.00 173 GLN A O 1
ATOM 1410 N N . GLN A 1 174 ? 19.233 10.452 -12.477 1.00 77.31 174 GLN A N 1
ATOM 1411 C CA . GLN A 1 174 ? 18.743 9.068 -12.483 1.00 77.31 174 GLN A CA 1
ATOM 1412 C C . GLN A 1 174 ? 17.639 8.875 -11.451 1.00 77.31 174 GLN A C 1
ATOM 1414 O O . GLN A 1 174 ? 17.821 9.184 -10.281 1.00 77.31 174 GLN A O 1
ATOM 1419 N N . TRP A 1 175 ? 16.495 8.354 -11.883 1.00 84.00 175 TRP A N 1
ATOM 1420 C CA . TRP A 1 175 ? 15.416 7.961 -10.983 1.00 84.00 175 TRP A CA 1
ATOM 1421 C C . TRP A 1 175 ? 15.612 6.511 -10.561 1.00 84.00 175 TRP A C 1
ATOM 1423 O O . TRP A 1 175 ? 15.679 5.625 -11.409 1.00 84.00 175 TRP A O 1
ATOM 1433 N N . GLN A 1 176 ? 15.687 6.279 -9.257 1.00 80.62 176 GLN A N 1
ATOM 1434 C CA . GLN A 1 176 ? 15.676 4.951 -8.668 1.00 80.62 176 GLN A CA 1
ATOM 1435 C C . GLN A 1 176 ? 14.284 4.679 -8.111 1.00 80.62 176 GLN A C 1
ATOM 1437 O O . GLN A 1 176 ? 13.753 5.478 -7.342 1.00 80.62 176 GLN A O 1
ATOM 1442 N N . LEU A 1 177 ? 13.692 3.556 -8.500 1.00 77.69 177 LEU A N 1
ATOM 1443 C CA . LEU A 1 177 ? 12.428 3.101 -7.942 1.00 77.69 177 LEU A CA 1
ATOM 1444 C C . LEU A 1 177 ? 12.610 2.803 -6.448 1.00 77.69 177 LEU A C 1
ATOM 1446 O O . LEU A 1 177 ? 13.567 2.130 -6.069 1.00 77.69 177 LEU A O 1
ATOM 1450 N N . VAL A 1 178 ? 11.718 3.338 -5.617 1.00 76.06 178 VAL A N 1
ATOM 1451 C CA . VAL A 1 178 ? 11.735 3.141 -4.160 1.00 76.06 178 VAL A CA 1
ATOM 1452 C C . VAL A 1 178 ? 10.400 2.650 -3.611 1.00 76.06 178 VAL A C 1
ATOM 1454 O O . VAL A 1 178 ? 10.360 2.230 -2.464 1.00 76.06 178 VAL A O 1
ATOM 1457 N N . GLY A 1 179 ? 9.312 2.655 -4.391 1.00 70.44 179 GLY A N 1
ATOM 1458 C CA . GLY A 1 179 ? 8.015 2.092 -3.997 1.00 70.44 179 GLY A CA 1
ATOM 1459 C C . GLY A 1 179 ? 7.117 1.799 -5.201 1.00 70.44 179 GLY A C 1
ATOM 1460 O O . GLY A 1 179 ? 7.175 2.518 -6.197 1.00 70.44 179 GLY A O 1
ATOM 1461 N N . VAL A 1 180 ? 6.302 0.741 -5.120 1.00 63.09 180 VAL A N 1
ATOM 1462 C CA . VAL A 1 180 ? 5.528 0.201 -6.263 1.00 63.09 180 VAL A CA 1
ATOM 1463 C C . VAL A 1 180 ? 4.058 -0.130 -5.963 1.00 63.09 180 VAL A C 1
ATOM 1465 O O . VAL A 1 180 ? 3.437 -0.952 -6.636 1.00 63.09 180 VAL A O 1
ATOM 1468 N N . PHE A 1 181 ? 3.494 0.503 -4.944 1.00 67.44 181 PHE A N 1
ATOM 1469 C CA . PHE A 1 181 ? 2.126 0.255 -4.486 1.00 67.44 181 PHE A CA 1
ATOM 1470 C C . PHE A 1 181 ? 1.102 1.128 -5.234 1.00 67.44 181 PHE A C 1
ATOM 1472 O O . PHE A 1 181 ? 1.506 2.050 -5.942 1.00 67.44 181 PHE A O 1
ATOM 1479 N N . PRO A 1 182 ? -0.222 0.932 -5.064 1.00 77.94 182 PRO A N 1
ATOM 1480 C CA . PRO A 1 182 ? -1.230 1.915 -5.482 1.00 77.94 182 PRO A CA 1
ATOM 1481 C C . PRO A 1 182 ? -1.184 3.174 -4.589 1.00 77.94 182 PRO A C 1
ATOM 1483 O O . PRO A 1 182 ? -2.125 3.495 -3.856 1.00 77.94 182 PRO A O 1
ATOM 1486 N N . ILE A 1 183 ? -0.051 3.881 -4.609 1.00 88.25 183 ILE A N 1
ATOM 1487 C CA . ILE A 1 183 ? 0.168 5.117 -3.862 1.00 88.25 183 ILE A CA 1
ATOM 1488 C C . ILE A 1 183 ? -0.594 6.232 -4.563 1.00 88.25 183 ILE A C 1
ATOM 1490 O O . ILE A 1 183 ? -0.405 6.497 -5.747 1.00 88.25 183 ILE A O 1
ATOM 1494 N N . VAL A 1 184 ? -1.441 6.919 -3.804 1.00 93.50 184 VAL A N 1
ATOM 1495 C CA . VAL A 1 184 ? -2.241 8.048 -4.300 1.00 93.50 184 VAL A CA 1
ATOM 1496 C C . VAL A 1 184 ? -1.734 9.388 -3.778 1.00 93.50 184 VAL A C 1
ATOM 1498 O O . VAL A 1 184 ? -2.125 10.441 -4.278 1.00 93.50 184 VAL A O 1
ATOM 1501 N N . GLN A 1 185 ? -0.869 9.370 -2.763 1.00 95.81 185 GLN A N 1
ATOM 1502 C CA . GLN A 1 185 ? -0.247 10.567 -2.214 1.00 95.81 185 GLN A CA 1
ATOM 1503 C C . GLN A 1 185 ? 1.117 10.234 -1.609 1.00 95.81 185 GLN A C 1
ATOM 1505 O O . GLN A 1 185 ? 1.241 9.265 -0.865 1.00 95.81 185 GLN A O 1
ATOM 1510 N N . ILE A 1 186 ? 2.106 11.091 -1.858 1.00 97.25 186 ILE A N 1
ATOM 1511 C CA . ILE A 1 186 ? 3.369 11.130 -1.114 1.00 97.25 186 ILE A CA 1
ATOM 1512 C C . ILE A 1 186 ? 3.506 12.463 -0.384 1.00 97.25 186 ILE A C 1
ATOM 1514 O O . ILE A 1 186 ? 3.033 13.493 -0.864 1.00 97.25 186 ILE A O 1
ATOM 1518 N N . ALA A 1 187 ? 4.162 12.443 0.770 1.00 95.69 187 ALA A N 1
ATOM 1519 C CA . ALA A 1 187 ? 4.589 13.637 1.484 1.00 95.69 187 ALA A CA 1
ATOM 1520 C C . ALA A 1 187 ? 5.918 13.350 2.182 1.00 95.69 187 ALA A C 1
ATOM 1522 O O . ALA A 1 187 ? 6.104 12.273 2.746 1.00 95.69 187 ALA A O 1
ATOM 1523 N N . ALA A 1 188 ? 6.838 14.306 2.144 1.00 94.06 188 ALA A N 1
ATOM 1524 C CA . ALA A 1 188 ? 8.148 14.165 2.757 1.00 94.06 188 ALA A CA 1
ATOM 1525 C C . ALA A 1 188 ? 8.550 15.447 3.484 1.00 94.06 188 ALA A C 1
ATOM 1527 O O . ALA A 1 188 ? 8.053 16.529 3.175 1.00 94.06 188 ALA A O 1
ATOM 1528 N N . GLY A 1 189 ? 9.426 15.277 4.466 1.00 89.94 189 GLY A N 1
ATOM 1529 C CA . GLY A 1 189 ? 10.045 16.331 5.258 1.00 89.94 189 GLY A CA 1
ATOM 1530 C C . GLY A 1 189 ? 11.125 15.717 6.146 1.00 89.94 189 GLY A C 1
ATOM 1531 O O . GLY A 1 189 ? 11.533 14.575 5.934 1.00 89.94 189 GLY A O 1
ATOM 1532 N N . ARG A 1 190 ? 11.554 16.410 7.202 1.00 86.50 190 ARG A N 1
ATOM 1533 C CA . ARG A 1 190 ? 12.530 15.863 8.165 1.00 86.50 190 ARG A CA 1
ATOM 1534 C C . ARG A 1 190 ? 12.022 14.652 8.953 1.00 86.50 190 ARG A C 1
ATOM 1536 O O . ARG A 1 190 ? 12.807 13.990 9.640 1.00 86.50 190 ARG A O 1
ATOM 1543 N N . ALA A 1 191 ? 10.722 14.358 8.898 1.00 87.94 191 ALA A N 1
ATOM 1544 C CA . ALA A 1 191 ? 10.178 13.092 9.381 1.00 87.94 191 ALA A CA 1
ATOM 1545 C C . ALA A 1 191 ? 10.400 11.895 8.470 1.00 87.94 191 ALA A C 1
ATOM 1547 O O . ALA A 1 191 ? 10.167 10.777 8.907 1.00 87.94 191 ALA A O 1
ATOM 1548 N N . GLY A 1 192 ? 10.945 12.115 7.278 1.00 91.56 192 GLY A N 1
ATOM 1549 C CA . GLY A 1 192 ? 11.121 11.095 6.261 1.00 91.56 192 GLY A CA 1
ATOM 1550 C C . GLY A 1 192 ? 10.031 11.188 5.203 1.00 91.56 192 GLY A C 1
ATOM 1551 O O . GLY A 1 192 ? 9.289 12.171 5.129 1.00 91.56 192 GLY A O 1
ATOM 1552 N N . LEU A 1 193 ? 9.956 10.159 4.367 1.00 95.00 193 LEU A N 1
ATOM 1553 C CA . LEU A 1 193 ? 8.971 10.037 3.302 1.00 95.00 193 LEU A CA 1
ATOM 1554 C C . LEU A 1 193 ? 7.831 9.127 3.762 1.00 95.00 193 LEU A C 1
ATOM 1556 O O . LEU A 1 193 ? 8.055 8.000 4.195 1.00 95.00 193 LEU A O 1
ATOM 1560 N N . PHE A 1 194 ? 6.605 9.610 3.617 1.00 96.75 194 PHE A N 1
ATOM 1561 C CA . PHE A 1 194 ? 5.392 8.853 3.882 1.00 96.75 194 PHE A CA 1
ATOM 1562 C C . PHE A 1 194 ? 4.531 8.783 2.621 1.00 96.75 194 PHE A C 1
ATOM 1564 O O . PHE A 1 194 ? 4.511 9.706 1.800 1.00 96.75 194 PHE A O 1
ATOM 1571 N N . ALA A 1 195 ? 3.791 7.688 2.490 1.00 96.25 195 ALA A N 1
ATOM 1572 C CA . ALA A 1 195 ? 2.874 7.438 1.390 1.00 96.25 195 ALA A CA 1
ATOM 1573 C C . ALA A 1 195 ? 1.500 7.038 1.922 1.00 96.25 195 ALA A C 1
ATOM 1575 O O . ALA A 1 195 ? 1.397 6.308 2.907 1.00 96.25 195 ALA A O 1
ATOM 1576 N N . ARG A 1 196 ? 0.447 7.501 1.248 1.00 95.38 196 ARG A N 1
ATOM 1577 C CA . ARG A 1 196 ? -0.930 7.046 1.457 1.00 95.38 196 ARG A CA 1
ATOM 1578 C C . ARG A 1 196 ? -1.357 6.204 0.264 1.00 95.38 196 ARG A C 1
ATOM 1580 O O . ARG A 1 196 ? -1.237 6.651 -0.881 1.00 95.38 196 ARG A O 1
ATOM 1587 N N . HIS A 1 197 ? -1.865 5.011 0.538 1.00 91.62 197 HIS A N 1
ATOM 1588 C CA . HIS A 1 197 ? -2.407 4.115 -0.480 1.00 91.62 197 HIS A CA 1
ATOM 1589 C C . HIS A 1 197 ? -3.865 4.461 -0.787 1.00 91.62 197 HIS A C 1
ATOM 1591 O O . HIS A 1 197 ? -4.536 5.151 -0.015 1.00 91.62 197 HIS A O 1
ATOM 1597 N N . GLU A 1 198 ? -4.367 3.974 -1.920 1.00 86.50 198 GLU A N 1
ATOM 1598 C CA . GLU A 1 198 ? -5.756 4.181 -2.347 1.00 86.50 198 GLU A CA 1
ATOM 1599 C C . GLU A 1 198 ? -6.777 3.726 -1.290 1.00 86.50 198 GLU A C 1
ATOM 1601 O O . GLU A 1 198 ? -7.785 4.397 -1.070 1.00 86.50 198 GLU A O 1
ATOM 1606 N N . ASN A 1 199 ? -6.471 2.649 -0.560 1.00 82.25 199 ASN A N 1
ATOM 1607 C CA . ASN A 1 199 ? -7.303 2.129 0.529 1.00 82.25 199 ASN A CA 1
ATOM 1608 C C . ASN A 1 199 ? -7.257 2.968 1.826 1.00 82.25 199 ASN A C 1
ATOM 1610 O O . ASN A 1 199 ? -7.929 2.609 2.787 1.00 82.25 199 ASN A O 1
ATOM 1614 N N . GLY A 1 200 ? -6.462 4.044 1.885 1.00 87.44 200 GLY A N 1
ATOM 1615 C CA . GLY A 1 200 ? -6.300 4.911 3.056 1.00 87.44 200 GLY A CA 1
ATOM 1616 C C . GLY A 1 200 ? -5.181 4.503 4.023 1.00 87.44 200 GLY A C 1
ATOM 1617 O O . GLY A 1 200 ? -4.807 5.297 4.879 1.00 87.44 200 GLY A O 1
ATOM 1618 N N . SER A 1 201 ? -4.576 3.326 3.891 1.00 90.00 201 SER A N 1
ATOM 1619 C CA . SER A 1 201 ? -3.424 2.972 4.732 1.00 90.00 201 SER A CA 1
ATOM 1620 C C . SER A 1 201 ? -2.217 3.891 4.480 1.00 90.00 201 SER A C 1
ATOM 1622 O O . SER A 1 201 ? -2.062 4.469 3.397 1.00 90.00 201 SER A O 1
ATOM 1624 N N . ILE A 1 202 ? -1.380 4.069 5.507 1.00 94.00 202 ILE A N 1
ATOM 1625 C CA . ILE A 1 202 ? -0.203 4.948 5.476 1.00 94.00 202 ILE A CA 1
ATOM 1626 C C . ILE A 1 202 ? 1.058 4.145 5.771 1.00 94.00 202 ILE A C 1
ATOM 1628 O O . ILE A 1 202 ? 1.117 3.400 6.752 1.00 94.00 202 ILE A O 1
ATOM 1632 N N . TYR A 1 203 ? 2.088 4.375 4.961 1.00 92.12 203 TYR A N 1
ATOM 1633 C CA . TYR A 1 203 ? 3.398 3.745 5.067 1.00 92.12 203 TYR A CA 1
ATOM 1634 C C . TYR A 1 203 ? 4.503 4.792 5.217 1.00 92.12 203 TYR A C 1
ATOM 1636 O O . TYR A 1 203 ? 4.417 5.884 4.657 1.00 92.12 203 TYR A O 1
ATOM 1644 N N . GLU A 1 204 ? 5.554 4.441 5.953 1.00 92.69 204 GLU A N 1
ATOM 1645 C CA . GLU A 1 204 ? 6.794 5.209 6.098 1.00 92.69 204 GLU A CA 1
ATOM 1646 C C . GLU A 1 204 ? 7.924 4.511 5.335 1.00 92.69 204 GLU A C 1
ATOM 1648 O O . GLU A 1 204 ? 8.189 3.324 5.546 1.00 92.69 204 GLU A O 1
ATOM 1653 N N . HIS A 1 205 ? 8.617 5.250 4.473 1.00 88.56 205 HIS A N 1
ATOM 1654 C CA . HIS A 1 205 ? 9.786 4.764 3.751 1.00 88.56 205 HIS A CA 1
ATOM 1655 C C . HIS A 1 205 ? 10.982 4.628 4.693 1.00 88.56 205 HIS A C 1
ATOM 1657 O O . HIS A 1 205 ? 11.346 5.560 5.404 1.00 88.56 205 HIS A O 1
ATOM 1663 N N . CYS A 1 206 ? 11.614 3.459 4.675 1.00 80.00 206 CYS A N 1
ATOM 1664 C CA . CYS A 1 206 ? 12.743 3.114 5.540 1.00 80.00 206 CYS A CA 1
ATOM 1665 C C . CYS A 1 206 ? 14.065 2.964 4.765 1.00 80.00 206 CYS A C 1
ATOM 1667 O O . CYS A 1 206 ? 15.060 2.514 5.333 1.00 80.00 206 CYS A O 1
ATOM 1669 N N . GLY A 1 207 ? 14.082 3.346 3.484 1.00 69.06 207 GLY A N 1
ATOM 1670 C CA . GLY A 1 207 ? 15.237 3.236 2.592 1.00 69.06 207 GLY A CA 1
ATOM 1671 C C . GLY A 1 207 ? 15.121 2.094 1.580 1.00 69.06 207 GLY A C 1
ATOM 1672 O O . GLY A 1 207 ? 14.458 1.084 1.813 1.00 69.06 207 GLY A O 1
ATOM 1673 N N . GLY A 1 208 ? 15.769 2.258 0.422 1.00 70.38 208 GLY A N 1
ATOM 1674 C CA . GLY A 1 208 ? 15.667 1.301 -0.685 1.00 70.38 208 GLY A CA 1
ATOM 1675 C C . GLY A 1 208 ? 14.212 1.104 -1.120 1.00 70.38 208 GLY A C 1
ATOM 1676 O O . GLY A 1 208 ? 13.503 2.082 -1.334 1.00 70.38 208 GLY A O 1
ATOM 1677 N N . MET A 1 209 ? 13.772 -0.153 -1.199 1.00 69.19 209 MET A N 1
ATOM 1678 C CA . MET A 1 209 ? 12.378 -0.533 -1.476 1.00 69.19 209 MET A CA 1
ATOM 1679 C C . MET A 1 209 ? 11.545 -0.756 -0.200 1.00 69.19 209 MET A C 1
ATOM 1681 O O . MET A 1 209 ? 10.429 -1.260 -0.279 1.00 69.19 209 MET A O 1
ATOM 1685 N N . ILE A 1 210 ? 12.074 -0.432 0.987 1.00 65.62 210 ILE A N 1
ATOM 1686 C CA . ILE A 1 210 ? 11.463 -0.802 2.268 1.00 65.62 210 ILE A CA 1
ATOM 1687 C C . ILE A 1 210 ? 10.458 0.250 2.726 1.00 65.62 210 ILE A C 1
ATOM 1689 O O . ILE A 1 210 ? 10.803 1.420 2.897 1.00 65.62 210 ILE A O 1
ATOM 1693 N N . TRP A 1 211 ? 9.232 -0.196 3.001 1.00 81.38 211 TRP A N 1
ATOM 1694 C CA . TRP A 1 211 ? 8.153 0.608 3.566 1.00 81.38 211 TRP A CA 1
ATOM 1695 C C . TRP A 1 211 ? 7.543 -0.110 4.762 1.00 81.38 211 TRP A C 1
ATOM 1697 O O . TRP A 1 211 ? 7.204 -1.285 4.675 1.00 81.38 211 TRP A O 1
ATOM 1707 N N . ASN A 1 212 ? 7.390 0.601 5.875 1.00 79.94 212 ASN A N 1
ATOM 1708 C CA . ASN A 1 212 ? 6.723 0.090 7.065 1.00 79.94 212 ASN A CA 1
ATOM 1709 C C . ASN A 1 212 ? 5.318 0.668 7.147 1.00 79.94 212 ASN A C 1
ATOM 1711 O O . ASN A 1 212 ? 5.157 1.890 7.156 1.00 79.94 212 ASN A O 1
ATOM 1715 N N . GLN A 1 213 ? 4.309 -0.189 7.281 1.00 86.06 213 GLN A N 1
ATOM 1716 C CA . GLN A 1 213 ? 2.953 0.273 7.543 1.00 86.06 213 GLN A CA 1
ATOM 1717 C C . GLN A 1 213 ? 2.902 0.963 8.912 1.00 86.06 213 GLN A C 1
ATOM 1719 O O . GLN A 1 213 ? 3.313 0.406 9.933 1.00 86.06 213 GLN A O 1
ATOM 1724 N N . ARG A 1 214 ? 2.433 2.211 8.925 1.00 88.81 214 ARG A N 1
ATOM 1725 C CA . ARG A 1 214 ? 2.264 3.030 10.135 1.00 88.81 214 ARG A CA 1
ATOM 1726 C C . ARG A 1 214 ? 0.808 3.255 10.489 1.00 88.81 214 ARG A C 1
ATOM 1728 O O . ARG A 1 214 ? 0.520 3.606 11.627 1.00 88.81 214 ARG A O 1
ATOM 1735 N N . ASP A 1 215 ? -0.099 3.084 9.535 1.00 85.69 215 ASP A N 1
ATOM 1736 C CA . ASP A 1 215 ? -1.530 3.157 9.788 1.00 85.69 215 ASP A CA 1
ATOM 1737 C C . ASP A 1 215 ? -2.314 2.221 8.869 1.00 85.69 215 ASP A C 1
ATOM 1739 O O . ASP A 1 215 ? -2.160 2.282 7.651 1.00 85.69 215 ASP A O 1
ATOM 1743 N N . MET A 1 216 ? -3.186 1.401 9.454 1.00 85.69 216 MET A N 1
ATOM 1744 C CA . MET A 1 216 ? -4.126 0.541 8.725 1.00 85.69 216 MET A CA 1
ATOM 1745 C C . MET A 1 216 ? -5.502 1.190 8.536 1.00 85.69 216 MET A C 1
ATOM 1747 O O . MET A 1 216 ? -6.354 0.628 7.849 1.00 85.69 216 MET A O 1
ATOM 1751 N N . ASN A 1 217 ? -5.758 2.344 9.161 1.00 81.94 217 ASN A N 1
ATOM 1752 C CA . ASN A 1 217 ? -7.053 3.002 9.062 1.00 81.94 217 ASN A CA 1
ATOM 1753 C C . A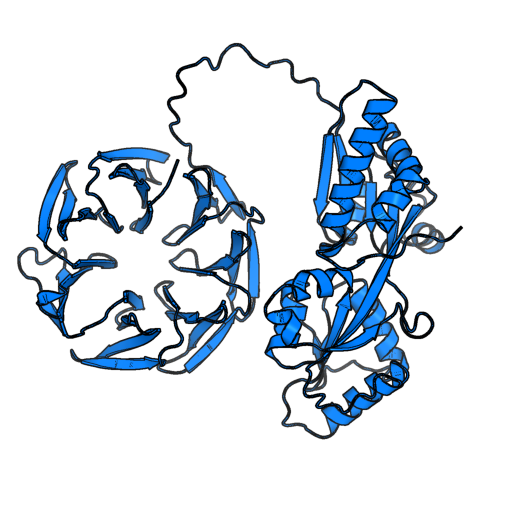SN A 1 217 ? -7.337 3.402 7.611 1.00 81.94 217 ASN A C 1
ATOM 1755 O O . ASN A 1 217 ? -6.564 4.115 6.975 1.00 81.94 217 ASN A O 1
ATOM 1759 N N . THR A 1 218 ? -8.485 2.974 7.098 1.00 86.62 218 THR A N 1
ATOM 1760 C CA . THR A 1 218 ? -8.897 3.248 5.715 1.00 86.62 218 THR A CA 1
ATOM 1761 C C . THR A 1 218 ? -9.543 4.619 5.544 1.00 86.62 218 THR A C 1
ATOM 1763 O O . THR A 1 218 ? -9.831 5.054 4.432 1.00 86.62 218 THR A O 1
ATOM 1766 N N . ASP A 1 219 ? -9.776 5.330 6.648 1.00 88.75 219 ASP A N 1
ATOM 1767 C CA . ASP A 1 219 ? -10.432 6.628 6.650 1.00 88.75 219 ASP A CA 1
ATOM 1768 C C . ASP A 1 219 ? -9.465 7.798 6.428 1.00 88.75 219 ASP A C 1
ATOM 1770 O O . ASP A 1 219 ? -9.918 8.941 6.411 1.00 88.75 219 ASP A O 1
ATOM 1774 N N . ASN A 1 220 ? -8.166 7.557 6.226 1.00 91.75 220 ASN A N 1
ATOM 1775 C CA . ASN A 1 220 ? -7.207 8.620 5.935 1.00 91.75 220 ASN A CA 1
ATOM 1776 C C . ASN A 1 220 ? -7.438 9.230 4.556 1.00 91.75 220 ASN A C 1
ATOM 1778 O O . ASN A 1 220 ? -7.426 8.544 3.530 1.00 91.75 220 ASN A O 1
ATOM 1782 N N . VAL A 1 221 ? -7.553 10.554 4.525 1.00 90.38 221 VAL A N 1
ATOM 1783 C CA . VAL A 1 221 ? -7.805 11.311 3.294 1.00 90.38 221 VAL A CA 1
ATOM 1784 C C . VAL A 1 221 ? -6.630 12.194 2.897 1.00 90.38 221 VAL A C 1
ATOM 1786 O O . VAL A 1 221 ? -6.437 12.424 1.708 1.00 90.38 221 VAL A O 1
ATOM 1789 N N . HIS A 1 222 ? -5.817 12.644 3.859 1.00 91.06 222 HIS A N 1
ATOM 1790 C CA . HIS A 1 222 ? -4.670 13.508 3.589 1.00 91.06 222 HIS A CA 1
ATOM 1791 C C . HIS A 1 222 ? -3.498 13.266 4.531 1.00 91.06 222 HIS A C 1
ATOM 1793 O O . HIS A 1 222 ? -3.672 12.950 5.707 1.00 91.06 222 HIS A O 1
ATOM 1799 N N . LEU A 1 223 ? -2.306 13.495 3.990 1.00 93.06 223 LEU A N 1
ATOM 1800 C CA . LEU A 1 223 ? -1.013 13.404 4.656 1.00 93.06 223 LEU A CA 1
ATOM 1801 C C . LEU A 1 223 ? -0.196 14.684 4.403 1.00 93.06 223 LEU A C 1
ATOM 1803 O O . LEU A 1 223 ? -0.220 15.216 3.291 1.00 93.06 223 LEU A O 1
ATOM 1807 N N . ALA A 1 224 ? 0.542 15.153 5.408 1.00 92.12 224 ALA A N 1
ATOM 1808 C CA . ALA A 1 224 ? 1.607 16.144 5.252 1.00 92.12 224 ALA A CA 1
ATOM 1809 C C . ALA A 1 224 ? 2.753 15.869 6.221 1.00 92.12 224 ALA A C 1
ATOM 1811 O O . ALA A 1 224 ? 2.536 15.402 7.337 1.00 92.12 224 ALA A O 1
ATOM 1812 N N . VAL A 1 225 ? 3.975 16.173 5.791 1.00 91.69 225 VAL A N 1
ATOM 1813 C CA . VAL A 1 225 ? 5.187 15.838 6.536 1.00 91.69 225 VAL A CA 1
ATOM 1814 C C . VAL A 1 225 ? 6.124 17.038 6.565 1.00 91.69 225 VAL A C 1
ATOM 1816 O O . VAL A 1 225 ? 6.377 17.659 5.540 1.00 91.69 225 VAL A O 1
ATOM 1819 N N . GLY A 1 226 ? 6.584 17.393 7.761 1.00 87.44 226 GLY A N 1
ATOM 1820 C CA . GLY A 1 226 ? 7.570 18.439 8.018 1.00 87.44 226 GLY A CA 1
ATOM 1821 C C . GLY A 1 226 ? 8.594 17.906 9.013 1.00 87.44 226 GLY A C 1
ATOM 1822 O O . GLY A 1 226 ? 9.180 16.851 8.776 1.00 87.44 226 GLY A O 1
ATOM 1823 N N . ASP A 1 227 ? 8.772 18.590 10.146 1.00 84.62 227 ASP A N 1
ATOM 1824 C CA . ASP A 1 227 ? 9.526 18.031 11.281 1.00 84.62 227 ASP A CA 1
ATOM 1825 C C . ASP A 1 227 ? 8.826 16.799 11.883 1.00 84.62 227 ASP A C 1
ATOM 1827 O O . ASP A 1 227 ? 9.495 15.855 12.289 1.00 84.62 227 ASP A O 1
ATOM 1831 N N . ASP A 1 228 ? 7.493 16.766 11.846 1.00 88.00 228 ASP A N 1
ATOM 1832 C CA . ASP A 1 228 ? 6.657 15.613 12.193 1.00 88.00 228 ASP A CA 1
ATOM 1833 C C . ASP A 1 228 ? 5.763 15.225 11.003 1.00 88.00 228 ASP A C 1
ATOM 1835 O O . ASP A 1 228 ? 5.536 16.028 10.089 1.00 88.00 228 ASP A O 1
ATOM 1839 N N . ALA A 1 229 ? 5.233 13.999 11.018 1.00 91.81 229 ALA A N 1
ATOM 1840 C CA . ALA A 1 229 ? 4.221 13.552 10.064 1.00 91.81 229 ALA A CA 1
ATOM 1841 C C . ALA A 1 229 ? 2.812 13.737 10.643 1.00 91.81 229 ALA A C 1
ATOM 1843 O O . ALA A 1 229 ? 2.554 13.436 11.810 1.00 91.81 229 ALA A O 1
ATOM 1844 N N . TYR A 1 230 ? 1.891 14.216 9.811 1.00 92.81 230 TYR A N 1
ATOM 1845 C CA . TYR A 1 230 ? 0.506 14.480 10.176 1.00 92.81 230 TYR A CA 1
ATOM 1846 C C . TYR A 1 230 ? -0.446 13.859 9.163 1.00 92.81 230 TYR A C 1
ATOM 1848 O O . TYR A 1 230 ? -0.214 13.934 7.955 1.00 92.81 230 TYR A O 1
ATOM 1856 N N . ARG A 1 231 ? -1.561 13.314 9.649 1.00 92.19 231 ARG A N 1
ATOM 1857 C CA . ARG A 1 231 ? -2.639 12.785 8.807 1.00 92.19 231 ARG A CA 1
ATOM 1858 C C . ARG A 1 231 ? -3.988 13.339 9.224 1.00 92.19 231 ARG A C 1
ATOM 1860 O O . ARG A 1 231 ? -4.209 13.647 10.394 1.00 92.19 231 ARG A O 1
ATOM 1867 N N . VAL A 1 232 ? -4.899 13.410 8.264 1.00 89.75 232 VAL A N 1
ATOM 1868 C CA . VAL A 1 232 ? -6.297 13.774 8.481 1.00 89.75 232 VAL A CA 1
ATOM 1869 C C . VAL A 1 232 ? -7.176 12.640 7.988 1.00 89.75 232 VAL A C 1
ATOM 1871 O O . VAL A 1 232 ? -6.975 12.136 6.879 1.00 89.75 232 VAL A O 1
ATOM 1874 N N . ASN A 1 233 ? -8.157 12.257 8.798 1.00 89.25 233 ASN A N 1
ATOM 1875 C CA . ASN A 1 233 ? -9.149 11.270 8.400 1.00 89.25 233 ASN A CA 1
ATOM 1876 C C . ASN A 1 233 ? -10.418 11.900 7.800 1.00 89.25 233 ASN A C 1
ATOM 1878 O O . ASN A 1 233 ? -10.599 13.118 7.788 1.00 89.25 233 ASN A O 1
ATOM 1882 N N . SER A 1 234 ? -11.335 11.064 7.323 1.00 85.31 234 SER A N 1
ATOM 1883 C CA . SER A 1 234 ? -12.589 11.472 6.681 1.00 85.31 234 SER A CA 1
ATOM 1884 C C . SER A 1 234 ? -13.544 12.235 7.612 1.00 85.31 234 SER A C 1
ATOM 1886 O O . SER A 1 234 ? -14.437 12.941 7.141 1.00 85.31 234 SER A O 1
ATOM 1888 N N . LYS A 1 235 ? -13.339 12.156 8.935 1.00 82.56 235 LYS A N 1
ATOM 1889 C CA . LYS A 1 235 ? -14.069 12.946 9.942 1.00 82.56 235 LYS A CA 1
ATOM 1890 C C . LYS A 1 235 ? -13.469 14.343 10.147 1.00 82.56 235 LYS A C 1
ATOM 1892 O O . LYS A 1 235 ? -14.092 15.184 10.798 1.00 82.56 235 LYS A O 1
ATOM 1897 N N . GLY A 1 236 ? -12.289 14.606 9.585 1.00 77.62 236 GLY A N 1
ATOM 1898 C CA . GLY A 1 236 ? -11.521 15.833 9.790 1.00 77.62 236 GLY A CA 1
ATOM 1899 C C . GLY A 1 236 ? -10.725 15.844 11.099 1.00 77.62 236 GLY A C 1
ATOM 1900 O O . GLY A 1 236 ? -10.345 16.920 11.569 1.00 77.62 236 GLY A O 1
ATOM 1901 N N . GLU A 1 237 ? -10.508 14.678 11.708 1.00 84.56 237 GLU A N 1
ATOM 1902 C CA . GLU A 1 237 ? -9.655 14.511 12.884 1.00 84.56 237 GLU A CA 1
ATOM 1903 C C . GLU A 1 237 ? -8.188 14.530 12.444 1.00 84.56 237 GLU A C 1
ATOM 1905 O O . GLU A 1 237 ? -7.821 13.892 11.457 1.00 84.56 237 GLU A O 1
ATOM 1910 N N . LEU A 1 238 ? -7.360 15.297 13.160 1.00 86.25 238 LEU A N 1
ATOM 1911 C CA . LEU A 1 238 ? -5.933 15.427 12.879 1.00 86.25 238 LEU A CA 1
ATOM 1912 C C . LEU A 1 238 ? -5.138 14.541 13.828 1.00 86.25 238 LEU A C 1
ATOM 1914 O O . LEU A 1 238 ? -5.292 14.648 15.045 1.00 86.25 238 LEU A O 1
ATOM 1918 N N . TYR A 1 239 ? -4.220 13.765 13.270 1.00 90.69 239 TYR A N 1
ATOM 1919 C CA . TYR A 1 239 ? -3.276 12.972 14.035 1.00 90.69 239 TYR A CA 1
ATOM 1920 C C . TYR A 1 239 ? -1.844 13.387 13.721 1.00 90.69 239 TYR A C 1
ATOM 1922 O O . TYR A 1 239 ? -1.534 13.763 12.589 1.00 90.69 239 TYR A O 1
ATOM 1930 N N . ARG A 1 240 ? -0.974 13.284 14.723 1.00 90.81 240 ARG A N 1
ATOM 1931 C CA . ARG A 1 240 ? 0.479 13.413 14.592 1.00 90.81 240 ARG A CA 1
ATOM 1932 C C . ARG A 1 240 ? 1.117 12.051 14.815 1.00 90.81 240 ARG A C 1
ATOM 1934 O O . ARG A 1 240 ? 0.705 11.329 15.715 1.00 90.81 240 ARG A O 1
ATOM 1941 N N . PHE A 1 241 ? 2.112 11.709 14.014 1.00 91.00 241 PHE A N 1
ATOM 1942 C CA . PHE A 1 241 ? 2.897 10.502 14.214 1.00 91.00 241 PHE A CA 1
ATOM 1943 C C . PHE A 1 241 ? 3.962 10.742 15.287 1.00 91.00 241 PHE A C 1
ATOM 1945 O O . PHE A 1 241 ? 4.839 11.587 15.103 1.00 91.00 241 PHE A O 1
ATOM 1952 N N . ASP A 1 242 ? 3.894 10.004 16.392 1.00 83.19 242 ASP A N 1
ATOM 1953 C CA . ASP A 1 242 ? 4.969 9.954 17.377 1.00 83.19 242 ASP A CA 1
ATOM 1954 C C . ASP A 1 242 ? 6.008 8.916 16.940 1.00 83.19 242 ASP A C 1
ATOM 1956 O O . ASP A 1 242 ? 5.726 7.719 16.858 1.00 83.19 242 ASP A O 1
ATOM 1960 N N . ARG A 1 243 ? 7.236 9.368 16.672 1.00 74.50 243 ARG A N 1
ATOM 1961 C CA . ARG A 1 243 ? 8.340 8.487 16.267 1.00 74.50 243 ARG A CA 1
ATOM 1962 C C . ARG A 1 243 ? 8.847 7.594 17.400 1.00 74.50 243 ARG A C 1
ATOM 1964 O O . ARG A 1 243 ? 9.425 6.546 17.110 1.00 74.50 243 ARG A O 1
ATOM 1971 N N . GLY A 1 244 ? 8.677 8.013 18.656 1.00 72.00 244 GLY A N 1
ATOM 1972 C CA . GLY A 1 244 ? 9.096 7.264 19.838 1.00 72.00 244 GLY A CA 1
ATOM 1973 C C . GLY A 1 244 ? 8.228 6.028 20.033 1.00 72.00 244 GLY A C 1
ATOM 1974 O O . GLY A 1 244 ? 8.728 4.906 19.974 1.00 72.00 244 GLY A O 1
ATOM 1975 N N . GLU A 1 245 ? 6.921 6.235 20.189 1.00 71.44 245 GLU A N 1
ATOM 1976 C CA . GLU A 1 245 ? 5.949 5.144 20.339 1.00 71.44 245 GLU A CA 1
ATOM 1977 C C . GLU A 1 245 ? 5.565 4.470 19.012 1.00 71.44 245 GLU A C 1
ATOM 1979 O O . GLU A 1 245 ? 4.971 3.393 19.016 1.00 71.44 245 GLU A O 1
ATOM 1984 N N . ARG A 1 246 ? 5.933 5.075 17.872 1.00 77.62 246 ARG A N 1
ATOM 1985 C CA . ARG A 1 246 ? 5.590 4.635 16.506 1.00 77.62 246 ARG A CA 1
ATOM 1986 C C . ARG A 1 246 ? 4.083 4.536 16.258 1.00 77.62 246 ARG A C 1
ATOM 1988 O O . ARG A 1 246 ? 3.643 3.685 15.488 1.00 77.62 246 ARG A O 1
ATOM 1995 N N . ASN A 1 247 ? 3.314 5.433 16.872 1.00 84.56 247 ASN A N 1
ATOM 1996 C CA . ASN A 1 247 ? 1.853 5.462 16.820 1.00 84.56 247 ASN A CA 1
ATOM 1997 C C . ASN A 1 247 ? 1.318 6.839 16.406 1.00 84.56 247 ASN A C 1
ATOM 1999 O O . ASN A 1 247 ? 2.013 7.853 16.469 1.00 84.56 247 ASN A O 1
ATOM 2003 N N . TRP A 1 248 ? 0.053 6.874 15.982 1.00 89.81 248 TRP A N 1
ATOM 2004 C CA . TRP A 1 248 ? -0.656 8.111 15.655 1.00 89.81 248 TRP A CA 1
ATOM 2005 C C . TRP A 1 248 ? -1.418 8.650 16.864 1.00 89.81 248 TRP A C 1
ATOM 2007 O O . TRP A 1 248 ? -2.352 8.020 17.356 1.00 89.81 248 TRP A O 1
ATOM 2017 N N . GLU A 1 249 ? -1.074 9.860 17.287 1.00 88.69 249 GLU A N 1
ATOM 2018 C CA . GLU A 1 249 ? -1.714 10.569 18.389 1.00 88.69 249 GLU A CA 1
ATOM 2019 C C . GLU A 1 249 ? -2.780 11.534 17.870 1.00 88.69 249 GLU A C 1
ATOM 2021 O O . GLU A 1 249 ? -2.497 12.398 17.036 1.00 88.69 249 GLU A O 1
ATOM 2026 N N . LEU A 1 250 ? -4.005 11.434 18.390 1.00 87.12 250 LEU A N 1
ATOM 2027 C CA . LEU A 1 250 ? -5.074 12.382 18.077 1.00 87.12 250 LEU A CA 1
ATOM 2028 C C . LEU A 1 250 ? -4.775 13.756 18.694 1.00 87.12 250 LEU A C 1
ATOM 2030 O O . LEU A 1 250 ? -4.752 13.924 19.916 1.00 87.12 250 LEU A O 1
ATOM 2034 N N . LEU A 1 251 ? -4.655 14.779 17.852 1.00 80.69 251 LEU A N 1
ATOM 2035 C CA . LEU A 1 251 ? -4.472 16.161 18.284 1.00 80.69 251 LEU A CA 1
ATOM 2036 C C . LEU A 1 251 ? -5.833 16.800 18.583 1.00 80.69 251 LEU A C 1
ATOM 2038 O O . LEU A 1 251 ? -6.387 17.508 17.742 1.00 80.69 251 LEU A O 1
ATOM 2042 N N . HIS A 1 252 ? -6.370 16.495 19.773 1.00 63.69 252 HIS A N 1
ATOM 2043 C CA . HIS A 1 252 ? -7.616 16.999 20.379 1.00 63.69 252 HIS A CA 1
ATOM 2044 C C . HIS A 1 252 ? -8.402 17.992 19.508 1.00 63.69 252 HIS A C 1
ATOM 2046 O O . HIS A 1 252 ? -8.104 19.188 19.447 1.00 63.69 252 HIS A O 1
ATOM 2052 N N . SER A 1 253 ? -9.471 17.523 18.866 1.00 48.41 253 SER A N 1
ATOM 2053 C CA . SER A 1 253 ? -10.451 18.423 18.275 1.00 48.41 253 SER A CA 1
ATOM 2054 C C . SER A 1 253 ? -11.180 19.147 19.408 1.00 48.41 253 SER A C 1
ATOM 2056 O O . SER A 1 253 ? -11.916 18.509 20.160 1.00 48.41 253 SER A O 1
ATOM 2058 N N . ASN A 1 254 ? -11.037 20.472 19.521 1.00 39.66 254 ASN A N 1
ATOM 2059 C CA . ASN A 1 254 ? -12.026 21.295 20.226 1.00 39.66 254 ASN A CA 1
ATOM 2060 C C . ASN A 1 254 ? -13.361 21.177 19.472 1.00 39.66 254 ASN A C 1
ATOM 2062 O O . ASN A 1 254 ? -13.702 22.012 18.631 1.00 39.66 254 ASN A O 1
ATOM 2066 N N . LEU A 1 255 ? -14.065 20.076 19.714 1.00 36.38 255 LEU A N 1
ATOM 2067 C CA . LEU A 1 255 ? -15.474 19.912 19.447 1.00 36.38 255 LEU A CA 1
ATOM 2068 C C . LEU A 1 255 ? -16.178 20.597 20.610 1.00 36.38 255 LEU A C 1
ATOM 2070 O O . LEU A 1 255 ? -16.224 20.076 21.722 1.00 36.38 255 LEU A O 1
ATOM 2074 N N . THR A 1 256 ? -16.719 21.783 20.354 1.00 32.03 256 THR A N 1
ATOM 2075 C CA . THR A 1 256 ? -17.770 22.354 21.191 1.00 32.03 256 THR A CA 1
ATOM 2076 C C . THR A 1 256 ? -18.998 21.453 21.043 1.00 32.03 256 THR A C 1
ATOM 2078 O O . THR A 1 256 ? -19.890 21.724 20.247 1.00 32.03 256 THR A O 1
ATOM 2081 N N . ILE A 1 257 ? -19.024 20.332 21.764 1.00 29.58 257 ILE A N 1
ATOM 2082 C CA . ILE A 1 257 ? -20.260 19.612 22.054 1.00 29.58 257 ILE A CA 1
ATOM 2083 C C . ILE A 1 257 ? -20.795 20.260 23.322 1.00 29.58 257 ILE A C 1
ATOM 2085 O O . ILE A 1 257 ? -20.464 19.883 24.445 1.00 29.58 257 ILE A O 1
ATOM 2089 N N . SER A 1 258 ? -21.617 21.284 23.125 1.00 32.72 258 SER A N 1
ATOM 2090 C CA . SER A 1 258 ? -22.620 21.647 24.114 1.00 32.72 258 SER A CA 1
ATOM 2091 C C . SER A 1 258 ? -23.599 20.480 24.209 1.00 32.72 258 SER A C 1
ATOM 2093 O O . SER A 1 258 ? -24.554 20.436 23.446 1.00 32.72 258 SER A O 1
ATOM 2095 N N . GLN A 1 259 ? -23.295 19.515 25.079 1.00 29.70 259 GLN A N 1
ATOM 2096 C CA . GLN A 1 259 ? -24.222 18.698 25.872 1.00 29.70 259 GLN A CA 1
ATOM 2097 C C . GLN A 1 259 ? -23.416 17.648 26.663 1.00 29.70 259 GLN A C 1
ATOM 2099 O O . GLN A 1 259 ? -22.989 16.621 26.148 1.00 29.70 259 GLN A O 1
ATOM 2104 N N . THR A 1 260 ? -23.189 17.987 27.938 1.00 28.53 260 THR A N 1
ATOM 2105 C CA . THR A 1 260 ? -23.004 17.097 29.101 1.00 28.53 260 THR A CA 1
ATOM 2106 C C . THR A 1 260 ? -22.021 15.924 28.984 1.00 28.53 260 THR A C 1
ATOM 2108 O O . THR A 1 260 ? -22.419 14.767 28.874 1.00 28.53 260 THR A O 1
ATOM 2111 N N . LYS A 1 261 ? -20.733 16.204 29.215 1.00 25.48 261 LYS A N 1
ATOM 2112 C CA . LYS A 1 261 ? -19.847 15.267 29.925 1.00 25.48 261 LYS A CA 1
ATOM 2113 C C . LYS A 1 261 ? -20.117 15.390 31.429 1.00 25.48 261 LYS A C 1
ATOM 2115 O O . LYS A 1 261 ? -19.417 16.145 32.085 1.00 25.48 261 LYS A O 1
ATOM 2120 N N . GLU A 1 262 ? -21.135 14.697 31.948 1.00 31.78 262 GLU A N 1
ATOM 2121 C CA . GLU A 1 262 ? -21.134 14.317 33.378 1.00 31.78 262 GLU A CA 1
ATOM 2122 C C . GLU A 1 262 ? -22.110 13.209 33.821 1.00 31.78 262 GLU A C 1
ATOM 2124 O O . GLU A 1 262 ? -22.095 12.879 35.001 1.00 31.78 262 GLU A O 1
ATOM 2129 N N . GLN A 1 263 ? -22.918 12.560 32.961 1.00 30.95 263 GLN A N 1
ATOM 2130 C CA . GLN A 1 263 ? -23.881 11.554 33.477 1.00 30.95 263 GLN A CA 1
ATOM 2131 C C . GLN A 1 263 ? -24.063 10.219 32.730 1.00 30.95 263 GLN A C 1
ATOM 2133 O O . GLN A 1 263 ? -24.919 9.439 33.131 1.00 30.95 263 GLN A O 1
ATOM 2138 N N . ILE A 1 264 ? -23.255 9.852 31.732 1.00 25.69 264 ILE A N 1
ATOM 2139 C CA . ILE A 1 264 ? -23.310 8.505 31.113 1.00 25.69 264 ILE A CA 1
ATOM 2140 C C . ILE A 1 264 ? -21.878 8.181 30.633 1.00 25.69 264 ILE A C 1
ATOM 2142 O O . ILE A 1 264 ? -21.343 8.947 29.848 1.00 25.69 264 ILE A O 1
ATOM 2146 N N . ALA A 1 265 ? -21.125 7.162 31.054 1.00 28.06 265 ALA A N 1
ATOM 2147 C CA . ALA A 1 265 ? -21.429 5.956 31.800 1.00 28.06 265 ALA A CA 1
ATOM 2148 C C . ALA A 1 265 ? -20.210 5.539 32.649 1.00 28.06 265 ALA A C 1
ATOM 2150 O O . ALA A 1 265 ? -19.196 5.088 32.128 1.00 28.06 265 ALA A O 1
ATOM 2151 N N . ASN A 1 266 ? -20.376 5.586 33.970 1.00 29.52 266 ASN A N 1
ATOM 2152 C CA . ASN A 1 266 ? -19.707 4.684 34.911 1.00 29.52 266 ASN A CA 1
ATOM 2153 C C . ASN A 1 266 ? -20.507 3.369 35.025 1.00 29.52 266 ASN A C 1
ATOM 2155 O O . ASN A 1 266 ? -20.695 2.868 36.123 1.00 29.52 266 ASN A O 1
ATOM 2159 N N . HIS A 1 267 ? -21.040 2.863 33.906 1.00 30.42 267 HIS A N 1
ATOM 2160 C CA . HIS A 1 267 ? -21.806 1.613 33.761 1.00 30.42 267 HIS A CA 1
ATOM 2161 C C . HIS A 1 267 ? -21.756 1.168 32.281 1.00 30.42 267 HIS A C 1
ATOM 2163 O O . HIS A 1 267 ? -22.778 1.063 31.610 1.00 30.42 267 HIS A O 1
ATOM 2169 N N . ILE A 1 268 ? -20.558 0.952 31.732 1.00 33.31 268 ILE A N 1
ATOM 2170 C CA . ILE A 1 268 ? -20.427 -0.045 30.662 1.00 33.31 268 ILE A CA 1
ATOM 2171 C C . ILE A 1 268 ? -20.124 -1.336 31.423 1.00 33.31 268 ILE A C 1
ATOM 2173 O O . ILE A 1 268 ? -19.087 -1.382 32.090 1.00 33.31 268 ILE A O 1
ATOM 2177 N N . PRO A 1 269 ? -21.009 -2.347 31.429 1.00 32.47 269 PRO A N 1
ATOM 2178 C CA . PRO A 1 269 ? -20.605 -3.660 31.901 1.00 32.47 269 PRO A CA 1
ATOM 2179 C C . PRO A 1 269 ? -19.370 -4.045 31.093 1.00 32.47 269 PRO A C 1
ATOM 2181 O O . PRO A 1 269 ? -19.342 -3.846 29.880 1.00 32.47 269 PRO A O 1
ATOM 2184 N N . SER A 1 270 ? -18.334 -4.545 31.756 1.00 46.44 270 SER A N 1
ATOM 2185 C CA . SER A 1 270 ? -17.202 -5.194 31.108 1.00 46.44 270 SER A CA 1
ATOM 2186 C C . SER A 1 270 ? -17.720 -6.418 30.349 1.00 46.44 270 SER A C 1
ATOM 2188 O O . SER A 1 270 ? -17.660 -7.534 30.864 1.00 46.44 270 SER A O 1
ATOM 2190 N N . ASN A 1 271 ? -18.321 -6.216 29.176 1.00 58.19 271 ASN A N 1
ATOM 2191 C CA . ASN A 1 271 ? -18.754 -7.313 28.333 1.00 58.19 271 ASN A CA 1
ATOM 2192 C C . ASN A 1 271 ? -17.515 -8.172 28.067 1.00 58.19 271 ASN A C 1
ATOM 2194 O O . ASN A 1 271 ? -16.459 -7.604 27.755 1.00 58.19 271 ASN A O 1
ATOM 2198 N N . PRO A 1 272 ? -17.601 -9.503 28.217 1.00 60.88 272 PRO A N 1
ATOM 2199 C CA . PRO A 1 272 ? -16.471 -10.365 27.924 1.00 60.88 272 PRO A CA 1
ATOM 2200 C C . PRO A 1 272 ? -15.990 -10.097 26.491 1.00 60.88 272 PRO A C 1
ATOM 2202 O O . PRO A 1 272 ? -16.789 -9.866 25.579 1.00 60.88 272 PRO A O 1
ATOM 2205 N N . ILE A 1 273 ? -14.671 -10.057 26.310 1.00 82.50 273 ILE A N 1
ATOM 2206 C CA . ILE A 1 273 ? -14.039 -9.885 25.002 1.00 82.50 273 ILE A CA 1
ATOM 2207 C C . ILE A 1 273 ? -13.512 -11.255 24.592 1.00 82.50 273 ILE A C 1
ATOM 2209 O O . ILE A 1 273 ? -12.649 -11.788 25.280 1.00 82.50 273 ILE A O 1
ATOM 2213 N N . LEU A 1 274 ? -14.017 -11.807 23.489 1.00 88.12 274 LEU A N 1
ATOM 2214 C CA . LEU A 1 274 ? -13.378 -12.934 22.815 1.00 88.12 274 LEU A CA 1
ATOM 2215 C C . LEU A 1 274 ? -12.202 -12.397 21.997 1.00 88.12 274 LEU A C 1
ATOM 2217 O O . LEU A 1 274 ? -12.405 -11.663 21.030 1.00 88.12 274 LEU A O 1
ATOM 2221 N N . SER A 1 275 ? -10.981 -12.745 22.384 1.00 88.69 275 SER A N 1
ATOM 2222 C CA . SER A 1 275 ? -9.747 -12.304 21.733 1.00 88.69 275 SER A CA 1
ATOM 2223 C C . SER A 1 275 ? -9.213 -13.383 20.786 1.00 88.69 275 SER A C 1
ATOM 2225 O O . SER A 1 275 ? -8.858 -14.479 21.223 1.00 88.69 275 SER A O 1
ATOM 2227 N N . ILE A 1 276 ? -9.143 -13.081 19.486 1.00 86.75 276 ILE A N 1
ATOM 2228 C CA . ILE A 1 276 ? -8.730 -14.017 18.428 1.00 86.75 276 ILE A CA 1
ATOM 2229 C C . ILE A 1 276 ? -7.430 -13.543 17.763 1.00 86.75 276 ILE A C 1
ATOM 2231 O O . ILE A 1 276 ? -7.380 -12.502 17.116 1.00 86.75 276 ILE A O 1
ATOM 2235 N N . GLY A 1 277 ? -6.363 -14.321 17.877 1.00 83.12 277 GLY A N 1
ATOM 2236 C CA . GLY A 1 277 ? -5.133 -14.139 17.113 1.00 83.12 277 GLY A CA 1
ATOM 2237 C C . GLY A 1 277 ? -5.240 -14.722 15.703 1.00 83.12 277 GLY A C 1
ATOM 2238 O O . GLY A 1 277 ? -5.774 -15.818 15.542 1.00 83.12 277 GLY A O 1
ATOM 2239 N N . ILE A 1 278 ? -4.710 -14.036 14.690 1.00 79.56 278 ILE A N 1
ATOM 2240 C CA . ILE A 1 278 ? -4.667 -14.544 13.311 1.00 79.56 278 ILE A CA 1
ATOM 2241 C C . ILE A 1 278 ? -3.298 -14.331 12.676 1.00 79.56 278 ILE A C 1
ATOM 2243 O O . ILE A 1 278 ? -2.727 -13.246 12.791 1.00 79.56 278 ILE A O 1
ATOM 2247 N N . ALA A 1 279 ? -2.762 -15.389 12.063 1.00 69.19 279 ALA A N 1
ATOM 2248 C CA . ALA A 1 279 ? -1.412 -15.386 11.500 1.00 69.19 279 ALA A CA 1
ATOM 2249 C C . ALA A 1 279 ? -1.340 -14.754 10.105 1.00 69.19 279 ALA A C 1
ATOM 2251 O O . ALA A 1 279 ? -0.365 -14.086 9.772 1.00 69.19 279 ALA A O 1
ATOM 2252 N N . GLU A 1 280 ? -2.386 -14.960 9.306 1.00 68.19 280 GLU A N 1
ATOM 2253 C CA . GLU A 1 280 ? -2.384 -14.648 7.882 1.00 68.19 280 GLU A CA 1
ATOM 2254 C C . GLU A 1 280 ? -3.357 -13.501 7.583 1.00 68.19 280 GLU A C 1
ATOM 2256 O O . GLU A 1 280 ? -4.574 -13.620 7.757 1.00 68.19 280 GLU A O 1
ATOM 2261 N N . THR A 1 281 ? -2.820 -12.380 7.095 1.00 63.25 281 THR A N 1
ATOM 2262 C CA . THR A 1 281 ? -3.581 -11.183 6.695 1.00 63.25 281 THR A CA 1
ATOM 2263 C C . THR A 1 281 ? -4.753 -11.469 5.742 1.00 63.25 281 THR A C 1
ATOM 2265 O O . THR A 1 281 ? -5.832 -10.904 5.960 1.00 63.25 281 THR A O 1
ATOM 2268 N N . PRO A 1 282 ? -4.624 -12.347 4.722 1.00 62.72 282 PRO A N 1
ATOM 2269 C CA . PRO A 1 282 ? -5.708 -12.630 3.780 1.00 62.72 282 PRO A CA 1
ATOM 2270 C C . PRO A 1 282 ? -6.949 -13.237 4.450 1.00 62.72 282 PRO A C 1
ATOM 2272 O O . PRO A 1 282 ? -8.067 -13.121 3.945 1.00 62.72 282 PRO A O 1
ATOM 2275 N N . TRP A 1 283 ? -6.787 -13.847 5.626 1.00 67.81 283 TRP A N 1
ATOM 2276 C CA . TRP A 1 283 ? -7.881 -14.473 6.363 1.00 67.81 283 TRP A CA 1
ATOM 2277 C C . TRP A 1 283 ? -8.669 -13.487 7.239 1.00 67.81 283 TRP A C 1
ATOM 2279 O O . TRP A 1 283 ? -9.726 -13.838 7.768 1.00 67.81 283 TRP A O 1
ATOM 2289 N N . CYS A 1 284 ? -8.231 -12.230 7.369 1.00 62.81 284 CYS A N 1
ATOM 2290 C CA . CYS A 1 284 ? -8.937 -11.215 8.161 1.00 62.81 284 CYS A CA 1
ATOM 2291 C C . CYS A 1 284 ? -10.386 -10.991 7.685 1.00 62.81 284 CYS A C 1
ATOM 2293 O O . CYS A 1 284 ? -11.286 -10.761 8.497 1.00 62.81 284 CYS A O 1
ATOM 2295 N N . GLY A 1 285 ? -10.640 -11.096 6.375 1.00 70.31 285 GLY A N 1
ATOM 2296 C CA . GLY A 1 285 ? -11.986 -10.960 5.810 1.00 70.31 285 GLY A CA 1
ATOM 2297 C C . GLY A 1 285 ? -12.938 -12.083 6.239 1.00 70.31 285 GLY A C 1
ATOM 2298 O O . GLY A 1 285 ? -14.068 -11.812 6.665 1.00 70.31 285 GLY A O 1
ATOM 2299 N N . VAL A 1 286 ? -12.478 -13.339 6.182 1.00 80.25 286 VAL A N 1
ATOM 2300 C CA . VAL A 1 286 ? -13.284 -14.489 6.618 1.00 80.25 286 VAL A CA 1
ATOM 2301 C C . VAL A 1 286 ? -13.457 -14.480 8.135 1.00 80.25 286 VAL A C 1
ATOM 2303 O O . VAL A 1 286 ? -14.570 -14.696 8.609 1.00 80.25 286 VAL A O 1
ATOM 2306 N N . LEU A 1 287 ? -12.427 -14.094 8.899 1.00 82.12 287 LEU A N 1
ATOM 2307 C CA . LEU A 1 287 ? -12.528 -13.942 10.352 1.00 82.12 287 LEU A CA 1
ATOM 2308 C C . LEU A 1 287 ? -13.602 -12.924 10.745 1.00 82.12 287 LEU A C 1
ATOM 2310 O O . LEU A 1 287 ? -14.407 -13.202 11.630 1.00 82.12 287 LEU A O 1
ATOM 2314 N N . ARG A 1 288 ? -13.667 -11.769 10.073 1.00 78.12 288 ARG A N 1
ATOM 2315 C CA . ARG A 1 288 ? -14.724 -10.783 10.334 1.00 78.12 288 ARG A CA 1
ATOM 2316 C C . ARG A 1 288 ? -16.116 -11.377 10.116 1.00 78.12 288 ARG A C 1
ATOM 2318 O O . ARG A 1 288 ? -17.011 -11.136 10.922 1.00 78.12 288 ARG A O 1
ATOM 2325 N N . SER A 1 289 ? -16.296 -12.146 9.045 1.00 82.25 289 SER A N 1
ATOM 2326 C CA . SER A 1 289 ? -17.582 -12.781 8.728 1.00 82.25 289 SER A CA 1
ATOM 2327 C C . SER A 1 289 ? -17.953 -13.847 9.760 1.00 82.25 289 SER A C 1
ATOM 2329 O O . SER A 1 289 ? -19.100 -13.907 10.196 1.00 82.25 289 SER A O 1
ATOM 2331 N N . LEU A 1 290 ? -16.972 -14.634 10.209 1.00 86.19 290 LEU A N 1
ATOM 2332 C CA . LEU A 1 290 ? -17.134 -15.609 11.285 1.00 86.19 290 LEU A CA 1
ATOM 2333 C C . LEU A 1 290 ? -17.477 -14.940 12.620 1.00 86.19 290 LEU A C 1
ATOM 2335 O O . LEU A 1 290 ? -18.381 -15.395 13.309 1.00 86.19 290 LEU A O 1
ATOM 2339 N N . ALA A 1 291 ? -16.801 -13.846 12.971 1.00 85.25 291 ALA A N 1
ATOM 2340 C CA . ALA A 1 291 ? -17.056 -13.108 14.204 1.00 85.25 291 ALA A CA 1
ATOM 2341 C C . ALA A 1 291 ? -18.478 -12.530 14.233 1.00 85.25 291 ALA A C 1
ATOM 2343 O O . ALA A 1 291 ? -19.185 -12.700 15.221 1.00 85.25 291 ALA A O 1
ATOM 2344 N N . LEU A 1 292 ? -18.914 -11.891 13.142 1.00 83.06 292 LEU A N 1
ATOM 2345 C CA . LEU A 1 292 ? -20.271 -11.347 13.031 1.00 83.06 292 LEU A CA 1
ATOM 2346 C C . LEU A 1 292 ? -21.327 -12.457 13.061 1.00 83.06 292 LEU A C 1
ATOM 2348 O O . LEU A 1 292 ? -22.272 -12.370 13.838 1.00 83.06 292 LEU A O 1
ATOM 2352 N N . GLY A 1 293 ? -21.125 -13.533 12.292 1.00 88.00 293 GLY A N 1
ATOM 2353 C CA . GLY A 1 293 ? -22.034 -14.680 12.295 1.00 88.00 293 GLY A CA 1
ATOM 2354 C C . GLY A 1 293 ? -22.141 -15.349 13.667 1.00 88.00 293 GLY A C 1
ATOM 2355 O O . GLY A 1 293 ? -23.229 -15.758 14.069 1.00 88.00 293 GLY A O 1
ATOM 2356 N N . PHE A 1 294 ? -21.039 -15.410 14.418 1.00 92.81 294 PHE A N 1
ATOM 2357 C CA . PHE A 1 294 ? -21.049 -15.942 15.774 1.00 92.81 294 PHE A CA 1
ATOM 2358 C C . PHE A 1 294 ? -21.755 -15.018 16.768 1.00 92.81 294 PHE A C 1
ATOM 2360 O O . PHE A 1 294 ? -22.496 -15.509 17.614 1.00 92.81 294 PHE A O 1
ATOM 2367 N N . ILE A 1 295 ? -21.563 -13.698 16.669 1.00 87.38 295 ILE A N 1
ATOM 2368 C CA . ILE A 1 295 ? -22.291 -12.721 17.495 1.00 87.38 295 ILE A CA 1
ATOM 2369 C C . ILE A 1 295 ? -23.801 -12.870 17.274 1.00 87.38 295 ILE A C 1
ATOM 2371 O O . ILE A 1 295 ? -24.547 -12.970 18.248 1.00 87.38 295 ILE A O 1
ATOM 2375 N N . ASP A 1 296 ? -24.239 -12.960 16.017 1.00 87.56 296 ASP A N 1
ATOM 2376 C CA . ASP A 1 296 ? -25.653 -13.137 15.668 1.00 87.56 296 ASP A CA 1
ATOM 2377 C C . ASP A 1 296 ? -26.206 -14.472 16.191 1.00 87.56 296 ASP A C 1
ATOM 2379 O O . ASP A 1 296 ? -27.289 -14.521 16.781 1.00 87.56 296 ASP A O 1
ATOM 2383 N N . PHE A 1 297 ? -25.447 -15.562 16.028 1.00 89.50 297 PHE A N 1
ATOM 2384 C CA . PHE A 1 297 ? -25.813 -16.874 16.558 1.00 89.50 297 PHE A CA 1
ATOM 2385 C C . PHE A 1 297 ? -25.927 -16.856 18.083 1.00 89.50 297 PHE A C 1
ATOM 2387 O O . PHE A 1 297 ? -26.942 -17.285 18.631 1.00 89.50 297 PHE A O 1
ATOM 2394 N N . HIS A 1 298 ? -24.922 -16.331 18.778 1.00 88.00 298 HIS A N 1
ATOM 2395 C CA . HIS A 1 298 ? -24.896 -16.292 20.233 1.00 88.00 298 HIS A CA 1
ATOM 2396 C C . HIS A 1 298 ? -26.027 -15.417 20.790 1.00 88.00 298 HIS A C 1
ATOM 2398 O O . HIS A 1 298 ? -26.688 -15.825 21.738 1.00 88.00 298 HIS A O 1
ATOM 2404 N N . ALA A 1 299 ? -26.334 -14.277 20.157 1.00 86.56 299 ALA A N 1
ATOM 2405 C CA . ALA A 1 299 ? -27.471 -13.429 20.526 1.00 86.56 299 ALA A CA 1
ATOM 2406 C C . ALA A 1 299 ? -28.833 -14.143 20.397 1.00 86.56 299 ALA A C 1
ATOM 2408 O O . ALA A 1 299 ? -29.794 -13.779 21.076 1.00 86.56 299 ALA A O 1
ATOM 2409 N N . SER A 1 300 ? -28.930 -15.171 19.544 1.00 86.12 300 SER A N 1
ATOM 2410 C CA . SER A 1 300 ? -30.146 -15.984 19.398 1.00 86.12 300 SER A CA 1
ATOM 2411 C C . SER A 1 300 ? -30.346 -17.009 20.523 1.00 86.12 300 SER A C 1
ATOM 2413 O O . SER A 1 300 ? -31.477 -17.437 20.761 1.00 86.12 300 SER A O 1
ATOM 2415 N N . ILE A 1 301 ? -29.271 -17.382 21.227 1.00 85.75 301 ILE A N 1
ATOM 2416 C CA . ILE A 1 301 ? -29.279 -18.400 22.293 1.00 85.75 301 ILE A CA 1
ATOM 2417 C C . ILE A 1 301 ? -29.016 -17.824 23.692 1.00 85.75 301 ILE A C 1
ATOM 2419 O O . ILE A 1 301 ? -29.388 -18.447 24.684 1.00 85.75 301 ILE A O 1
ATOM 2423 N N . SER A 1 302 ? -28.411 -16.639 23.785 1.00 83.44 302 SER A N 1
ATOM 2424 C CA . SER A 1 302 ? -28.102 -15.939 25.029 1.00 83.44 302 SER A CA 1
ATOM 2425 C C . SER A 1 302 ? -28.284 -14.425 24.859 1.00 83.44 302 SER A C 1
ATOM 2427 O O . SER A 1 302 ? -27.806 -13.859 23.876 1.00 83.44 302 SER A O 1
ATOM 2429 N N . PRO A 1 303 ? -28.938 -13.736 25.814 1.00 76.25 303 PRO A N 1
ATOM 2430 C CA . PRO A 1 303 ? -29.091 -12.285 25.775 1.00 76.25 303 PRO A CA 1
ATOM 2431 C C . PRO A 1 303 ? -27.815 -11.529 26.180 1.00 76.25 303 PRO A C 1
ATOM 2433 O O . PRO A 1 303 ? -27.803 -10.301 26.094 1.00 76.25 303 PRO A O 1
ATOM 2436 N N . ASP A 1 304 ? -26.772 -12.225 26.644 1.00 80.81 304 ASP A N 1
ATOM 2437 C CA . ASP A 1 304 ? -25.558 -11.597 27.163 1.00 80.81 304 ASP A CA 1
ATOM 2438 C C . ASP A 1 304 ? -24.678 -11.068 26.015 1.00 80.81 304 ASP A C 1
ATOM 2440 O O . ASP A 1 304 ? -24.177 -11.853 25.200 1.00 80.81 304 ASP A O 1
ATOM 2444 N N . PRO A 1 305 ? -24.458 -9.743 25.929 1.00 81.38 305 PRO A N 1
ATOM 2445 C CA . PRO A 1 305 ? -23.630 -9.167 24.882 1.00 81.38 305 PRO A CA 1
ATOM 2446 C C . PRO A 1 305 ? -22.139 -9.397 25.163 1.00 81.38 305 PRO A C 1
ATOM 2448 O O . PRO A 1 305 ? -21.666 -9.273 26.293 1.00 81.38 305 PRO A O 1
ATOM 2451 N N . PHE A 1 306 ? -21.370 -9.643 24.106 1.00 84.69 306 PHE A N 1
ATOM 2452 C CA . PHE A 1 306 ? -19.910 -9.742 24.140 1.00 84.69 306 PHE A CA 1
ATOM 2453 C C . PHE A 1 306 ? -19.306 -9.007 22.940 1.00 84.69 306 PHE A C 1
ATOM 2455 O O . PHE A 1 306 ? -20.009 -8.668 21.988 1.00 84.69 306 PHE A O 1
ATOM 2462 N N . ASN A 1 307 ? -18.000 -8.751 22.989 1.00 82.75 307 ASN A N 1
ATOM 2463 C CA . ASN A 1 307 ? -17.256 -8.182 21.866 1.00 82.75 307 ASN A CA 1
ATOM 2464 C C . ASN A 1 307 ? -16.237 -9.196 21.343 1.00 82.75 307 ASN A C 1
ATOM 2466 O O . ASN A 1 307 ? -15.709 -9.995 22.111 1.00 82.75 307 ASN A O 1
ATOM 2470 N N . VAL A 1 308 ? -15.912 -9.124 20.053 1.00 81.94 308 VAL A N 1
ATOM 2471 C CA . VAL A 1 308 ? -14.786 -9.865 19.470 1.00 81.94 308 VAL A CA 1
ATOM 2472 C C . VAL A 1 308 ? -13.666 -8.877 19.165 1.00 81.94 308 VAL A C 1
ATOM 2474 O O . VAL A 1 308 ? -13.885 -7.889 18.466 1.00 81.94 308 VAL A O 1
ATOM 2477 N N . ALA A 1 309 ? -12.474 -9.141 19.688 1.00 79.44 309 ALA A N 1
ATOM 2478 C CA . ALA A 1 309 ? -11.247 -8.447 19.323 1.00 79.44 309 ALA A CA 1
ATOM 2479 C C . ALA A 1 309 ? -10.362 -9.403 18.522 1.00 79.44 309 ALA A C 1
ATOM 2481 O O . ALA A 1 309 ? -10.318 -10.594 18.823 1.00 79.44 309 ALA A O 1
ATOM 2482 N N . TRP A 1 310 ? -9.632 -8.895 17.530 1.00 78.12 310 TRP A N 1
ATOM 2483 C CA . TRP A 1 310 ? -8.638 -9.696 16.821 1.00 78.12 310 TRP A CA 1
ATOM 2484 C C . TRP A 1 310 ? -7.257 -9.049 16.815 1.00 78.12 310 TRP A C 1
ATOM 2486 O O . TRP A 1 310 ? -7.127 -7.825 16.823 1.00 78.12 310 TRP A O 1
ATOM 2496 N N . ASN A 1 311 ? -6.224 -9.887 16.796 1.00 73.19 311 ASN A N 1
ATOM 2497 C CA . ASN A 1 311 ? -4.820 -9.492 16.792 1.00 73.19 311 ASN A CA 1
ATOM 2498 C C . ASN A 1 311 ? -4.107 -10.175 15.621 1.00 73.19 311 ASN A C 1
ATOM 2500 O O . ASN A 1 311 ? -3.956 -11.396 15.613 1.00 73.19 311 ASN A O 1
ATOM 2504 N N . LEU A 1 312 ? -3.692 -9.384 14.633 1.00 70.19 312 LEU A N 1
ATOM 2505 C CA . LEU A 1 312 ? -2.878 -9.855 13.518 1.00 70.19 312 LEU A CA 1
ATOM 2506 C C . LEU A 1 312 ? -1.408 -9.855 13.946 1.00 70.19 312 LEU A C 1
ATOM 2508 O O . LEU A 1 312 ? -0.870 -8.813 14.329 1.00 70.19 312 LEU A O 1
ATOM 2512 N N . ASN A 1 313 ? -0.759 -11.015 13.901 1.00 67.19 313 ASN A N 1
ATOM 2513 C CA . ASN A 1 313 ? 0.650 -11.134 14.264 1.00 67.19 313 ASN A CA 1
ATOM 2514 C C . ASN A 1 313 ? 1.301 -12.356 13.617 1.00 67.19 313 ASN A C 1
ATOM 2516 O O . ASN A 1 313 ? 0.611 -13.223 13.101 1.00 67.19 313 ASN A O 1
ATOM 2520 N N . THR A 1 314 ? 2.626 -12.472 13.701 1.00 66.56 314 THR A N 1
ATOM 2521 C CA . THR A 1 314 ? 3.305 -13.688 13.232 1.00 66.56 314 THR A CA 1
ATOM 2522 C C . THR A 1 314 ? 2.905 -14.895 14.078 1.00 66.56 314 THR A C 1
ATOM 2524 O O . THR A 1 314 ? 2.677 -14.769 15.285 1.00 66.56 314 THR A O 1
ATOM 2527 N N . SER A 1 315 ? 2.891 -16.087 13.480 1.00 69.00 315 SER A N 1
ATOM 2528 C CA . SER A 1 315 ? 2.543 -17.329 14.179 1.00 69.00 315 SER A CA 1
ATOM 2529 C C . SER A 1 315 ? 3.332 -17.538 15.480 1.00 69.00 315 SER A C 1
ATOM 2531 O O . SER A 1 315 ? 2.745 -17.894 16.498 1.00 69.00 315 SER A O 1
ATOM 2533 N N . ALA A 1 316 ? 4.633 -17.224 15.500 1.00 68.25 316 ALA A N 1
ATOM 2534 C CA . ALA A 1 316 ? 5.466 -17.314 16.705 1.00 68.25 316 ALA A CA 1
ATOM 2535 C C . ALA A 1 316 ? 4.982 -16.392 17.846 1.00 68.25 316 ALA A C 1
ATOM 2537 O O . ALA A 1 316 ? 4.887 -16.812 18.999 1.00 68.25 316 ALA A O 1
ATOM 2538 N N . LYS A 1 317 ? 4.614 -15.144 17.530 1.00 73.12 317 LYS A N 1
ATOM 2539 C CA . LYS A 1 317 ? 4.084 -14.185 18.515 1.00 73.12 317 LYS A CA 1
ATOM 2540 C C . LYS A 1 317 ? 2.664 -14.526 18.954 1.00 73.12 317 LYS A C 1
ATOM 2542 O O . LYS A 1 317 ? 2.278 -14.231 20.087 1.00 73.12 317 LYS A O 1
ATOM 2547 N N . LEU A 1 318 ? 1.877 -15.147 18.079 1.00 75.25 318 LEU A N 1
ATOM 2548 C CA . LEU A 1 318 ? 0.552 -15.650 18.430 1.00 75.25 318 LEU A CA 1
ATOM 2549 C C . LEU A 1 318 ? 0.631 -16.847 19.368 1.00 75.25 318 LEU A C 1
ATOM 2551 O O . LEU A 1 318 ? -0.164 -16.912 20.299 1.00 75.25 318 LEU A O 1
ATOM 2555 N N . ILE A 1 319 ? 1.616 -17.730 19.195 1.00 74.31 319 ILE A N 1
ATOM 2556 C CA . ILE A 1 319 ? 1.897 -18.806 20.152 1.00 74.31 319 ILE A CA 1
ATOM 2557 C C . ILE A 1 319 ? 2.231 -18.220 21.514 1.00 74.31 319 ILE A C 1
ATOM 2559 O O . ILE A 1 319 ? 1.587 -18.574 22.494 1.00 74.31 319 ILE A O 1
ATOM 2563 N N . GLU A 1 320 ? 3.163 -17.270 21.583 1.00 75.88 320 GLU A N 1
ATOM 2564 C CA . GLU A 1 320 ? 3.500 -16.599 22.843 1.00 75.88 320 GLU A CA 1
ATOM 2565 C C . GLU A 1 320 ? 2.264 -15.927 23.472 1.00 75.88 320 GLU A C 1
ATOM 2567 O O . GLU A 1 320 ? 2.044 -15.985 24.684 1.00 75.88 320 GLU A O 1
ATOM 2572 N N . SER A 1 321 ? 1.420 -15.301 22.650 1.00 77.75 321 SER A N 1
ATOM 2573 C CA . SER A 1 321 ? 0.185 -14.660 23.109 1.00 77.75 321 SER A CA 1
ATOM 2574 C C . SER A 1 321 ? -0.826 -15.675 23.642 1.00 77.75 321 SER A C 1
ATOM 2576 O O . SER A 1 321 ? -1.466 -15.418 24.661 1.00 77.75 321 SER A O 1
ATOM 2578 N N . LEU A 1 322 ? -0.943 -16.831 22.990 1.00 81.12 322 LEU A N 1
ATOM 2579 C CA . LEU A 1 322 ? -1.806 -17.931 23.402 1.00 81.12 322 LEU A CA 1
ATOM 2580 C C . LEU A 1 322 ? -1.306 -18.554 24.712 1.00 81.12 322 LEU A C 1
ATOM 2582 O O . LEU A 1 322 ? -2.107 -18.792 25.613 1.00 81.12 322 LEU A O 1
ATOM 2586 N N . GLN A 1 323 ? 0.010 -18.738 24.857 1.00 77.56 323 GLN A N 1
ATOM 2587 C CA . GLN A 1 323 ? 0.635 -19.289 26.064 1.00 77.56 323 GLN A CA 1
ATOM 2588 C C . GLN A 1 323 ? 0.460 -18.390 27.289 1.00 77.56 323 GLN A C 1
ATOM 2590 O O . GLN A 1 323 ? 0.258 -18.877 28.398 1.00 77.56 323 GLN A O 1
ATOM 2595 N N . ASN A 1 324 ? 0.487 -17.075 27.078 1.00 79.94 324 ASN A N 1
ATOM 2596 C CA . ASN A 1 324 ? 0.345 -16.085 28.139 1.00 79.94 324 ASN A CA 1
ATOM 2597 C C . ASN A 1 324 ? -1.112 -15.642 28.383 1.00 79.94 324 ASN A C 1
ATOM 2599 O O . ASN A 1 324 ? -1.330 -14.681 29.118 1.00 79.94 324 ASN A O 1
ATOM 2603 N N . GLY A 1 325 ? -2.102 -16.277 27.741 1.00 79.12 325 GLY A N 1
ATOM 2604 C CA . GLY A 1 325 ? -3.521 -15.922 27.885 1.00 79.12 325 GLY A CA 1
ATOM 2605 C C . GLY A 1 325 ? -3.882 -14.517 27.380 1.00 79.12 325 GLY A C 1
ATOM 2606 O O . GLY A 1 325 ? -4.890 -13.954 27.799 1.00 79.12 325 GLY A O 1
ATOM 2607 N N . LYS A 1 326 ? -3.060 -13.924 26.499 1.00 83.25 326 LYS A N 1
ATOM 2608 C CA . LYS A 1 326 ? -3.329 -12.617 25.862 1.00 83.25 326 LYS A CA 1
ATOM 2609 C C . LYS A 1 326 ? -4.379 -12.717 24.751 1.00 83.25 326 LYS A C 1
ATOM 2611 O O . LYS A 1 326 ? -5.026 -11.725 24.416 1.00 83.25 326 LYS A O 1
ATOM 2616 N N . VAL A 1 327 ? -4.518 -13.903 24.163 1.00 86.12 327 VAL A N 1
ATOM 2617 C CA . VAL A 1 327 ? -5.580 -14.259 23.216 1.00 86.12 327 VAL A CA 1
ATOM 2618 C C . VAL A 1 327 ? -6.254 -15.542 23.686 1.00 86.12 327 VAL A C 1
ATOM 2620 O O . VAL A 1 327 ? -5.598 -16.423 24.245 1.00 86.12 327 VAL A O 1
ATOM 2623 N N . ASP A 1 328 ? -7.560 -15.647 23.462 1.00 89.31 328 ASP A N 1
ATOM 2624 C CA . ASP A 1 328 ? -8.345 -16.832 23.814 1.00 89.31 328 ASP A CA 1
ATOM 2625 C C . ASP A 1 328 ? -8.226 -17.912 22.738 1.00 89.31 328 ASP A C 1
ATOM 2627 O O . ASP A 1 328 ? -8.229 -19.106 23.038 1.00 89.31 328 ASP A O 1
ATOM 2631 N N . ILE A 1 329 ? -8.113 -17.479 21.480 1.00 89.31 329 ILE A N 1
ATOM 2632 C CA . ILE A 1 329 ? -8.073 -18.328 20.292 1.00 89.31 329 ILE A CA 1
ATOM 2633 C C . ILE A 1 329 ? -6.941 -17.875 19.373 1.00 89.31 329 ILE A C 1
ATOM 2635 O O . ILE A 1 329 ? -6.682 -16.681 19.263 1.00 89.31 329 ILE A O 1
ATOM 2639 N N . VAL A 1 330 ? -6.309 -18.807 18.661 1.00 87.00 330 VAL A N 1
ATOM 2640 C CA . VAL A 1 330 ? -5.460 -18.523 17.495 1.00 87.00 330 VAL A CA 1
ATOM 2641 C C . VAL A 1 330 ? -5.974 -19.283 16.278 1.00 87.00 330 VAL A C 1
ATOM 2643 O O . VAL A 1 330 ? -6.300 -20.463 16.382 1.00 87.00 330 VAL A O 1
ATOM 2646 N N . ILE A 1 331 ? -6.011 -18.610 15.128 1.00 86.19 331 ILE A N 1
ATOM 2647 C CA . ILE A 1 331 ? -6.186 -19.218 13.808 1.00 86.19 331 ILE A CA 1
ATOM 2648 C C . ILE A 1 331 ? -4.858 -19.116 13.053 1.00 86.19 331 ILE A C 1
ATOM 2650 O O . ILE A 1 331 ? -4.384 -18.012 12.771 1.00 86.19 331 ILE A O 1
ATOM 2654 N N . ALA A 1 332 ? -4.250 -20.258 12.738 1.00 80.19 332 ALA A N 1
ATOM 2655 C CA . ALA A 1 332 ? -2.947 -20.319 12.079 1.00 80.19 332 ALA A CA 1
ATOM 2656 C C . ALA A 1 332 ? -2.820 -21.536 11.151 1.00 80.19 332 ALA A C 1
ATOM 2658 O O . ALA A 1 332 ? -3.468 -22.566 11.355 1.00 80.19 332 ALA A O 1
ATOM 2659 N N . SER A 1 333 ? -1.941 -21.423 10.156 1.00 73.62 333 SER A N 1
ATOM 2660 C CA . SER A 1 333 ? -1.425 -22.546 9.368 1.00 73.62 333 SER A CA 1
ATOM 2661 C C . SER A 1 333 ? -0.187 -23.139 10.018 1.00 73.62 333 SER A C 1
ATOM 2663 O O . SER A 1 333 ? 0.687 -22.379 10.409 1.00 73.62 333 SER A O 1
ATOM 2665 N N . HIS A 1 334 ? -0.117 -24.473 10.111 1.00 60.12 334 HIS A N 1
ATOM 2666 C CA . HIS A 1 334 ? 1.052 -25.344 10.373 1.00 60.12 334 HIS A CA 1
ATOM 2667 C C . HIS A 1 334 ? 2.093 -25.005 11.470 1.00 60.12 334 HIS A C 1
ATOM 2669 O O . HIS A 1 334 ? 2.955 -25.837 11.725 1.00 60.12 334 HIS A O 1
ATOM 2675 N N . VAL A 1 335 ? 2.033 -23.868 12.165 1.00 50.16 335 VAL A N 1
ATOM 2676 C CA . VAL A 1 335 ? 3.098 -23.410 13.081 1.00 50.16 335 VAL A CA 1
ATOM 2677 C C . VAL A 1 335 ? 2.846 -23.811 14.539 1.00 50.16 335 VAL A C 1
ATOM 2679 O O . VAL A 1 335 ? 3.667 -23.553 15.413 1.00 50.16 335 VAL A O 1
ATOM 2682 N N . LEU A 1 336 ? 1.739 -24.489 14.842 1.00 52.16 336 LEU A N 1
ATOM 2683 C CA . LEU A 1 336 ? 1.562 -25.064 16.173 1.00 52.16 336 LEU A CA 1
ATOM 2684 C C . LEU A 1 336 ? 2.257 -26.427 16.196 1.00 52.16 336 LEU A C 1
ATOM 2686 O O . LEU A 1 336 ? 1.861 -27.283 15.401 1.00 52.16 336 LEU A O 1
ATOM 2690 N N . PRO A 1 337 ? 3.284 -26.633 17.048 1.00 46.44 337 PRO A N 1
ATOM 2691 C CA . PRO A 1 337 ? 3.994 -27.901 17.096 1.00 46.44 337 PRO A CA 1
ATOM 2692 C C . PRO A 1 337 ? 2.969 -29.011 17.285 1.00 46.44 337 PRO A C 1
ATOM 2694 O O . PRO A 1 337 ? 2.119 -28.951 18.181 1.00 46.44 337 PRO A O 1
ATOM 2697 N N . THR A 1 338 ? 3.016 -30.001 16.398 1.00 42.38 338 THR A N 1
ATOM 2698 C CA . THR A 1 338 ? 2.150 -31.168 16.523 1.00 42.38 338 THR A CA 1
ATOM 2699 C C . THR A 1 338 ? 2.407 -31.816 17.885 1.00 42.38 338 THR A C 1
ATOM 2701 O O . THR A 1 338 ? 3.494 -31.687 18.449 1.00 42.38 338 THR A O 1
ATOM 2704 N N . ARG A 1 339 ? 1.409 -32.499 18.458 1.00 40.53 339 ARG A N 1
ATOM 2705 C CA . ARG A 1 339 ? 1.495 -33.102 19.802 1.00 40.53 339 ARG A CA 1
ATOM 2706 C C . ARG A 1 339 ? 2.838 -33.813 20.106 1.00 40.53 339 ARG A C 1
ATOM 2708 O O . ARG A 1 339 ? 3.327 -33.616 21.212 1.00 40.53 339 ARG A O 1
ATOM 2715 N N . PRO A 1 340 ? 3.493 -34.538 19.173 1.00 39.06 340 PRO A N 1
ATOM 2716 C CA . PRO A 1 340 ? 4.816 -35.112 19.428 1.00 39.06 340 PRO A CA 1
ATOM 2717 C C . PRO A 1 340 ? 5.929 -34.066 19.613 1.00 39.06 340 PRO A C 1
ATOM 2719 O O . PRO A 1 340 ? 6.759 -34.218 20.506 1.00 39.06 340 PRO A O 1
ATOM 2722 N N . GLU A 1 341 ? 5.947 -33.003 18.804 1.00 40.25 341 GLU A N 1
ATOM 2723 C CA . GLU A 1 341 ? 6.947 -31.919 18.833 1.00 40.25 341 GLU A CA 1
ATOM 2724 C C . GLU A 1 341 ? 6.752 -30.991 20.040 1.00 40.25 341 GLU A C 1
ATOM 2726 O O . GLU A 1 341 ? 7.723 -30.552 20.654 1.00 40.25 341 GLU A O 1
ATOM 2731 N N . ALA A 1 342 ? 5.498 -30.747 20.439 1.00 41.06 342 ALA A N 1
ATOM 2732 C CA . ALA A 1 342 ? 5.163 -30.000 21.651 1.00 41.06 342 ALA A CA 1
ATOM 2733 C C . ALA A 1 342 ? 5.558 -30.769 22.926 1.00 41.06 342 ALA A C 1
ATOM 2735 O O . ALA A 1 342 ? 6.064 -30.168 23.871 1.00 41.06 342 ALA A O 1
ATOM 2736 N N . GLU A 1 343 ? 5.377 -32.097 22.933 1.00 38.44 343 GLU A N 1
ATOM 2737 C CA . GLU A 1 343 ? 5.770 -32.981 24.040 1.00 38.44 343 GLU A CA 1
ATOM 2738 C C . GLU A 1 343 ? 7.300 -33.152 24.151 1.00 38.44 343 GLU A C 1
ATOM 2740 O O . GLU A 1 343 ? 7.801 -33.408 25.248 1.00 38.44 343 GLU A O 1
ATOM 2745 N N . THR A 1 344 ? 8.059 -32.981 23.055 1.00 39.31 344 THR A N 1
ATOM 2746 C CA . THR A 1 344 ? 9.535 -33.094 23.055 1.00 39.31 344 THR A CA 1
ATOM 2747 C C . THR A 1 344 ? 10.270 -31.771 23.261 1.00 39.31 344 THR A C 1
ATOM 2749 O O . THR A 1 344 ? 11.330 -31.774 23.887 1.00 39.31 344 THR A O 1
ATOM 2752 N N . ALA A 1 345 ? 9.745 -30.645 22.768 1.00 38.59 345 ALA A N 1
ATOM 2753 C CA . ALA A 1 345 ? 10.401 -29.338 22.881 1.00 38.59 345 ALA A CA 1
ATOM 2754 C C . ALA A 1 345 ? 10.149 -28.639 24.230 1.00 38.59 345 ALA A C 1
ATOM 2756 O O . ALA A 1 345 ? 10.967 -27.831 24.671 1.00 38.59 345 ALA A O 1
ATOM 2757 N N . ALA A 1 346 ? 9.051 -28.963 24.914 1.00 38.22 346 ALA A N 1
ATOM 2758 C CA . ALA A 1 346 ? 8.724 -28.419 26.223 1.00 38.22 346 ALA A CA 1
ATOM 2759 C C . ALA A 1 346 ? 8.194 -29.543 27.113 1.00 38.22 346 ALA A C 1
ATOM 2761 O O . ALA A 1 346 ? 7.080 -30.023 26.922 1.00 38.22 346 ALA A O 1
ATOM 2762 N N . GLY A 1 347 ? 8.990 -29.964 28.100 1.00 38.38 347 GLY A N 1
ATOM 2763 C CA . GLY A 1 347 ? 8.521 -30.886 29.131 1.00 38.38 347 GLY A CA 1
ATOM 2764 C C . GLY A 1 347 ? 7.191 -30.393 29.707 1.00 38.38 347 GLY A C 1
ATOM 2765 O O . GLY A 1 347 ? 7.153 -29.322 30.301 1.00 38.38 347 GLY A O 1
ATOM 2766 N N . SER A 1 348 ? 6.122 -31.155 29.455 1.00 46.34 348 SER A N 1
ATOM 2767 C CA . SER A 1 348 ? 4.756 -30.993 29.975 1.00 46.34 348 SER A CA 1
ATOM 2768 C C . SER A 1 348 ? 4.297 -29.543 30.181 1.00 46.34 348 SER A C 1
ATOM 2770 O O . SER A 1 348 ? 4.470 -28.990 31.268 1.00 46.34 348 SER A O 1
ATOM 2772 N N . THR A 1 349 ? 3.636 -28.927 29.201 1.00 46.06 349 THR A N 1
ATOM 2773 C CA . THR A 1 349 ? 2.878 -27.705 29.503 1.00 46.06 349 THR A CA 1
ATOM 2774 C C . THR A 1 349 ? 1.439 -27.807 28.994 1.00 46.06 349 THR A C 1
ATOM 2776 O O . THR A 1 349 ? 1.189 -27.945 27.797 1.00 46.06 349 THR A O 1
ATOM 2779 N N . ASP A 1 350 ? 0.501 -27.762 29.949 1.00 54.16 350 ASP A N 1
ATOM 2780 C CA . ASP A 1 350 ? -0.964 -27.669 29.825 1.00 54.16 350 ASP A CA 1
ATOM 2781 C C . ASP A 1 350 ? -1.407 -26.348 29.157 1.00 54.16 350 ASP A C 1
ATOM 2783 O O . ASP A 1 350 ? -2.259 -25.626 29.666 1.00 54.16 350 ASP A O 1
ATOM 2787 N N . THR A 1 351 ? -0.774 -25.958 28.052 1.00 55.81 351 THR A N 1
ATOM 2788 C CA . THR A 1 351 ? -0.824 -24.576 27.540 1.00 55.81 351 THR A CA 1
ATOM 2789 C C . THR A 1 351 ? -1.840 -24.382 26.415 1.00 55.81 351 THR A C 1
ATOM 2791 O O . THR A 1 351 ? -2.281 -23.267 26.135 1.00 55.81 351 THR A O 1
ATOM 2794 N N . VAL A 1 352 ? -2.254 -25.481 25.789 1.00 58.94 352 VAL A N 1
ATOM 2795 C CA . VAL A 1 352 ? -3.172 -25.514 24.652 1.00 58.94 352 VAL A CA 1
ATOM 2796 C C . VAL A 1 352 ? -4.282 -26.518 24.937 1.00 58.94 352 VAL A C 1
ATOM 2798 O O . VAL A 1 352 ? -3.998 -27.651 25.330 1.00 58.94 352 VAL A O 1
ATOM 2801 N N . LEU A 1 353 ? -5.542 -26.135 24.713 1.00 57.44 353 LEU A N 1
ATOM 2802 C CA . LEU A 1 353 ? -6.645 -27.093 24.739 1.00 57.44 353 LEU A CA 1
ATOM 2803 C C . LEU A 1 353 ? -6.695 -27.838 23.403 1.00 57.44 353 LEU A C 1
ATOM 2805 O O . LEU A 1 353 ? -6.909 -27.242 22.351 1.00 57.44 353 LEU A O 1
ATOM 2809 N N . TYR A 1 354 ? -6.504 -29.154 23.467 1.00 60.12 354 TYR A N 1
ATOM 2810 C CA . TYR A 1 354 ? -6.709 -30.063 22.342 1.00 60.12 354 TYR A CA 1
ATOM 2811 C C . TYR A 1 354 ? -8.168 -30.543 22.297 1.00 60.12 354 TYR A C 1
ATOM 2813 O O . TYR A 1 354 ? -8.760 -30.759 23.361 1.00 60.12 354 TYR A O 1
ATOM 2821 N N . PRO A 1 355 ? -8.742 -30.778 21.100 1.00 66.19 355 PRO A N 1
ATOM 2822 C CA . PRO A 1 355 ? -8.091 -30.869 19.782 1.00 66.19 355 PRO A CA 1
ATOM 2823 C C . PRO A 1 355 ? -7.917 -29.527 19.043 1.00 66.19 355 PRO A C 1
ATOM 2825 O O . PRO A 1 355 ? -8.593 -28.550 19.337 1.00 66.19 355 PRO A O 1
ATOM 2828 N N . MET A 1 356 ? -7.037 -29.507 18.032 1.00 77.44 356 MET A N 1
ATOM 2829 C CA . MET A 1 356 ? -7.026 -28.436 17.027 1.00 77.44 356 MET A CA 1
ATOM 2830 C C . MET A 1 356 ? -8.242 -28.589 16.107 1.00 77.44 356 MET A C 1
ATOM 2832 O O . MET A 1 356 ? -8.565 -29.698 15.677 1.00 77.44 356 MET A O 1
ATOM 2836 N N . HIS A 1 357 ? -8.904 -27.483 15.791 1.00 85.38 357 HIS A N 1
ATOM 2837 C CA . HIS A 1 357 ? -10.135 -27.462 15.011 1.00 85.38 357 HIS A CA 1
ATOM 2838 C C . HIS A 1 357 ? -9.844 -27.028 13.573 1.00 85.38 357 HIS A C 1
ATOM 2840 O O . HIS A 1 357 ? -9.505 -25.875 13.327 1.00 85.38 357 HIS A O 1
ATOM 2846 N N . TYR A 1 358 ? -9.973 -27.943 12.613 1.00 87.38 358 TYR A N 1
ATOM 2847 C CA . TYR A 1 358 ? -9.845 -27.612 11.193 1.00 87.38 358 TYR A CA 1
ATOM 2848 C C . TYR A 1 358 ? -10.980 -26.677 10.746 1.00 87.38 358 TYR A C 1
ATOM 2850 O O . TYR A 1 358 ? -12.152 -26.978 10.989 1.00 87.38 358 TYR A O 1
ATOM 2858 N N . LEU A 1 359 ? -10.633 -25.563 10.093 1.00 88.06 359 LEU A N 1
ATOM 2859 C CA . LEU A 1 359 ? -11.601 -24.581 9.604 1.00 88.06 359 LEU A CA 1
ATOM 2860 C C . LEU A 1 359 ? -11.785 -24.656 8.084 1.00 88.06 359 LEU A C 1
ATOM 2862 O O . LEU A 1 359 ? -12.901 -24.875 7.613 1.00 88.06 359 LEU A O 1
ATOM 2866 N N . PHE A 1 360 ? -10.708 -24.442 7.326 1.00 88.81 360 PHE A N 1
ATOM 2867 C CA . PHE A 1 360 ? -10.727 -24.349 5.865 1.00 88.81 360 PHE A CA 1
ATOM 2868 C C . PHE A 1 360 ? -9.334 -24.523 5.262 1.00 88.81 360 PHE A C 1
ATOM 2870 O O . PHE A 1 360 ? -8.332 -24.460 5.972 1.00 88.81 360 PHE A O 1
ATOM 2877 N N . ASN A 1 361 ? -9.283 -24.693 3.941 1.00 88.06 361 ASN A N 1
ATOM 2878 C CA . ASN A 1 361 ? -8.057 -24.594 3.156 1.00 88.06 361 ASN A CA 1
ATOM 2879 C C . ASN A 1 361 ? -8.031 -23.284 2.372 1.00 88.06 361 ASN A C 1
ATOM 2881 O O . ASN A 1 361 ? -8.995 -22.946 1.679 1.00 88.06 361 ASN A O 1
ATOM 2885 N N . ASP A 1 362 ? -6.902 -22.593 2.455 1.00 87.81 362 ASP A N 1
ATOM 2886 C CA . ASP A 1 362 ? -6.463 -21.665 1.422 1.00 87.81 362 ASP A CA 1
ATOM 2887 C C . ASP A 1 362 ? -5.619 -22.428 0.390 1.00 87.81 362 ASP A C 1
ATOM 2889 O O . ASP A 1 362 ? -5.067 -23.495 0.677 1.00 87.81 362 ASP A O 1
ATOM 2893 N N . HIS A 1 363 ? -5.530 -21.902 -0.823 1.00 89.81 363 HIS A N 1
ATOM 2894 C CA . HIS A 1 363 ? -4.852 -22.567 -1.931 1.00 89.81 363 HIS A CA 1
ATOM 2895 C C . HIS A 1 363 ? -3.573 -21.831 -2.309 1.00 89.81 363 HIS A C 1
ATOM 2897 O O . HIS A 1 363 ? -3.491 -20.613 -2.200 1.00 89.81 363 HIS A O 1
ATOM 2903 N N . VAL A 1 364 ? -2.570 -22.574 -2.763 1.00 92.31 364 VAL A N 1
ATOM 2904 C CA . VAL A 1 364 ? -1.290 -22.033 -3.217 1.00 92.31 364 VAL A CA 1
ATOM 2905 C C . VAL A 1 364 ? -1.321 -21.934 -4.731 1.00 92.31 364 VAL A C 1
ATOM 2907 O O . VAL A 1 364 ? -1.744 -22.868 -5.410 1.00 92.31 364 VAL A O 1
ATOM 2910 N N . LEU A 1 365 ? -0.859 -20.808 -5.255 1.00 94.19 365 LEU A N 1
ATOM 2911 C CA . LEU A 1 365 ? -0.770 -20.528 -6.676 1.00 94.19 365 LEU A CA 1
ATOM 2912 C C . LEU A 1 365 ? 0.692 -20.346 -7.077 1.00 94.19 365 LEU A C 1
ATOM 2914 O O . LEU A 1 365 ? 1.411 -19.577 -6.440 1.00 94.19 365 LEU A O 1
ATOM 2918 N N . LEU A 1 366 ? 1.095 -20.982 -8.177 1.00 96.25 366 LEU A N 1
ATOM 2919 C CA . LEU A 1 366 ? 2.248 -20.541 -8.956 1.00 96.25 366 LEU A CA 1
ATOM 2920 C C . LEU A 1 366 ? 1.768 -19.493 -9.952 1.00 96.25 366 LEU A C 1
ATOM 2922 O O . LEU A 1 366 ? 0.991 -19.797 -10.862 1.00 96.25 366 LEU A O 1
ATOM 2926 N N . VAL A 1 367 ? 2.249 -18.266 -9.787 1.00 95.44 367 VAL A N 1
ATOM 2927 C CA . VAL A 1 367 ? 1.918 -17.139 -10.661 1.00 95.44 367 VAL A CA 1
ATOM 2928 C C . VAL A 1 367 ? 3.176 -16.586 -11.311 1.00 95.44 367 VAL A C 1
ATOM 2930 O O . VAL A 1 367 ? 4.281 -16.733 -10.792 1.00 95.44 367 VAL A O 1
ATOM 2933 N N . GLY A 1 368 ? 3.018 -15.945 -12.463 1.00 94.62 368 GLY A N 1
ATOM 2934 C CA . GLY A 1 368 ? 4.125 -15.287 -13.150 1.00 94.62 368 GLY A CA 1
ATOM 2935 C C . GLY A 1 368 ? 3.657 -14.409 -14.304 1.00 94.62 368 GLY A C 1
ATOM 2936 O O . GLY A 1 368 ? 2.453 -14.312 -14.551 1.00 94.62 368 GLY A O 1
ATOM 2937 N N . PRO A 1 369 ? 4.585 -13.767 -15.026 1.00 93.12 369 PRO A N 1
ATOM 2938 C CA . PRO A 1 369 ? 4.239 -12.812 -16.072 1.00 93.12 369 PRO A CA 1
ATOM 2939 C C . PRO A 1 369 ? 3.521 -13.487 -17.261 1.00 93.12 369 PRO A C 1
ATOM 2941 O O . PRO A 1 369 ? 3.891 -14.602 -17.644 1.00 93.12 369 PRO A O 1
ATOM 2944 N N . PRO A 1 370 ? 2.569 -12.799 -17.927 1.00 92.88 370 PRO A N 1
ATOM 2945 C CA . PRO A 1 370 ? 1.900 -13.295 -19.134 1.00 92.88 370 PRO A CA 1
ATOM 2946 C C . PRO A 1 370 ? 2.843 -13.588 -20.309 1.00 92.88 370 PRO A C 1
ATOM 2948 O O . PRO A 1 370 ? 2.507 -14.375 -21.187 1.00 92.88 370 PRO A O 1
ATOM 2951 N N . SER A 1 371 ? 4.018 -12.949 -20.349 1.00 91.81 371 SER A N 1
ATOM 2952 C CA . SER A 1 371 ? 5.026 -13.164 -21.395 1.00 91.81 371 SER A CA 1
ATOM 2953 C C . SER A 1 371 ? 5.685 -14.544 -21.336 1.00 91.81 371 SER A C 1
ATOM 2955 O O . SER A 1 371 ? 6.339 -14.928 -22.302 1.00 91.81 371 SER A O 1
ATOM 2957 N N . ASN A 1 372 ? 5.520 -15.271 -20.225 1.00 93.19 372 ASN A N 1
ATOM 2958 C CA . ASN A 1 372 ? 6.037 -16.618 -20.001 1.00 93.19 372 ASN A CA 1
ATOM 2959 C C . ASN A 1 372 ? 7.510 -16.818 -20.432 1.00 93.19 372 ASN A C 1
ATOM 2961 O O . ASN A 1 372 ? 7.806 -17.685 -21.257 1.00 93.19 372 ASN A O 1
ATOM 2965 N N . PRO A 1 373 ? 8.474 -16.041 -19.896 1.00 89.88 373 PRO A N 1
ATOM 2966 C CA . PRO A 1 373 ? 9.873 -16.113 -20.326 1.00 89.88 373 PRO A CA 1
ATOM 2967 C C . PRO A 1 373 ? 10.558 -17.454 -20.017 1.00 89.88 373 PRO A C 1
ATOM 2969 O O . PRO A 1 373 ? 11.612 -17.736 -20.582 1.00 89.88 373 PRO A O 1
ATOM 2972 N N . ALA A 1 374 ? 9.981 -18.279 -19.137 1.00 91.06 374 ALA A N 1
ATOM 2973 C CA . ALA A 1 374 ? 10.488 -19.613 -18.826 1.00 91.06 374 ALA A CA 1
ATOM 2974 C C . ALA A 1 374 ? 9.862 -20.701 -19.709 1.00 91.06 374 ALA A C 1
ATOM 2976 O O . ALA A 1 374 ? 10.341 -21.829 -19.702 1.00 91.06 374 ALA A O 1
ATOM 2977 N N . GLY A 1 375 ? 8.822 -20.367 -20.482 1.00 93.44 375 GLY A N 1
ATOM 2978 C CA . GLY A 1 375 ? 8.112 -21.323 -21.323 1.00 93.44 375 GLY A CA 1
ATOM 2979 C C . GLY A 1 375 ? 7.363 -22.387 -20.523 1.00 93.44 375 GLY A C 1
ATOM 2980 O O . GLY A 1 375 ? 7.291 -23.523 -20.979 1.00 93.44 375 GLY A O 1
ATOM 2981 N N . LEU A 1 376 ? 6.827 -22.035 -19.348 1.00 95.12 376 LEU A N 1
ATOM 2982 C CA . LEU A 1 376 ? 6.069 -22.962 -18.511 1.00 95.12 376 LEU A CA 1
ATOM 2983 C C . LEU A 1 376 ? 4.828 -23.452 -19.253 1.00 95.12 376 LEU A C 1
ATOM 2985 O O . LEU A 1 376 ? 4.060 -22.648 -19.788 1.00 95.12 376 LEU A O 1
ATOM 2989 N N . ASP A 1 377 ? 4.630 -24.762 -19.244 1.00 95.50 377 ASP A N 1
ATOM 2990 C CA . ASP A 1 377 ? 3.421 -25.420 -19.724 1.00 95.50 377 ASP A CA 1
ATOM 2991 C C . ASP A 1 377 ? 2.460 -25.643 -18.541 1.00 95.50 377 ASP A C 1
ATOM 2993 O O . ASP A 1 377 ? 2.810 -26.426 -17.658 1.00 95.50 377 ASP A O 1
ATOM 2997 N N . PRO A 1 378 ? 1.278 -24.990 -18.489 1.00 91.50 378 PRO A N 1
ATOM 2998 C CA . PRO A 1 378 ? 0.311 -25.120 -17.388 1.00 91.50 378 PRO A CA 1
ATOM 2999 C C . PRO A 1 378 ? -0.123 -26.561 -17.068 1.00 91.50 378 PRO A C 1
ATOM 3001 O O . PRO A 1 378 ? -0.502 -26.853 -15.934 1.00 91.50 378 PRO A O 1
ATOM 3004 N N . GLU A 1 379 ? -0.032 -27.473 -18.039 1.00 93.62 379 GLU A N 1
ATOM 3005 C CA . GLU A 1 379 ? -0.391 -28.887 -17.864 1.00 93.62 379 GLU A CA 1
ATOM 3006 C C . GLU A 1 379 ? 0.731 -29.714 -17.216 1.00 93.62 379 GLU A C 1
ATOM 3008 O O . GLU A 1 379 ? 0.515 -30.849 -16.786 1.00 93.62 379 GLU A O 1
ATOM 3013 N N . SER A 1 380 ? 1.944 -29.164 -17.126 1.00 95.56 380 SER A N 1
ATOM 3014 C CA . SER A 1 380 ? 3.087 -29.856 -16.540 1.00 95.56 380 SER A CA 1
ATOM 3015 C C . SER A 1 380 ? 2.977 -29.981 -15.018 1.00 95.56 380 SER A C 1
ATOM 3017 O O . SER A 1 380 ? 2.298 -29.211 -14.332 1.00 95.56 380 SER A O 1
ATOM 3019 N N . HIS A 1 381 ? 3.680 -30.972 -14.472 1.00 95.94 381 HIS A N 1
ATOM 3020 C CA . HIS A 1 381 ? 3.807 -31.144 -13.028 1.00 95.94 381 HIS A CA 1
ATOM 3021 C C . HIS A 1 381 ? 4.593 -29.970 -12.418 1.00 95.94 381 HIS A C 1
ATOM 3023 O O . HIS A 1 381 ? 5.537 -29.473 -13.041 1.00 95.94 381 HIS A O 1
ATOM 3029 N N . ILE A 1 382 ? 4.273 -29.551 -11.190 1.00 95.62 382 ILE A N 1
ATOM 3030 C CA . ILE A 1 382 ? 4.917 -28.397 -10.538 1.00 95.62 382 ILE A CA 1
ATOM 3031 C C . ILE A 1 382 ? 6.444 -28.520 -10.497 1.00 95.62 382 ILE A C 1
ATOM 3033 O O . ILE A 1 382 ? 7.159 -27.568 -10.795 1.00 95.62 382 ILE A O 1
ATOM 3037 N N . THR A 1 383 ? 6.975 -29.707 -10.206 1.00 94.38 383 THR A N 1
ATOM 3038 C CA . THR A 1 383 ? 8.429 -29.936 -10.173 1.00 94.38 383 THR A CA 1
ATOM 3039 C C . THR A 1 383 ? 9.078 -29.810 -11.553 1.00 94.38 383 THR A C 1
ATOM 3041 O O . THR A 1 383 ? 10.222 -29.367 -11.643 1.00 94.38 383 THR A O 1
ATOM 3044 N N . THR A 1 384 ? 8.353 -30.129 -12.631 1.00 96.06 384 THR A N 1
ATOM 3045 C CA . THR A 1 384 ? 8.791 -29.875 -14.011 1.00 96.06 384 THR A CA 1
ATOM 3046 C C . THR A 1 384 ? 8.820 -28.376 -14.291 1.00 96.06 384 THR A C 1
ATOM 3048 O O . THR A 1 384 ? 9.853 -27.875 -14.720 1.00 96.06 384 THR A O 1
ATOM 3051 N N . MET A 1 385 ? 7.759 -27.640 -13.939 1.00 96.19 385 MET A N 1
ATOM 3052 C CA . MET A 1 385 ? 7.722 -26.178 -14.092 1.00 96.19 385 MET A CA 1
ATOM 3053 C C . MET A 1 385 ? 8.868 -25.487 -13.336 1.00 96.19 385 MET A C 1
ATOM 3055 O O . MET A 1 385 ? 9.528 -24.593 -13.862 1.00 96.19 385 MET A O 1
ATOM 3059 N N . LEU A 1 386 ? 9.146 -25.917 -12.102 1.00 93.88 386 LEU A N 1
ATOM 3060 C CA . LEU A 1 386 ? 10.264 -25.402 -11.311 1.00 93.88 386 LEU A CA 1
ATOM 3061 C C . LEU A 1 386 ? 11.628 -25.760 -11.934 1.00 93.88 386 LEU A C 1
ATOM 3063 O O . LEU A 1 386 ? 12.542 -24.936 -11.925 1.00 93.88 386 LEU A O 1
ATOM 3067 N N . ALA A 1 387 ? 11.781 -26.952 -12.520 1.00 92.25 387 ALA A N 1
ATOM 3068 C CA . ALA A 1 387 ? 12.990 -27.324 -13.262 1.00 92.25 387 ALA A CA 1
ATOM 3069 C C . ALA A 1 387 ? 13.175 -26.489 -14.545 1.00 92.25 387 ALA A C 1
ATOM 3071 O O . ALA A 1 387 ? 14.308 -26.144 -14.904 1.00 92.25 387 ALA A O 1
ATOM 3072 N N . ASP A 1 388 ? 12.081 -26.116 -15.208 1.00 92.75 388 ASP A N 1
ATOM 3073 C CA . ASP A 1 388 ? 12.096 -25.230 -16.372 1.00 92.75 388 ASP A CA 1
ATOM 3074 C C . ASP A 1 388 ? 12.490 -23.801 -15.984 1.00 92.75 388 ASP A C 1
ATOM 3076 O O . ASP A 1 388 ? 13.327 -23.201 -16.661 1.00 92.75 388 ASP A O 1
ATOM 3080 N N . LEU A 1 389 ? 12.002 -23.285 -14.848 1.00 91.44 389 LEU A N 1
ATOM 3081 C CA . LEU A 1 389 ? 12.445 -21.998 -14.290 1.00 91.44 389 LEU A CA 1
ATOM 3082 C C . LEU A 1 389 ? 13.951 -21.970 -14.037 1.00 91.44 389 LEU A C 1
ATOM 3084 O O . LEU A 1 389 ? 14.630 -21.023 -14.435 1.00 91.44 389 LEU A O 1
ATOM 3088 N N . VAL A 1 390 ? 14.479 -23.027 -13.419 1.00 89.12 390 VAL A N 1
ATOM 3089 C CA . VAL A 1 390 ? 15.920 -23.185 -13.187 1.00 89.12 390 VAL A CA 1
ATOM 3090 C C . VAL A 1 390 ? 16.673 -23.172 -14.515 1.00 89.12 390 VAL A C 1
ATOM 3092 O O . VAL A 1 390 ? 17.642 -22.434 -14.684 1.00 89.12 390 VAL A O 1
ATOM 3095 N N . THR A 1 391 ? 16.211 -23.967 -15.479 1.00 88.50 391 THR A N 1
ATOM 3096 C CA . THR A 1 391 ? 16.843 -24.087 -16.795 1.00 88.50 391 THR A CA 1
ATOM 3097 C C . THR A 1 391 ? 16.826 -22.756 -17.550 1.00 88.50 391 THR A C 1
ATOM 3099 O O . THR A 1 391 ? 17.821 -22.384 -18.176 1.00 88.50 391 THR A O 1
ATOM 3102 N N . ALA A 1 392 ? 15.720 -22.015 -17.489 1.00 87.81 392 ALA A N 1
ATOM 3103 C CA . ALA A 1 392 ? 15.583 -20.700 -18.101 1.00 87.81 392 ALA A CA 1
ATOM 3104 C C . ALA A 1 392 ? 16.496 -19.663 -17.429 1.00 87.81 392 ALA A C 1
ATOM 3106 O O . ALA A 1 392 ? 17.207 -18.932 -18.123 1.00 87.81 392 ALA A O 1
ATOM 3107 N N . GLY A 1 393 ? 16.536 -19.651 -16.094 1.00 84.00 393 GLY A N 1
ATOM 3108 C CA . GLY A 1 393 ? 17.389 -18.761 -15.309 1.00 84.00 393 GLY A CA 1
ATOM 3109 C C . GLY A 1 393 ? 18.886 -18.996 -15.531 1.00 84.00 393 GLY A C 1
ATOM 3110 O O . GLY A 1 393 ? 19.657 -18.043 -15.610 1.00 84.00 393 GLY A O 1
ATOM 3111 N N . GLU A 1 394 ? 19.316 -20.249 -15.696 1.00 82.44 394 GLU A N 1
ATOM 3112 C CA . GLU A 1 394 ? 20.722 -20.586 -15.968 1.00 82.44 394 GLU A CA 1
ATOM 3113 C C . GLU A 1 394 ? 21.161 -20.249 -17.402 1.00 82.44 394 GLU A C 1
ATOM 3115 O O . GLU A 1 394 ? 22.330 -19.933 -17.632 1.00 82.44 394 GLU A O 1
ATOM 3120 N N . ARG A 1 395 ? 20.245 -20.295 -18.380 1.00 80.25 395 ARG A N 1
ATOM 3121 C CA . ARG A 1 395 ? 20.551 -20.020 -19.797 1.00 80.25 395 ARG A CA 1
ATOM 3122 C C . ARG A 1 395 ? 20.789 -18.542 -20.099 1.00 80.25 395 ARG A C 1
ATOM 3124 O O . ARG A 1 395 ? 21.508 -18.244 -21.049 1.00 80.25 395 ARG A O 1
ATOM 3131 N N . ASN A 1 396 ? 20.207 -17.632 -19.320 1.00 66.19 396 ASN A N 1
ATOM 3132 C CA . ASN A 1 396 ? 20.292 -16.192 -19.553 1.00 66.19 396 ASN A CA 1
ATOM 3133 C C . ASN A 1 396 ? 20.893 -15.449 -18.345 1.00 66.19 396 ASN A C 1
ATOM 3135 O O . ASN A 1 396 ? 20.166 -14.793 -17.604 1.00 66.19 396 ASN A O 1
ATOM 3139 N N . PRO A 1 397 ? 22.228 -15.454 -18.169 1.00 56.91 397 PRO A N 1
ATOM 3140 C CA . PRO A 1 397 ? 22.888 -14.777 -17.047 1.00 56.91 397 PRO A CA 1
ATOM 3141 C C . PRO A 1 397 ? 22.751 -13.241 -17.053 1.00 56.91 397 PRO A C 1
ATOM 3143 O O . PRO A 1 397 ? 23.109 -12.600 -16.069 1.00 56.91 397 PRO A O 1
ATOM 3146 N N . THR A 1 398 ? 22.253 -12.645 -18.144 1.00 54.25 398 THR A N 1
ATOM 3147 C CA . THR A 1 398 ? 21.921 -11.212 -18.256 1.00 54.25 398 THR A CA 1
ATOM 3148 C C . THR A 1 398 ? 20.442 -10.908 -18.011 1.00 54.25 398 THR A C 1
ATOM 3150 O O . THR A 1 398 ? 20.068 -9.740 -18.008 1.00 54.25 398 THR A O 1
ATOM 3153 N N . CYS A 1 399 ? 19.586 -11.928 -17.885 1.00 51.44 399 CYS A N 1
ATOM 3154 C CA . CYS A 1 399 ? 18.170 -11.746 -17.594 1.00 51.44 399 CYS A CA 1
ATOM 3155 C C . CYS A 1 399 ? 18.033 -11.701 -16.074 1.00 51.44 399 CYS A C 1
ATOM 3157 O O . CYS A 1 399 ? 18.154 -12.709 -15.381 1.00 51.44 399 CYS A O 1
ATOM 3159 N N . GLU A 1 400 ? 17.915 -10.474 -15.579 1.00 60.09 400 GLU A N 1
ATOM 3160 C CA . GLU A 1 400 ? 17.692 -10.148 -14.179 1.00 60.09 400 GLU A CA 1
ATOM 3161 C C . GLU A 1 400 ? 16.473 -10.932 -13.668 1.00 60.09 400 GLU A C 1
ATOM 3163 O O . GLU A 1 400 ? 15.364 -10.683 -14.117 1.00 60.09 400 GLU A O 1
ATOM 3168 N N . MET A 1 401 ? 16.712 -11.872 -12.745 1.00 67.94 401 MET A N 1
ATOM 3169 C CA . MET A 1 401 ? 15.760 -12.401 -11.757 1.00 67.94 401 MET A CA 1
ATOM 3170 C C . MET A 1 401 ? 14.475 -13.053 -12.324 1.00 67.94 401 MET A C 1
ATOM 3172 O O . MET A 1 401 ? 13.567 -12.393 -12.807 1.00 67.94 401 MET A O 1
ATOM 3176 N N . MET A 1 402 ? 14.356 -14.382 -12.202 1.00 81.81 402 MET A N 1
ATOM 3177 C CA . MET A 1 402 ? 13.210 -15.156 -12.708 1.00 81.81 402 MET A CA 1
ATOM 3178 C C . MET A 1 402 ? 12.194 -15.495 -11.617 1.00 81.81 402 MET A C 1
ATOM 3180 O O . MET A 1 402 ? 11.001 -15.488 -11.889 1.00 81.81 402 MET A O 1
ATOM 3184 N N . PHE A 1 403 ? 12.628 -15.798 -10.394 1.00 90.81 403 PHE A N 1
ATOM 3185 C CA . PHE A 1 403 ? 11.742 -16.242 -9.319 1.00 90.81 403 PHE A CA 1
ATOM 3186 C C . PHE A 1 403 ? 11.960 -15.431 -8.044 1.00 90.81 403 PHE A C 1
ATOM 3188 O O . PHE A 1 403 ? 13.101 -15.251 -7.609 1.00 90.81 403 PHE A O 1
ATOM 3195 N N . LEU A 1 404 ? 10.868 -14.937 -7.459 1.00 90.12 404 LEU A N 1
ATOM 3196 C CA . LEU A 1 404 ? 10.871 -14.223 -6.188 1.00 90.12 404 LEU A CA 1
ATOM 3197 C C . LEU A 1 404 ? 10.383 -15.179 -5.101 1.00 90.12 404 LEU A C 1
ATOM 3199 O O . LEU A 1 404 ? 9.196 -15.507 -5.050 1.00 90.12 404 LEU A O 1
ATOM 3203 N N . GLY A 1 405 ? 11.307 -15.622 -4.257 1.00 87.88 405 GLY A N 1
ATOM 3204 C CA . GLY A 1 405 ? 11.014 -16.414 -3.072 1.00 87.88 405 GLY A CA 1
ATOM 3205 C C . GLY A 1 405 ? 10.615 -15.535 -1.894 1.00 87.88 405 GLY A C 1
ATOM 3206 O O . GLY A 1 405 ? 11.092 -14.401 -1.749 1.00 87.88 405 GLY A O 1
ATOM 3207 N N . ARG A 1 406 ? 9.745 -16.060 -1.031 1.00 79.19 406 ARG A N 1
ATOM 3208 C CA . ARG A 1 406 ? 9.333 -15.349 0.189 1.00 79.19 406 ARG A CA 1
ATOM 3209 C C . ARG A 1 406 ? 10.355 -15.506 1.311 1.00 79.19 406 ARG A C 1
ATOM 3211 O O . ARG A 1 406 ? 11.111 -16.477 1.348 1.00 79.19 406 ARG A O 1
ATOM 3218 N N . SER A 1 407 ? 10.363 -14.537 2.223 1.00 67.56 407 SER A N 1
ATOM 3219 C CA . SER A 1 407 ? 11.267 -14.499 3.374 1.00 67.56 407 SER A CA 1
ATOM 3220 C C . SER A 1 407 ? 10.526 -14.712 4.681 1.00 67.56 407 SER A C 1
ATOM 3222 O O . SER A 1 407 ? 9.316 -14.491 4.773 1.00 67.56 407 SER A O 1
ATOM 3224 N N . GLY A 1 408 ? 11.265 -15.148 5.699 1.00 66.50 408 GLY A N 1
ATOM 3225 C CA . GLY A 1 408 ? 10.728 -15.416 7.031 1.00 66.50 408 GLY A CA 1
ATOM 3226 C C . GLY A 1 408 ? 9.926 -16.717 7.137 1.00 66.50 408 GLY A C 1
ATOM 3227 O O . GLY A 1 408 ? 9.879 -17.531 6.217 1.00 66.50 408 GLY A O 1
ATOM 3228 N N . ASP A 1 409 ? 9.278 -16.902 8.286 1.00 64.88 409 ASP A N 1
ATOM 3229 C CA . ASP A 1 409 ? 8.641 -18.164 8.691 1.00 64.88 409 ASP A CA 1
ATOM 3230 C C . ASP A 1 409 ? 7.172 -18.270 8.224 1.00 64.88 409 ASP A C 1
ATOM 3232 O O . ASP A 1 409 ? 6.262 -18.476 9.029 1.00 64.88 409 ASP A O 1
ATOM 3236 N N . SER A 1 410 ? 6.915 -18.073 6.926 1.00 73.31 410 SER A N 1
ATOM 3237 C CA . SER A 1 410 ? 5.560 -18.183 6.349 1.00 73.31 410 SER A CA 1
ATOM 3238 C C . SER A 1 410 ? 5.229 -19.601 5.866 1.00 73.31 410 SER A C 1
ATOM 3240 O O . SER A 1 410 ? 6.120 -20.371 5.500 1.00 73.31 410 SER A O 1
ATOM 3242 N N . ALA A 1 411 ? 3.934 -19.938 5.791 1.00 78.81 411 ALA A N 1
ATOM 3243 C CA . ALA A 1 411 ? 3.492 -21.215 5.222 1.00 78.81 411 ALA A CA 1
ATOM 3244 C C . ALA A 1 411 ? 3.910 -21.367 3.750 1.00 78.81 411 ALA A C 1
ATOM 3246 O O . ALA A 1 411 ? 4.351 -22.441 3.344 1.00 78.81 411 ALA A O 1
ATOM 3247 N N . ILE A 1 412 ? 3.852 -20.281 2.968 1.00 84.75 412 ILE A N 1
ATOM 3248 C CA . ILE A 1 412 ? 4.342 -20.281 1.585 1.00 84.75 412 ILE A CA 1
ATOM 3249 C C . ILE A 1 412 ? 5.837 -20.587 1.533 1.00 84.75 412 ILE A C 1
ATOM 3251 O O . ILE A 1 412 ? 6.233 -21.409 0.719 1.00 84.75 412 ILE A O 1
ATOM 3255 N N . LYS A 1 413 ? 6.666 -20.009 2.413 1.00 84.19 413 LYS A N 1
ATOM 3256 C CA . LYS A 1 413 ? 8.107 -20.307 2.441 1.00 84.19 413 LYS A CA 1
ATOM 3257 C C . LYS A 1 413 ? 8.391 -21.780 2.726 1.00 84.19 413 LYS A C 1
ATOM 3259 O O . LYS A 1 413 ? 9.282 -22.356 2.103 1.00 84.19 413 LYS A O 1
ATOM 3264 N N . ALA A 1 414 ? 7.653 -22.396 3.646 1.00 81.88 414 ALA A N 1
ATOM 3265 C CA . ALA A 1 414 ? 7.789 -23.827 3.910 1.00 81.88 414 ALA A CA 1
ATOM 3266 C C . ALA A 1 414 ? 7.456 -24.659 2.657 1.00 81.88 414 ALA A C 1
ATOM 3268 O O . ALA A 1 414 ? 8.285 -25.450 2.213 1.00 81.88 414 ALA A O 1
ATOM 3269 N N . ILE A 1 415 ? 6.303 -24.399 2.026 1.00 87.44 415 ILE A N 1
ATOM 3270 C CA . ILE A 1 415 ? 5.865 -25.099 0.805 1.00 87.44 415 ILE A CA 1
ATOM 3271 C C . ILE A 1 415 ? 6.853 -24.875 -0.345 1.00 87.44 415 ILE A C 1
ATOM 3273 O O . ILE A 1 415 ? 7.250 -25.817 -1.024 1.00 87.44 415 ILE A O 1
ATOM 3277 N N . GLU A 1 416 ? 7.291 -23.635 -0.545 1.00 89.56 416 GLU A N 1
ATOM 3278 C CA . GLU A 1 416 ? 8.295 -23.258 -1.536 1.00 89.56 416 GLU A CA 1
ATOM 3279 C C . GLU A 1 416 ? 9.603 -24.028 -1.317 1.00 89.56 416 GLU A C 1
ATOM 3281 O O . GLU A 1 416 ? 10.162 -24.584 -2.261 1.00 89.56 416 GLU A O 1
ATOM 3286 N N . SER A 1 417 ? 10.075 -24.100 -0.069 1.00 86.31 417 SER A N 1
ATOM 3287 C CA . SER A 1 417 ? 11.317 -24.795 0.276 1.00 86.31 417 SER A CA 1
ATOM 3288 C C . SER A 1 417 ? 11.209 -26.296 0.011 1.00 86.31 417 SER A C 1
ATOM 3290 O O . SER A 1 417 ? 12.126 -26.881 -0.565 1.00 86.31 417 SER A O 1
ATOM 3292 N N . ASP A 1 418 ? 10.083 -26.918 0.365 1.00 87.62 418 ASP A N 1
ATOM 3293 C CA . ASP A 1 418 ? 9.822 -28.336 0.096 1.00 87.62 418 ASP A CA 1
ATOM 3294 C C . ASP A 1 418 ? 9.751 -28.634 -1.405 1.00 87.62 418 ASP A C 1
ATOM 3296 O O . ASP A 1 418 ? 10.303 -29.635 -1.869 1.00 87.62 418 ASP A O 1
ATOM 3300 N N . LEU A 1 419 ? 9.120 -27.756 -2.187 1.00 90.56 419 LEU A N 1
ATOM 3301 C CA . LEU A 1 419 ? 9.067 -27.877 -3.642 1.00 90.56 419 LEU A CA 1
ATOM 3302 C C . LEU A 1 419 ? 10.458 -27.725 -4.271 1.00 90.56 419 LEU A C 1
ATOM 3304 O O . LEU A 1 419 ? 10.854 -28.536 -5.112 1.00 90.56 419 LEU A O 1
ATOM 3308 N N . TRP A 1 420 ? 11.241 -26.734 -3.839 1.00 89.56 420 TRP A N 1
ATOM 3309 C CA . TRP A 1 420 ? 12.605 -26.564 -4.330 1.00 89.56 420 TRP A CA 1
ATOM 3310 C C . TRP A 1 420 ? 13.524 -27.710 -3.927 1.00 89.56 420 TRP A C 1
ATOM 3312 O O . TRP A 1 420 ? 14.344 -28.124 -4.743 1.00 89.56 420 TRP A O 1
ATOM 3322 N N . ASN A 1 421 ? 13.367 -28.283 -2.732 1.00 87.69 421 ASN A N 1
ATOM 3323 C CA . ASN A 1 421 ? 14.144 -29.443 -2.296 1.00 87.69 421 ASN A CA 1
ATOM 3324 C C . ASN A 1 421 ? 13.933 -30.668 -3.198 1.00 87.69 421 ASN A C 1
ATOM 3326 O O . ASN A 1 421 ? 14.860 -31.457 -3.376 1.00 87.69 421 ASN A O 1
ATOM 3330 N N . GLN A 1 422 ? 12.758 -30.811 -3.817 1.00 89.12 422 GLN A N 1
ATOM 3331 C CA . GLN A 1 422 ? 12.488 -31.889 -4.775 1.00 89.12 422 GLN A CA 1
ATOM 3332 C C . GLN A 1 422 ? 13.207 -31.693 -6.117 1.00 89.12 422 GLN A C 1
ATOM 3334 O O . GLN A 1 422 ? 13.501 -32.670 -6.806 1.00 89.12 422 GLN A O 1
ATOM 3339 N N . VAL A 1 423 ? 13.500 -30.446 -6.496 1.00 88.56 423 VAL A N 1
ATOM 3340 C CA . VAL A 1 423 ? 14.086 -30.100 -7.802 1.00 88.56 423 VAL A CA 1
ATOM 3341 C C . VAL A 1 423 ? 15.591 -29.851 -7.701 1.00 88.56 423 VAL A C 1
ATOM 3343 O O . VAL A 1 423 ? 16.360 -30.338 -8.531 1.00 88.56 423 VAL A O 1
ATOM 3346 N N . ARG A 1 424 ? 16.032 -29.102 -6.683 1.00 81.44 424 ARG A N 1
ATOM 3347 C CA . ARG A 1 424 ? 17.431 -28.750 -6.396 1.00 81.44 424 ARG A CA 1
ATOM 3348 C C . ARG A 1 424 ? 17.705 -28.692 -4.878 1.00 81.44 424 ARG A C 1
ATOM 3350 O O . ARG A 1 424 ? 17.686 -27.608 -4.301 1.00 81.44 424 ARG A O 1
ATOM 3357 N N . PRO A 1 425 ? 18.101 -29.820 -4.255 1.00 64.94 425 PRO A N 1
ATOM 3358 C CA . PRO A 1 425 ? 18.320 -29.955 -2.803 1.00 64.94 425 PRO A CA 1
ATOM 3359 C C . PRO A 1 425 ? 19.404 -29.061 -2.155 1.00 64.94 425 PRO A C 1
ATOM 3361 O O . PRO A 1 425 ? 19.597 -29.126 -0.945 1.00 64.94 425 PRO A O 1
ATOM 3364 N N . TRP A 1 426 ? 20.160 -28.265 -2.925 1.00 58.16 426 TRP A N 1
ATOM 3365 C CA . TRP A 1 426 ? 21.336 -27.509 -2.453 1.00 58.16 426 TRP A CA 1
ATOM 3366 C C . TRP A 1 426 ? 21.246 -26.012 -2.755 1.00 58.16 426 TRP A C 1
ATOM 3368 O O . TRP A 1 426 ? 22.253 -25.409 -3.131 1.00 58.16 426 TRP A O 1
ATOM 3378 N N . MET A 1 427 ? 20.071 -25.391 -2.634 1.00 62.31 427 MET A N 1
ATOM 3379 C CA . MET A 1 427 ? 19.926 -23.935 -2.778 1.00 62.31 427 MET A CA 1
ATOM 3380 C C . MET A 1 427 ? 20.617 -23.184 -1.608 1.00 62.31 427 MET A C 1
ATOM 3382 O O . MET A 1 427 ? 19.993 -22.503 -0.812 1.00 62.31 427 MET A O 1
ATOM 3386 N N . ILE A 1 428 ? 21.932 -23.370 -1.460 1.00 50.09 428 ILE A N 1
ATOM 3387 C CA . ILE A 1 428 ? 22.809 -22.835 -0.408 1.00 50.09 428 ILE A CA 1
ATOM 3388 C C . ILE A 1 428 ? 23.415 -21.491 -0.861 1.00 50.09 428 ILE A C 1
ATOM 3390 O O . ILE A 1 428 ? 23.907 -20.706 -0.052 1.00 50.09 428 ILE A O 1
ATOM 3394 N N . HIS A 1 429 ? 23.347 -21.188 -2.160 1.00 56.72 429 HIS A N 1
ATOM 3395 C CA . HIS A 1 429 ? 23.733 -19.906 -2.741 1.00 56.72 429 HIS A CA 1
ATOM 3396 C C . HIS A 1 429 ? 22.589 -19.400 -3.608 1.00 56.72 429 HIS A C 1
ATOM 3398 O O . HIS A 1 429 ? 22.192 -20.123 -4.516 1.00 56.72 429 HIS A O 1
ATOM 3404 N N . SER A 1 430 ? 22.076 -18.196 -3.337 1.00 63.59 430 SER A N 1
ATOM 3405 C CA . SER A 1 430 ? 21.032 -17.550 -4.141 1.00 63.59 430 SER A CA 1
ATOM 3406 C C . SER A 1 430 ? 21.562 -17.314 -5.563 1.00 63.59 430 SER A C 1
ATOM 3408 O O . SER A 1 430 ? 22.420 -16.445 -5.744 1.00 63.59 430 SER A O 1
ATOM 3410 N N . PRO A 1 431 ? 21.143 -18.099 -6.573 1.00 73.25 431 PRO A N 1
ATOM 3411 C CA . PRO A 1 431 ? 21.567 -17.857 -7.944 1.00 73.25 431 PRO A CA 1
ATOM 3412 C C . PRO A 1 431 ? 20.957 -16.544 -8.452 1.00 73.25 431 PRO A C 1
ATOM 3414 O O . PRO A 1 431 ? 19.897 -16.140 -7.994 1.00 73.25 431 PRO A O 1
ATOM 3417 N N . ASN A 1 432 ? 21.566 -15.903 -9.453 1.00 76.25 432 ASN A N 1
ATOM 3418 C CA . ASN A 1 432 ? 21.101 -14.602 -9.975 1.00 76.25 432 ASN A CA 1
ATOM 3419 C C . ASN A 1 432 ? 19.641 -14.598 -10.485 1.00 76.25 432 ASN A C 1
ATOM 3421 O O . ASN A 1 432 ? 19.059 -13.534 -10.681 1.00 76.25 432 ASN A O 1
ATOM 3425 N N . TRP A 1 433 ? 19.062 -15.775 -10.733 1.00 82.44 433 TRP A N 1
ATOM 3426 C CA . TRP A 1 433 ? 17.678 -15.946 -11.168 1.00 82.44 433 TRP A CA 1
ATOM 3427 C C . TRP A 1 433 ? 16.684 -16.161 -10.014 1.00 82.44 433 TRP A C 1
ATOM 3429 O O . TRP A 1 433 ? 15.484 -16.111 -10.267 1.00 82.44 433 TRP A O 1
ATOM 3439 N N . TYR A 1 434 ? 17.144 -16.376 -8.778 1.00 85.81 434 TYR A N 1
ATOM 3440 C CA . TYR A 1 434 ? 16.308 -16.524 -7.585 1.00 85.81 434 TYR A CA 1
ATOM 3441 C C . TYR A 1 434 ? 16.657 -15.429 -6.582 1.00 85.81 434 TYR A C 1
ATOM 3443 O O . TYR A 1 434 ? 17.791 -15.333 -6.107 1.00 85.81 434 TYR A O 1
ATOM 3451 N N . GLN A 1 435 ? 15.663 -14.626 -6.227 1.00 82.44 435 GLN A N 1
ATOM 3452 C CA . GLN A 1 435 ? 15.797 -13.627 -5.183 1.00 82.44 435 GLN A CA 1
ATOM 3453 C C . GLN A 1 435 ? 14.844 -13.968 -4.052 1.00 82.44 435 GLN A C 1
ATOM 3455 O O . GLN A 1 435 ? 13.649 -14.118 -4.273 1.00 82.44 435 GLN A O 1
ATOM 3460 N N . GLU A 1 436 ? 15.363 -14.031 -2.833 1.00 78.81 436 GLU A N 1
ATOM 3461 C CA . GLU A 1 436 ? 14.510 -13.983 -1.657 1.00 78.81 436 GLU A CA 1
ATOM 3462 C C . GLU A 1 436 ? 14.213 -12.517 -1.340 1.00 78.81 436 GLU A C 1
ATOM 3464 O O . GLU A 1 436 ? 15.116 -11.673 -1.320 1.00 78.81 436 GLU A O 1
ATOM 3469 N N . THR A 1 437 ? 12.940 -12.201 -1.122 1.00 71.75 437 THR A N 1
ATOM 3470 C CA . THR A 1 437 ? 12.549 -10.915 -0.539 1.00 71.75 437 THR A CA 1
ATOM 3471 C C . THR A 1 437 ? 13.284 -10.707 0.797 1.00 71.75 437 THR A C 1
ATOM 3473 O O . THR A 1 437 ? 13.734 -11.645 1.442 1.00 71.75 437 THR A O 1
ATOM 3476 N N . VAL A 1 438 ? 13.463 -9.466 1.230 1.00 62.81 438 VAL A N 1
ATOM 3477 C CA . VAL A 1 438 ? 13.877 -9.167 2.621 1.00 62.81 438 VAL A CA 1
ATOM 3478 C C . VAL A 1 438 ? 12.688 -8.685 3.447 1.00 62.81 438 VAL A C 1
ATOM 3480 O O . VAL A 1 438 ? 12.841 -8.239 4.583 1.00 62.81 438 VAL A O 1
ATOM 3483 N N . MET A 1 439 ? 11.503 -8.707 2.838 1.00 56.62 439 MET A N 1
ATOM 3484 C CA . MET A 1 439 ? 10.287 -8.116 3.363 1.00 56.62 439 MET A CA 1
ATOM 3485 C C . MET A 1 439 ? 9.424 -9.205 3.994 1.00 56.62 439 MET A C 1
ATOM 3487 O O . MET A 1 439 ? 9.372 -10.338 3.522 1.00 56.62 439 MET A O 1
ATOM 3491 N N . THR A 1 440 ? 8.734 -8.852 5.075 1.00 60.47 440 THR A N 1
ATOM 3492 C CA . THR A 1 440 ? 7.749 -9.718 5.740 1.00 60.47 440 THR A CA 1
ATOM 3493 C C . THR A 1 440 ? 6.315 -9.364 5.329 1.00 60.47 440 THR A C 1
ATOM 3495 O O . THR A 1 440 ? 5.382 -9.672 6.065 1.00 60.47 440 THR A O 1
ATOM 3498 N N . ASP A 1 441 ? 6.134 -8.652 4.212 1.00 67.31 441 ASP A N 1
ATOM 3499 C CA . ASP A 1 441 ? 4.844 -8.122 3.759 1.00 67.31 441 ASP A CA 1
ATOM 3500 C C . ASP A 1 441 ? 4.421 -8.794 2.441 1.00 67.31 441 ASP A C 1
ATOM 3502 O O . ASP A 1 441 ? 5.057 -8.616 1.401 1.00 67.31 441 ASP A O 1
ATOM 3506 N N . GLN A 1 442 ? 3.325 -9.557 2.506 1.00 71.50 442 GLN A N 1
ATOM 3507 C CA . GLN A 1 442 ? 2.732 -10.301 1.387 1.00 71.50 442 GLN A CA 1
ATOM 3508 C C . GLN A 1 442 ? 2.387 -9.407 0.190 1.00 71.50 442 GLN A C 1
ATOM 3510 O O . GLN A 1 442 ? 2.574 -9.815 -0.958 1.00 71.50 442 GLN A O 1
ATOM 3515 N N . GLU A 1 443 ? 1.909 -8.183 0.440 1.00 71.38 443 GLU A N 1
ATOM 3516 C CA . GLU A 1 443 ? 1.547 -7.233 -0.616 1.00 71.38 443 GLU A CA 1
ATOM 3517 C C . GLU A 1 443 ? 2.768 -6.803 -1.400 1.00 71.38 443 GLU A C 1
ATOM 3519 O O . GLU A 1 443 ? 2.737 -6.759 -2.633 1.00 71.38 443 GLU A O 1
ATOM 3524 N N . MET A 1 444 ? 3.865 -6.570 -0.688 1.00 69.44 444 MET A N 1
ATOM 3525 C CA . MET A 1 444 ? 5.116 -6.195 -1.314 1.00 69.44 444 MET A CA 1
ATOM 3526 C C . MET A 1 444 ? 5.741 -7.303 -2.128 1.00 69.44 444 MET A C 1
ATOM 3528 O O . MET A 1 444 ? 6.261 -7.021 -3.209 1.00 69.44 444 MET A O 1
ATOM 3532 N N . ASP A 1 445 ? 5.674 -8.540 -1.651 1.00 79.06 445 ASP A N 1
ATOM 3533 C CA . ASP A 1 445 ? 6.230 -9.680 -2.371 1.00 79.06 445 ASP A CA 1
ATOM 3534 C C . ASP A 1 445 ? 5.523 -9.846 -3.725 1.00 79.06 445 ASP A C 1
ATOM 3536 O O . ASP A 1 445 ? 6.161 -9.820 -4.783 1.00 79.06 445 ASP A O 1
ATOM 3540 N N . LEU A 1 446 ? 4.186 -9.901 -3.721 1.00 82.69 446 LEU A N 1
ATOM 3541 C CA . LEU A 1 446 ? 3.417 -10.069 -4.953 1.00 82.69 446 LEU A CA 1
ATOM 3542 C C . LEU A 1 446 ? 3.524 -8.839 -5.869 1.00 82.69 446 LEU A C 1
ATOM 3544 O O . LEU A 1 446 ? 3.665 -8.981 -7.085 1.00 82.69 446 LEU A O 1
ATOM 3548 N N . ALA A 1 447 ? 3.517 -7.621 -5.318 1.00 77.69 447 ALA A N 1
ATOM 3549 C CA . ALA A 1 447 ? 3.737 -6.418 -6.114 1.00 77.69 447 ALA A CA 1
ATOM 3550 C C . ALA A 1 447 ? 5.127 -6.431 -6.766 1.00 77.69 447 ALA A C 1
ATOM 3552 O O . ALA A 1 447 ? 5.247 -6.162 -7.961 1.00 77.69 447 ALA A O 1
ATOM 3553 N N . THR A 1 448 ? 6.177 -6.769 -6.019 1.00 80.50 448 THR A N 1
ATOM 3554 C CA . THR A 1 448 ? 7.556 -6.822 -6.527 1.00 80.50 448 THR A CA 1
ATOM 3555 C C . THR A 1 448 ? 7.674 -7.827 -7.665 1.00 80.50 448 THR A C 1
ATOM 3557 O O . THR A 1 448 ? 8.153 -7.458 -8.740 1.00 80.50 448 THR A O 1
ATOM 3560 N N . ALA A 1 449 ? 7.148 -9.043 -7.486 1.00 87.56 449 ALA A N 1
ATOM 3561 C CA . ALA A 1 449 ? 7.149 -10.053 -8.539 1.00 87.56 449 ALA A CA 1
ATOM 3562 C C . ALA A 1 449 ? 6.449 -9.548 -9.814 1.00 87.56 449 ALA A C 1
ATOM 3564 O O . ALA A 1 449 ? 6.985 -9.673 -10.913 1.00 87.56 449 ALA A O 1
ATOM 3565 N N . GLY A 1 450 ? 5.297 -8.885 -9.680 1.00 85.44 450 GLY A N 1
ATOM 3566 C CA . GLY A 1 450 ? 4.524 -8.397 -10.826 1.00 85.44 450 GLY A CA 1
ATOM 3567 C C . GLY A 1 450 ? 5.166 -7.198 -11.522 1.00 85.44 450 GLY A C 1
ATOM 3568 O O . GLY A 1 450 ? 5.016 -7.017 -12.728 1.00 85.44 450 GLY A O 1
ATOM 3569 N N . ASN A 1 451 ? 5.889 -6.357 -10.783 1.00 80.94 451 ASN A N 1
ATOM 3570 C CA . ASN A 1 451 ? 6.621 -5.217 -11.338 1.00 80.94 451 ASN A CA 1
ATOM 3571 C C . ASN A 1 451 ? 7.901 -5.637 -12.065 1.00 80.94 451 ASN A C 1
ATOM 3573 O O . ASN A 1 451 ? 8.258 -5.019 -13.066 1.00 80.94 451 ASN A O 1
ATOM 3577 N N . LEU A 1 452 ? 8.566 -6.682 -11.576 1.00 82.94 452 LEU A N 1
ATOM 3578 C CA . LEU A 1 452 ? 9.811 -7.194 -12.143 1.00 82.94 452 LEU A CA 1
ATOM 3579 C C . LEU A 1 452 ? 9.591 -8.329 -13.156 1.00 82.94 452 LEU A C 1
ATOM 3581 O O . LEU A 1 452 ? 10.558 -8.874 -13.672 1.00 82.94 452 LEU A O 1
ATOM 3585 N N . ASN A 1 453 ? 8.335 -8.656 -13.486 1.00 87.12 453 ASN A N 1
ATOM 3586 C CA . ASN A 1 453 ? 7.969 -9.780 -14.357 1.00 87.12 453 ASN A CA 1
ATOM 3587 C C . ASN A 1 453 ? 8.568 -11.119 -13.885 1.00 87.12 453 ASN A C 1
ATOM 3589 O O . ASN A 1 453 ? 9.067 -11.905 -14.688 1.00 87.12 453 ASN A O 1
ATOM 3593 N N . MET A 1 454 ? 8.512 -11.376 -12.581 1.00 89.94 454 MET A N 1
ATOM 3594 C CA . MET A 1 454 ? 9.025 -12.590 -11.951 1.00 89.94 454 MET A CA 1
ATOM 3595 C C . MET A 1 454 ? 7.895 -13.578 -11.655 1.00 89.94 454 MET A C 1
ATOM 3597 O O . MET A 1 454 ? 6.734 -13.201 -11.479 1.00 89.94 454 MET A O 1
ATOM 3601 N N . TYR A 1 455 ? 8.251 -14.854 -11.564 1.00 94.25 455 TYR A N 1
ATOM 3602 C CA . TYR A 1 455 ? 7.394 -15.896 -11.010 1.00 94.25 455 TYR A CA 1
ATOM 3603 C C . TYR A 1 455 ? 7.468 -15.880 -9.480 1.00 94.25 455 TYR A C 1
ATOM 3605 O O . TYR A 1 455 ? 8.493 -15.505 -8.911 1.00 94.25 455 TYR A O 1
ATOM 3613 N N . THR A 1 456 ? 6.401 -16.295 -8.805 1.00 94.00 456 THR A N 1
ATOM 3614 C CA . THR A 1 456 ? 6.383 -16.450 -7.344 1.00 94.00 456 THR A CA 1
ATOM 3615 C C . THR A 1 456 ? 5.276 -17.414 -6.910 1.00 94.00 456 THR A C 1
ATOM 3617 O O . THR A 1 456 ? 4.361 -17.710 -7.687 1.00 94.00 456 THR A O 1
ATOM 3620 N N . LEU A 1 457 ? 5.356 -17.904 -5.671 1.00 93.44 457 LEU A N 1
ATOM 3621 C CA . LEU A 1 457 ? 4.260 -18.611 -5.012 1.00 93.44 457 LEU A CA 1
ATOM 3622 C C . LEU A 1 457 ? 3.468 -17.639 -4.135 1.00 93.44 457 LEU A C 1
ATOM 3624 O O . LEU A 1 457 ? 4.038 -16.839 -3.394 1.00 93.44 457 LEU A O 1
ATOM 3628 N N . THR A 1 458 ? 2.142 -17.721 -4.193 1.00 90.06 458 THR A N 1
ATOM 3629 C CA . THR A 1 458 ? 1.250 -16.873 -3.392 1.00 90.06 458 THR A CA 1
ATOM 3630 C C . THR A 1 458 ? -0.023 -17.615 -3.001 1.00 90.06 458 THR A C 1
ATOM 3632 O O . THR A 1 458 ? -0.392 -18.617 -3.610 1.00 90.06 458 THR A O 1
ATOM 3635 N N . GLU A 1 459 ? -0.697 -17.135 -1.968 1.00 88.25 459 GLU A N 1
ATOM 3636 C CA . GLU A 1 459 ? -1.992 -17.613 -1.511 1.00 88.25 459 GLU A CA 1
ATOM 3637 C C . GLU A 1 459 ? -3.102 -17.135 -2.461 1.00 88.25 459 GLU A C 1
ATOM 3639 O O . GLU A 1 459 ? -3.123 -15.980 -2.891 1.00 88.25 459 GLU A O 1
ATOM 3644 N N . ARG A 1 460 ? -4.074 -17.995 -2.773 1.00 87.06 460 ARG A N 1
ATOM 3645 C CA . ARG A 1 460 ? -5.196 -17.668 -3.662 1.00 87.06 460 ARG A CA 1
ATOM 3646 C C . ARG A 1 460 ? -6.037 -16.539 -3.097 1.00 87.06 460 ARG A C 1
ATOM 3648 O O . ARG A 1 460 ? -6.396 -15.631 -3.844 1.00 87.06 460 ARG A O 1
ATOM 3655 N N . SER A 1 461 ? -6.348 -16.593 -1.806 1.00 78.31 461 SER A N 1
ATOM 3656 C CA . SER A 1 461 ? -7.109 -15.540 -1.132 1.00 78.31 461 SER A CA 1
ATOM 3657 C C . SER A 1 461 ? -6.429 -14.172 -1.281 1.00 78.31 461 SER A C 1
ATOM 3659 O O . SER A 1 461 ? -7.083 -13.170 -1.587 1.00 78.31 461 SER A O 1
ATOM 3661 N N . PHE A 1 462 ? -5.099 -14.144 -1.166 1.00 78.94 462 PHE A N 1
ATOM 3662 C CA . PHE A 1 462 ? -4.302 -12.941 -1.339 1.00 78.94 462 PHE A CA 1
ATOM 3663 C C . PHE A 1 462 ? -4.240 -12.493 -2.799 1.00 78.94 462 PHE A C 1
ATOM 3665 O O . PHE A 1 462 ? -4.493 -11.329 -3.110 1.00 78.94 462 PHE A O 1
ATOM 3672 N N . PHE A 1 463 ? -3.992 -13.423 -3.720 1.00 84.44 463 PHE A N 1
ATOM 3673 C CA . PHE A 1 463 ? -3.982 -13.149 -5.151 1.00 84.44 463 PHE A CA 1
ATOM 3674 C C . PHE A 1 463 ? -5.326 -12.609 -5.649 1.00 84.44 463 PHE A C 1
ATOM 3676 O O . PHE A 1 463 ? -5.350 -11.700 -6.469 1.00 84.44 463 PHE A O 1
ATOM 3683 N N . GLN A 1 464 ? -6.453 -13.110 -5.140 1.00 78.44 464 GLN A N 1
ATOM 3684 C CA . GLN A 1 464 ? -7.785 -12.594 -5.467 1.00 78.44 464 GLN A CA 1
ATOM 3685 C C . GLN A 1 464 ? -8.010 -11.184 -4.925 1.00 78.44 464 GLN A C 1
ATOM 3687 O O . GLN A 1 464 ? -8.553 -10.339 -5.638 1.00 78.44 464 GLN A O 1
ATOM 3692 N N . PHE A 1 465 ? -7.583 -10.923 -3.687 1.00 71.62 465 PHE A N 1
ATOM 3693 C CA . PHE A 1 465 ? -7.631 -9.586 -3.101 1.00 71.62 465 PHE A CA 1
ATOM 3694 C C . PHE A 1 465 ? -6.837 -8.589 -3.958 1.00 71.62 465 PHE A C 1
ATOM 3696 O O . PHE A 1 465 ? -7.361 -7.549 -4.357 1.00 71.62 465 PHE A O 1
ATOM 3703 N N . MET A 1 466 ? -5.613 -8.958 -4.342 1.00 69.81 466 MET A N 1
ATOM 3704 C CA . MET A 1 466 ? -4.743 -8.128 -5.176 1.00 69.81 466 MET A CA 1
ATOM 3705 C C . MET A 1 466 ? -5.166 -8.092 -6.649 1.00 69.81 466 MET A C 1
ATOM 3707 O O . MET A 1 466 ? -4.912 -7.106 -7.341 1.00 69.81 466 MET A O 1
ATOM 3711 N N . GLY A 1 467 ? -5.847 -9.123 -7.141 1.00 65.56 467 GLY A N 1
ATOM 3712 C CA . GLY A 1 467 ? -6.324 -9.247 -8.518 1.00 65.56 467 GLY A CA 1
ATOM 3713 C C . GLY A 1 467 ? -7.376 -8.207 -8.905 1.00 65.56 467 GLY A C 1
ATOM 3714 O O . GLY A 1 467 ? -7.572 -7.943 -10.088 1.00 65.56 467 GLY A O 1
ATOM 3715 N N . GLN A 1 468 ? -8.011 -7.570 -7.916 1.00 62.53 468 GLN A N 1
ATOM 3716 C CA . GLN A 1 468 ? -8.912 -6.428 -8.112 1.00 62.53 468 GLN A CA 1
ATOM 3717 C C . GLN A 1 468 ? -8.162 -5.110 -8.374 1.00 62.53 468 GLN A C 1
ATOM 3719 O O . GLN A 1 468 ? -8.781 -4.099 -8.698 1.00 62.53 468 GLN A O 1
ATOM 3724 N N . THR A 1 469 ? -6.834 -5.113 -8.245 1.00 63.84 469 THR A N 1
ATOM 3725 C CA . THR A 1 469 ? -5.961 -3.962 -8.503 1.00 63.84 469 THR A CA 1
ATOM 3726 C C . THR A 1 469 ? -5.290 -4.072 -9.877 1.00 63.84 469 THR A C 1
ATOM 3728 O O . THR A 1 469 ? -5.360 -5.101 -10.554 1.00 63.84 469 THR A O 1
ATOM 3731 N N . ALA A 1 470 ? -4.545 -3.037 -10.279 1.00 63.25 470 ALA A N 1
ATOM 3732 C CA . ALA A 1 470 ? -3.729 -3.071 -11.495 1.00 63.25 470 ALA A CA 1
ATOM 3733 C C . ALA A 1 470 ? -2.692 -4.219 -11.515 1.00 63.25 470 ALA A C 1
ATOM 3735 O O . ALA A 1 470 ? -2.244 -4.613 -12.596 1.00 63.25 470 ALA A O 1
ATOM 3736 N N . LEU A 1 471 ? -2.321 -4.779 -10.353 1.00 66.56 471 LEU A N 1
ATOM 3737 C CA . LEU A 1 471 ? -1.397 -5.913 -10.252 1.00 66.56 471 LEU A CA 1
ATOM 3738 C C . LEU A 1 471 ? -1.984 -7.209 -10.821 1.00 66.56 471 LEU A C 1
ATOM 3740 O O . LEU A 1 471 ? -1.228 -8.000 -11.376 1.00 66.56 471 LEU A O 1
ATOM 3744 N N . GLY A 1 472 ? -3.308 -7.404 -10.777 1.00 70.69 472 GLY A N 1
ATOM 3745 C CA . GLY A 1 472 ? -3.948 -8.612 -11.312 1.00 70.69 472 GLY A CA 1
ATOM 3746 C C . GLY A 1 472 ? -3.648 -8.849 -12.793 1.00 70.69 472 GLY A C 1
ATOM 3747 O O . GLY A 1 472 ? -3.400 -9.974 -13.209 1.00 70.69 472 GLY A O 1
ATOM 3748 N N . SER A 1 473 ? -3.569 -7.772 -13.581 1.00 78.25 473 SER A N 1
ATOM 3749 C CA . SER A 1 473 ? -3.257 -7.836 -15.019 1.00 78.25 473 SER A CA 1
ATOM 3750 C C . SER A 1 473 ? -1.809 -8.228 -15.346 1.00 78.25 473 SER A C 1
ATOM 3752 O O . SER A 1 473 ? -1.483 -8.469 -16.508 1.00 78.25 473 SER A O 1
ATOM 3754 N N . ARG A 1 474 ? -0.932 -8.279 -14.338 1.00 85.69 474 ARG A N 1
ATOM 3755 C CA . ARG A 1 474 ? 0.505 -8.554 -14.495 1.00 85.69 474 ARG A CA 1
ATOM 3756 C C . ARG A 1 474 ? 0.864 -10.012 -14.290 1.00 85.69 474 ARG A C 1
ATOM 3758 O O . ARG A 1 474 ? 2.023 -10.375 -14.466 1.00 85.69 474 ARG A O 1
ATOM 3765 N N . PHE A 1 475 ? -0.115 -10.828 -13.926 1.00 92.00 475 PHE A N 1
ATOM 3766 C CA . PHE A 1 475 ? 0.080 -12.229 -13.632 1.00 92.00 475 PHE A CA 1
ATOM 3767 C C . PHE A 1 475 ? -0.873 -13.101 -14.430 1.00 92.00 475 PHE A C 1
ATOM 3769 O O . PHE A 1 475 ? -2.014 -12.730 -14.702 1.00 92.00 475 PHE A O 1
ATOM 3776 N N . ILE A 1 476 ? -0.406 -14.303 -14.733 1.00 93.25 476 ILE A N 1
ATOM 3777 C CA . ILE A 1 476 ? -1.255 -15.452 -15.013 1.00 93.25 476 ILE A CA 1
ATOM 3778 C C . ILE A 1 476 ? -0.976 -16.539 -13.976 1.00 93.25 476 ILE A C 1
ATOM 3780 O O . ILE A 1 476 ? 0.125 -16.622 -13.427 1.00 93.25 476 ILE A O 1
ATOM 3784 N N . ILE A 1 477 ? -1.994 -17.348 -13.694 1.00 94.81 477 ILE A N 1
ATOM 3785 C CA . ILE A 1 477 ? -1.877 -18.524 -12.833 1.00 94.81 477 ILE A CA 1
ATOM 3786 C C . ILE A 1 477 ? -1.387 -19.673 -13.712 1.00 94.81 477 ILE A C 1
ATOM 3788 O O . ILE A 1 477 ? -2.059 -20.036 -14.674 1.00 94.81 477 ILE A O 1
ATOM 3792 N N . TYR A 1 478 ? -0.220 -20.225 -13.389 1.00 96.12 478 TYR A N 1
ATOM 3793 C CA . TYR A 1 478 ? 0.347 -21.387 -14.077 1.00 96.12 478 TYR A CA 1
ATOM 3794 C C . TYR A 1 478 ? -0.051 -22.700 -13.412 1.00 96.12 478 TYR A C 1
ATOM 3796 O O . TYR A 1 478 ? -0.212 -23.704 -14.095 1.00 96.12 478 TYR A O 1
ATOM 3804 N N . LYS A 1 479 ? -0.211 -22.698 -12.084 1.00 96.25 479 LYS A N 1
ATOM 3805 C CA . LYS A 1 479 ? -0.635 -23.872 -11.317 1.00 96.25 479 LYS A CA 1
ATOM 3806 C C . LYS A 1 479 ? -1.367 -23.443 -10.048 1.00 96.25 479 LYS A C 1
ATOM 3808 O O . LYS A 1 479 ? -1.054 -22.396 -9.481 1.00 96.25 479 LYS A O 1
ATOM 3813 N N . SER A 1 480 ? -2.309 -24.263 -9.595 1.00 94.50 480 SER A N 1
ATOM 3814 C CA . SER A 1 480 ? -3.071 -24.080 -8.358 1.00 94.50 480 SER A CA 1
ATOM 3815 C C . SER A 1 480 ? -3.089 -25.383 -7.563 1.00 94.50 480 SER A C 1
ATOM 3817 O O . SER A 1 480 ? -3.293 -26.451 -8.141 1.00 94.50 480 SER A O 1
ATOM 3819 N N . SER A 1 481 ? -2.943 -25.305 -6.239 1.00 91.69 481 SER A N 1
ATOM 3820 C CA . SER A 1 481 ? -3.133 -26.462 -5.354 1.00 91.69 481 SER A CA 1
ATOM 3821 C C . SER A 1 481 ? -4.580 -26.957 -5.304 1.00 91.69 481 SER A C 1
ATOM 3823 O O . SER A 1 481 ? -4.841 -28.044 -4.803 1.00 91.69 481 SER A O 1
ATOM 3825 N N . GLU A 1 482 ? -5.543 -26.168 -5.783 1.00 88.56 482 GLU A N 1
ATOM 3826 C CA . GLU A 1 482 ? -6.933 -26.615 -5.933 1.00 88.56 482 GLU A CA 1
ATOM 3827 C C . GLU A 1 482 ? -7.075 -27.633 -7.068 1.00 88.56 482 GLU A C 1
ATOM 3829 O O . GLU A 1 482 ? -7.729 -28.659 -6.897 1.00 88.56 482 GLU A O 1
ATOM 3834 N N . ASP A 1 483 ? -6.425 -27.362 -8.201 1.00 87.81 483 ASP A N 1
ATOM 3835 C CA . ASP A 1 483 ? -6.493 -28.205 -9.396 1.00 87.81 483 ASP A CA 1
ATOM 3836 C C . ASP A 1 483 ? -5.510 -29.385 -9.321 1.00 87.81 483 ASP A C 1
ATOM 3838 O O . ASP A 1 483 ? -5.711 -30.411 -9.968 1.00 87.81 483 ASP A O 1
ATOM 3842 N N . ALA A 1 484 ? -4.450 -29.249 -8.515 1.00 87.81 484 ALA A N 1
ATOM 3843 C CA . ALA A 1 484 ? -3.390 -30.242 -8.352 1.00 87.81 484 ALA A CA 1
ATOM 3844 C C . ALA A 1 484 ? -2.988 -30.444 -6.871 1.00 87.81 484 ALA A C 1
ATOM 3846 O O . ALA A 1 484 ? -1.843 -30.168 -6.495 1.00 87.81 484 ALA A O 1
ATOM 3847 N N . PRO A 1 485 ? -3.905 -30.934 -6.013 1.00 86.12 485 PRO A N 1
ATOM 3848 C CA . PRO A 1 485 ? -3.673 -31.062 -4.569 1.00 86.12 485 PRO A CA 1
ATOM 3849 C C . PRO A 1 485 ? -2.600 -32.096 -4.194 1.00 86.12 485 PRO A C 1
ATOM 3851 O O . PRO A 1 485 ? -2.014 -31.998 -3.118 1.00 86.12 485 PRO A O 1
ATOM 3854 N N . ASP A 1 486 ? -2.325 -33.064 -5.075 1.00 88.06 486 ASP A N 1
ATOM 3855 C CA . ASP A 1 486 ? -1.255 -34.054 -4.893 1.00 88.06 486 ASP A CA 1
ATOM 3856 C C . ASP A 1 486 ? 0.135 -33.492 -5.253 1.00 88.06 486 ASP A C 1
ATOM 3858 O O . ASP A 1 486 ? 1.154 -34.070 -4.875 1.00 88.06 486 ASP A O 1
ATOM 3862 N N . GLU A 1 487 ? 0.188 -32.371 -5.983 1.00 90.38 487 GLU A N 1
ATOM 3863 C CA . GLU A 1 487 ? 1.433 -31.726 -6.414 1.00 90.38 487 GLU A CA 1
ATOM 3864 C C . GLU A 1 487 ? 1.847 -30.583 -5.480 1.00 90.38 487 GLU A C 1
ATOM 3866 O O . GLU A 1 487 ? 3.025 -30.426 -5.156 1.00 90.38 487 GLU A O 1
ATOM 3871 N N . ILE A 1 488 ? 0.876 -29.764 -5.065 1.00 90.31 488 ILE A N 1
ATOM 3872 C CA . ILE A 1 488 ? 1.081 -28.618 -4.180 1.00 90.31 488 ILE A CA 1
ATOM 3873 C C . ILE A 1 488 ? 0.093 -28.753 -3.020 1.00 90.31 488 ILE A C 1
ATOM 3875 O O . ILE A 1 488 ? -1.115 -28.725 -3.263 1.00 90.31 488 ILE A O 1
ATOM 3879 N N . PRO A 1 489 ? 0.549 -28.869 -1.762 1.00 88.00 489 PRO A N 1
ATOM 3880 C CA . PRO A 1 489 ? -0.371 -28.935 -0.638 1.00 88.00 489 PRO A CA 1
ATOM 3881 C C . PRO A 1 489 ? -1.104 -27.591 -0.453 1.00 88.00 489 PRO A C 1
ATOM 3883 O O . PRO A 1 489 ? -0.508 -26.526 -0.647 1.00 88.00 489 PRO A O 1
ATOM 3886 N N . PRO A 1 490 ? -2.395 -27.594 -0.071 1.00 89.31 490 PRO A N 1
ATOM 3887 C CA . PRO A 1 490 ? -3.077 -26.379 0.362 1.00 89.31 490 PRO A CA 1
ATOM 3888 C C . PRO A 1 490 ? -2.525 -25.883 1.707 1.00 89.31 490 PRO A C 1
ATOM 3890 O O . PRO A 1 490 ? -1.815 -26.602 2.409 1.00 89.31 490 PRO A O 1
ATOM 3893 N N . ILE A 1 491 ? -2.905 -24.667 2.098 1.00 86.25 491 ILE A N 1
ATOM 3894 C CA . ILE A 1 491 ? -2.580 -24.091 3.406 1.00 86.25 491 ILE A CA 1
ATOM 3895 C C . ILE A 1 491 ? -3.792 -24.284 4.333 1.00 86.25 491 ILE A C 1
ATOM 3897 O O . ILE A 1 491 ? -4.797 -23.583 4.178 1.00 86.25 491 ILE A O 1
ATOM 3901 N N . PRO A 1 492 ? -3.740 -25.217 5.301 1.00 86.25 492 PRO A N 1
ATOM 3902 C CA . PRO A 1 492 ? -4.864 -25.467 6.189 1.00 86.25 492 PRO A CA 1
ATOM 3903 C C . PRO A 1 492 ? -4.912 -24.447 7.332 1.00 86.25 492 PRO A C 1
ATOM 3905 O O . PRO A 1 492 ? -3.934 -24.262 8.059 1.00 86.25 492 PRO A O 1
ATOM 3908 N N . ALA A 1 493 ? -6.077 -23.845 7.551 1.00 86.25 493 ALA A N 1
ATOM 3909 C CA . ALA A 1 493 ? -6.353 -22.994 8.699 1.00 86.25 493 ALA A CA 1
ATOM 3910 C C . ALA A 1 493 ? -6.902 -23.829 9.861 1.00 86.25 493 ALA A C 1
ATOM 3912 O O . ALA A 1 493 ? -7.965 -24.453 9.758 1.00 86.25 493 ALA A O 1
ATOM 3913 N N . HIS A 1 494 ? -6.190 -23.808 10.987 1.00 86.25 494 HIS A N 1
ATOM 3914 C CA . HIS A 1 494 ? -6.613 -24.461 12.220 1.00 86.25 494 HIS A CA 1
ATOM 3915 C C . HIS A 1 494 ? -6.890 -23.437 13.309 1.00 86.25 494 HIS A C 1
ATOM 3917 O O . HIS A 1 494 ? -6.129 -22.489 13.491 1.00 86.25 494 HIS A O 1
ATOM 3923 N N . LEU A 1 495 ? -7.957 -23.678 14.061 1.00 88.75 495 LEU A N 1
ATOM 3924 C CA . LEU A 1 495 ? -8.304 -22.963 15.272 1.00 88.75 495 LEU A CA 1
ATOM 3925 C C . LEU A 1 495 ? -7.799 -23.714 16.495 1.00 88.75 495 LEU A C 1
ATOM 3927 O O . LEU A 1 495 ? -8.029 -24.917 16.646 1.00 88.75 495 LEU A O 1
ATOM 3931 N N . VAL A 1 496 ? -7.169 -22.975 17.400 1.00 86.88 496 VAL A N 1
ATOM 3932 C CA . VAL A 1 496 ? -6.645 -23.493 18.659 1.00 86.88 496 VAL A CA 1
ATOM 3933 C C . VAL A 1 496 ? -7.045 -22.598 19.818 1.00 86.88 496 VAL A C 1
ATOM 3935 O O . VAL A 1 496 ? -6.959 -21.377 19.723 1.00 86.88 496 VAL A O 1
ATOM 3938 N N . ILE A 1 497 ? -7.488 -23.214 20.914 1.00 87.69 497 ILE A N 1
ATOM 3939 C CA . ILE A 1 497 ? -7.959 -22.517 22.112 1.00 87.69 497 ILE A CA 1
ATOM 3940 C C . ILE A 1 497 ? -6.842 -22.505 23.161 1.00 87.69 497 ILE A C 1
ATOM 3942 O O . ILE A 1 497 ? -6.229 -23.538 23.450 1.00 87.69 497 ILE A O 1
ATOM 3946 N N . SER A 1 498 ? -6.595 -21.341 23.761 1.00 85.62 498 SER A N 1
ATOM 3947 C CA . SER A 1 498 ? -5.666 -21.203 24.882 1.00 85.62 498 SER A CA 1
ATOM 3948 C C . SER A 1 498 ? -6.178 -21.962 26.108 1.00 85.62 498 SER A C 1
ATOM 3950 O O . SER A 1 498 ? -7.339 -21.825 26.499 1.00 85.62 498 SER A O 1
ATOM 3952 N N . ALA A 1 499 ? -5.302 -22.707 26.786 1.00 84.00 499 ALA A N 1
ATOM 3953 C CA . ALA A 1 499 ? -5.625 -23.235 28.114 1.00 84.00 499 ALA A CA 1
ATOM 3954 C C . ALA A 1 499 ? -5.735 -22.129 29.181 1.00 84.00 499 ALA A C 1
ATOM 3956 O O . ALA A 1 499 ? -6.359 -22.339 30.218 1.00 84.00 499 ALA A O 1
ATOM 3957 N N . GLN A 1 500 ? -5.176 -20.947 28.901 1.00 84.75 500 GLN A N 1
ATOM 3958 C CA . GLN A 1 500 ? -5.227 -19.738 29.728 1.00 84.75 500 GLN A CA 1
ATOM 3959 C C . GLN A 1 500 ? -6.251 -18.712 29.199 1.00 84.75 500 GLN A C 1
ATOM 3961 O O . GLN A 1 500 ? -6.170 -17.529 29.539 1.00 84.75 500 GLN A O 1
ATOM 3966 N N . ALA A 1 501 ? -7.193 -19.143 28.347 1.00 85.88 501 ALA A N 1
ATOM 3967 C CA . ALA A 1 501 ? -8.225 -18.277 27.780 1.00 85.88 501 ALA A CA 1
ATOM 3968 C C . ALA A 1 501 ? -9.030 -17.582 28.890 1.00 85.88 501 ALA A C 1
ATOM 3970 O O . ALA A 1 501 ? -9.639 -18.241 29.738 1.00 85.88 501 ALA A O 1
ATOM 3971 N N . GLN A 1 502 ? -9.077 -16.250 28.845 1.00 88.06 502 GLN A N 1
ATOM 3972 C CA . GLN A 1 502 ? -9.863 -15.427 29.765 1.00 88.06 502 GLN A CA 1
ATOM 3973 C C . GLN A 1 502 ? -11.363 -15.628 29.515 1.00 88.06 502 GLN A C 1
ATOM 3975 O O . GLN A 1 502 ? -12.155 -15.688 30.455 1.00 88.06 502 GLN A O 1
ATOM 3980 N N . ALA A 1 503 ? -11.748 -15.813 28.249 1.00 88.62 503 ALA A N 1
ATOM 3981 C CA . ALA A 1 503 ? -13.113 -16.087 27.815 1.00 88.62 503 ALA A CA 1
ATOM 3982 C C . ALA A 1 503 ? -13.315 -17.570 27.434 1.00 88.62 503 ALA A C 1
ATOM 3984 O O . ALA A 1 503 ? -13.897 -17.878 26.397 1.00 88.62 503 ALA A O 1
ATOM 3985 N N . SER A 1 504 ? -12.842 -18.513 28.265 1.00 88.25 504 SER A N 1
ATOM 3986 C CA . SER A 1 504 ? -12.786 -19.953 27.929 1.00 88.25 504 SER A CA 1
ATOM 3987 C C . SER A 1 504 ? -14.108 -20.562 27.429 1.00 88.25 504 SER A C 1
ATOM 3989 O O . SER A 1 504 ? -14.091 -21.346 26.481 1.00 88.25 504 SER A O 1
ATOM 3991 N N . ASN A 1 505 ? -15.254 -20.210 28.027 1.00 90.25 505 ASN A N 1
ATOM 3992 C CA . ASN A 1 505 ? -16.557 -20.724 27.578 1.00 90.25 505 ASN A CA 1
ATOM 3993 C C . ASN A 1 505 ? -16.909 -20.198 26.184 1.00 90.25 505 ASN A C 1
ATOM 3995 O O . ASN A 1 505 ? -17.151 -20.982 25.275 1.00 90.25 505 ASN A O 1
ATOM 3999 N N . LEU A 1 506 ? -16.812 -18.882 25.997 1.00 91.00 506 LEU A N 1
ATOM 4000 C CA . LEU A 1 506 ? -17.086 -18.221 24.725 1.00 91.00 506 LEU A CA 1
ATOM 4001 C C . LEU A 1 506 ? -16.144 -18.708 23.613 1.00 91.00 506 LEU A C 1
ATOM 4003 O O . LEU A 1 506 ? -16.553 -18.849 22.465 1.00 91.00 506 LEU A O 1
ATOM 4007 N N . ALA A 1 507 ? -14.893 -19.023 23.960 1.00 91.19 507 ALA A N 1
ATOM 4008 C CA . ALA A 1 507 ? -13.926 -19.575 23.025 1.00 91.19 507 ALA A CA 1
ATOM 4009 C C . ALA A 1 507 ? -14.279 -21.002 22.571 1.00 91.19 507 ALA A C 1
ATOM 4011 O O . ALA A 1 507 ? -14.147 -21.330 21.390 1.00 91.19 507 ALA A O 1
ATOM 4012 N N . LYS A 1 508 ? -14.766 -21.845 23.491 1.00 92.00 508 LYS A N 1
ATOM 4013 C CA . LYS A 1 508 ? -15.270 -23.192 23.175 1.00 92.00 508 LYS A CA 1
ATOM 4014 C C . LYS A 1 508 ? -16.550 -23.133 22.351 1.00 92.00 508 LYS A C 1
ATOM 4016 O O . LYS A 1 508 ? -16.676 -23.893 21.394 1.00 92.00 508 LYS A O 1
ATOM 4021 N N . ASP A 1 509 ? -17.452 -22.213 22.678 1.00 92.94 509 ASP A N 1
ATOM 4022 C CA . ASP A 1 509 ? -18.690 -22.001 21.928 1.00 92.94 509 ASP A CA 1
ATOM 4023 C C . ASP A 1 509 ? -18.388 -21.530 20.502 1.00 92.94 509 ASP A C 1
ATOM 4025 O O . ASP A 1 509 ? -18.951 -22.066 19.547 1.00 92.94 509 ASP A O 1
ATOM 4029 N N . PHE A 1 510 ? -17.431 -20.608 20.333 1.00 93.62 510 PHE A N 1
ATOM 4030 C CA . PHE A 1 510 ? -16.964 -20.186 19.013 1.00 93.62 510 PHE A CA 1
ATOM 4031 C C . PHE A 1 510 ? -16.359 -21.354 18.231 1.00 93.62 510 PHE A C 1
ATOM 4033 O O . PHE A 1 510 ? -16.716 -21.553 17.074 1.00 93.62 510 PHE A O 1
ATOM 4040 N N . ALA A 1 511 ? -15.490 -22.159 18.853 1.00 92.56 511 ALA A N 1
ATOM 4041 C CA . ALA A 1 511 ? -14.882 -23.326 18.214 1.00 92.56 511 ALA A CA 1
ATOM 4042 C C . ALA A 1 511 ? -15.922 -24.382 17.785 1.00 92.56 511 ALA A C 1
ATOM 4044 O O . ALA A 1 511 ? -15.834 -24.939 16.687 1.00 92.56 511 ALA A O 1
ATOM 4045 N N . ALA A 1 512 ? -16.929 -24.639 18.622 1.00 93.62 512 ALA A N 1
ATOM 4046 C CA . ALA A 1 512 ? -18.024 -25.552 18.307 1.00 93.62 512 ALA A CA 1
ATOM 4047 C C . ALA A 1 512 ? -18.902 -25.012 17.169 1.00 93.62 512 ALA A C 1
ATOM 4049 O O . ALA A 1 512 ? -19.217 -25.743 16.232 1.00 93.62 512 ALA A O 1
ATOM 4050 N N . TRP A 1 513 ? -19.252 -23.725 17.212 1.00 95.19 513 TRP A N 1
ATOM 4051 C CA . TRP A 1 513 ? -20.068 -23.083 16.186 1.00 95.19 513 TRP A CA 1
ATOM 4052 C C . TRP A 1 513 ? -19.350 -22.999 14.834 1.00 95.19 513 TRP A C 1
ATOM 4054 O O . TRP A 1 513 ? -19.919 -23.376 13.810 1.00 95.19 513 TRP A O 1
ATOM 4064 N N . VAL A 1 514 ? -18.084 -22.562 14.817 1.00 93.62 514 VAL A N 1
ATOM 4065 C CA . VAL A 1 514 ? -17.323 -22.365 13.571 1.00 93.62 514 VAL A CA 1
ATOM 4066 C C . VAL A 1 514 ? -17.078 -23.683 12.836 1.00 93.62 514 VAL A C 1
ATOM 4068 O O . VAL A 1 514 ? -17.080 -23.725 11.608 1.00 93.62 514 VAL A O 1
ATOM 4071 N N . THR A 1 515 ? -16.917 -24.778 13.586 1.00 92.81 515 THR A N 1
ATOM 4072 C CA . THR A 1 515 ? -16.786 -26.129 13.024 1.00 92.81 515 THR A CA 1
ATOM 4073 C C . THR A 1 515 ? -18.130 -26.806 12.749 1.00 92.81 515 THR A C 1
ATOM 4075 O O . THR A 1 515 ? -18.145 -27.862 12.108 1.00 92.81 515 THR A O 1
ATOM 4078 N N . GLY A 1 516 ? -19.239 -26.204 13.189 1.00 93.06 516 GLY A N 1
ATOM 4079 C CA . GLY A 1 516 ? -20.609 -26.641 12.944 1.00 93.06 516 GLY A CA 1
ATOM 4080 C C . GLY A 1 516 ? -21.161 -26.210 11.577 1.00 93.06 516 GLY A C 1
ATOM 4081 O O . GLY A 1 516 ? -20.488 -25.505 10.818 1.00 93.06 516 GLY A O 1
ATOM 4082 N N . PRO A 1 517 ? -22.385 -26.646 11.223 1.00 93.19 517 PRO A N 1
ATOM 4083 C CA . PRO A 1 517 ? -22.993 -26.370 9.920 1.00 93.19 517 PRO A CA 1
ATOM 4084 C C . PRO A 1 517 ? -23.094 -24.876 9.585 1.00 93.19 517 PRO A C 1
ATOM 4086 O O . PRO A 1 517 ? -22.805 -24.483 8.456 1.00 93.19 517 PRO A O 1
ATOM 4089 N N . GLU A 1 518 ? -23.472 -24.046 10.555 1.00 91.94 518 GLU A N 1
ATOM 4090 C CA . GLU A 1 518 ? -23.659 -22.604 10.395 1.00 91.94 518 GLU A CA 1
ATOM 4091 C C . GLU A 1 518 ? -22.326 -21.889 10.150 1.00 91.94 518 GLU A C 1
ATOM 4093 O O . GLU A 1 518 ? -22.199 -21.129 9.188 1.00 91.94 518 GLU A O 1
ATOM 4098 N N . GLY A 1 519 ? -21.304 -22.182 10.958 1.00 90.56 519 GLY A N 1
ATOM 4099 C CA . GLY A 1 519 ? -19.962 -21.631 10.782 1.00 90.56 519 GLY A CA 1
ATOM 4100 C C . GLY A 1 519 ? -19.317 -22.050 9.460 1.00 90.56 519 GLY A C 1
ATOM 4101 O O . GLY A 1 519 ? -18.808 -21.211 8.712 1.00 90.56 519 GLY A O 1
ATOM 4102 N N . ARG A 1 520 ? -19.427 -23.335 9.096 1.00 91.19 520 ARG A N 1
ATOM 4103 C CA . ARG A 1 520 ? -18.966 -23.836 7.789 1.00 91.19 520 ARG A CA 1
ATOM 4104 C C . ARG A 1 520 ? -19.710 -23.191 6.626 1.00 91.19 520 ARG A C 1
ATOM 4106 O O . ARG A 1 520 ? -19.108 -22.975 5.576 1.00 91.19 520 ARG A O 1
ATOM 4113 N N . ALA A 1 521 ? -20.995 -22.871 6.785 1.00 89.44 521 ALA A N 1
ATOM 4114 C CA . ALA A 1 521 ? -21.751 -22.160 5.762 1.00 89.44 521 ALA A CA 1
ATOM 4115 C C . ALA A 1 521 ? -21.218 -20.737 5.550 1.00 89.44 521 ALA A C 1
ATOM 4117 O O . ALA A 1 521 ? -21.170 -20.293 4.407 1.00 89.44 521 ALA A O 1
ATOM 4118 N N . VAL A 1 522 ? -20.763 -20.046 6.603 1.00 88.62 522 VAL A N 1
ATOM 4119 C CA . VAL A 1 522 ? -20.102 -18.736 6.463 1.00 88.62 522 VAL A CA 1
ATOM 4120 C C . VAL A 1 522 ? -18.822 -18.861 5.640 1.00 88.62 522 VAL A C 1
ATOM 4122 O O . VAL A 1 522 ? -18.660 -18.108 4.687 1.00 88.62 522 VAL A O 1
ATOM 4125 N N . VAL A 1 523 ? -17.958 -19.837 5.944 1.00 86.12 523 VAL A N 1
ATOM 4126 C CA . VAL A 1 523 ? -16.729 -20.095 5.168 1.00 86.12 523 VAL A CA 1
ATOM 4127 C C . VAL A 1 523 ? -17.061 -20.424 3.715 1.00 86.12 523 VAL A C 1
ATOM 4129 O O . VAL A 1 523 ? -16.531 -19.798 2.803 1.00 86.12 523 VAL A O 1
ATOM 4132 N N . LYS A 1 524 ? -17.973 -21.377 3.492 1.00 84.06 524 LYS A N 1
ATOM 4133 C CA . LYS A 1 524 ? -18.385 -21.812 2.153 1.00 84.06 524 LYS A CA 1
ATOM 4134 C C . LYS A 1 524 ? -18.968 -20.666 1.331 1.00 84.06 524 LYS A C 1
ATOM 4136 O O . LYS A 1 524 ? -18.776 -20.642 0.124 1.00 84.06 524 LYS A O 1
ATOM 4141 N N . ASN A 1 525 ? -19.697 -19.754 1.974 1.00 81.56 525 ASN A N 1
ATOM 4142 C CA . ASN A 1 525 ? -20.349 -18.628 1.314 1.00 81.56 525 ASN A CA 1
ATOM 4143 C C . ASN A 1 525 ? -19.455 -17.373 1.226 1.00 81.56 525 ASN A C 1
ATOM 4145 O O . ASN A 1 525 ? -19.876 -16.363 0.655 1.00 81.56 525 ASN A O 1
ATOM 4149 N N . PHE A 1 526 ? -18.243 -17.416 1.788 1.00 80.00 526 PHE A N 1
ATOM 4150 C CA . PHE A 1 526 ? -17.342 -16.273 1.826 1.00 80.00 526 PHE A CA 1
ATOM 4151 C C . PHE A 1 526 ? -16.708 -16.021 0.454 1.00 80.00 526 PHE A C 1
ATOM 4153 O O . PHE A 1 526 ? -16.099 -16.906 -0.147 1.00 80.00 526 PHE A O 1
ATOM 4160 N N . ASN A 1 527 ? -16.825 -14.780 -0.021 1.00 66.19 527 ASN A N 1
ATOM 4161 C CA . ASN A 1 527 ? -16.304 -14.342 -1.311 1.00 66.19 527 ASN A CA 1
ATOM 4162 C C . ASN A 1 527 ? -15.423 -13.103 -1.145 1.00 66.19 527 ASN A C 1
ATOM 4164 O O . ASN A 1 527 ? -15.797 -12.149 -0.459 1.00 66.19 527 ASN A O 1
ATOM 4168 N N . ILE A 1 528 ? -14.278 -13.100 -1.829 1.00 58.03 528 ILE A N 1
ATOM 4169 C CA . ILE A 1 528 ? -13.406 -11.930 -1.955 1.00 58.03 528 ILE A CA 1
ATOM 4170 C C . ILE A 1 528 ? -13.765 -11.269 -3.292 1.00 58.03 528 ILE A C 1
ATOM 4172 O O . ILE A 1 528 ? -13.290 -11.659 -4.356 1.00 58.03 528 ILE A O 1
ATOM 4176 N N . GLY A 1 529 ? -14.684 -10.299 -3.262 1.00 55.03 529 GLY A N 1
ATOM 4177 C CA . GLY A 1 529 ? -15.281 -9.738 -4.482 1.00 55.03 529 GLY A CA 1
ATOM 4178 C C . GLY A 1 529 ? -16.339 -10.666 -5.091 1.00 55.03 529 GLY A C 1
ATOM 4179 O O . GLY A 1 529 ? -17.362 -10.916 -4.459 1.00 55.03 529 GLY A O 1
ATOM 4180 N N . THR A 1 530 ? -16.119 -11.152 -6.319 1.00 28.56 530 THR A N 1
ATOM 4181 C CA . THR A 1 530 ? -17.048 -12.032 -7.068 1.00 28.56 530 THR A CA 1
ATOM 4182 C C . THR A 1 530 ? -16.606 -13.501 -7.149 1.00 28.56 530 THR A C 1
ATOM 4184 O O . THR A 1 530 ? -17.250 -14.282 -7.849 1.00 28.56 530 THR A O 1
ATOM 4187 N N . VAL A 1 531 ? -15.518 -13.887 -6.471 1.00 36.25 531 VAL A N 1
ATOM 4188 C CA . VAL A 1 531 ? -14.894 -15.218 -6.591 1.00 36.25 531 VAL A CA 1
ATOM 4189 C C . VAL A 1 531 ? -14.726 -15.876 -5.215 1.00 36.25 531 VAL A C 1
ATOM 4191 O O . VAL A 1 531 ? -14.444 -15.201 -4.220 1.00 36.25 531 VAL A O 1
ATOM 4194 N N . TRP A 1 532 ? -14.896 -17.201 -5.185 1.00 42.19 532 TRP A N 1
ATOM 4195 C CA . TRP A 1 532 ? -14.756 -18.056 -4.005 1.00 42.19 532 TRP A CA 1
ATOM 4196 C C . TRP A 1 532 ? -13.298 -18.114 -3.531 1.00 42.19 532 TRP A C 1
ATOM 4198 O O . TRP A 1 532 ? -12.402 -18.431 -4.318 1.00 42.19 532 TRP A O 1
ATOM 4208 N N . GLY A 1 533 ? -13.065 -17.793 -2.253 1.00 47.38 533 GLY A N 1
ATOM 4209 C CA . GLY A 1 533 ? -11.715 -17.666 -1.684 1.00 47.38 533 GLY A CA 1
ATOM 4210 C C . GLY A 1 533 ? -11.201 -18.879 -0.901 1.00 47.38 533 GLY A C 1
ATOM 4211 O O . GLY A 1 533 ? -9.991 -19.027 -0.775 1.00 47.38 533 GLY A O 1
ATOM 4212 N N . PHE A 1 534 ? -12.081 -19.753 -0.393 1.00 44.72 534 PHE A N 1
ATOM 4213 C CA . PHE A 1 534 ? -11.707 -20.850 0.514 1.00 44.72 534 PHE A CA 1
ATOM 4214 C C . PHE A 1 534 ? -12.535 -22.117 0.282 1.00 44.72 534 PHE A C 1
ATOM 4216 O O . PHE A 1 534 ? -13.707 -22.043 -0.095 1.00 44.72 534 PHE A O 1
ATOM 4223 N N . SER A 1 535 ? -11.948 -23.274 0.598 1.00 47.12 535 SER A N 1
ATOM 4224 C CA . SER A 1 535 ? -12.636 -24.572 0.594 1.00 47.12 535 SER A CA 1
ATOM 4225 C C . SER A 1 535 ? -12.981 -25.010 2.022 1.00 47.12 535 SER A C 1
ATOM 4227 O O . SER A 1 535 ? -12.103 -25.085 2.883 1.00 47.12 535 SER A O 1
ATOM 4229 N N . ALA A 1 536 ? -14.258 -25.310 2.282 1.00 41.66 536 ALA A N 1
ATOM 4230 C CA . ALA A 1 536 ? -14.740 -25.835 3.565 1.00 41.66 536 ALA A CA 1
ATOM 4231 C C . ALA A 1 536 ? -14.661 -27.380 3.608 1.00 41.66 536 ALA A C 1
ATOM 4233 O O . ALA A 1 536 ? -14.774 -28.013 2.555 1.00 41.66 536 ALA A O 1
ATOM 4234 N N . PRO A 1 537 ? -14.526 -28.011 4.793 1.00 38.00 537 PRO A N 1
ATOM 4235 C CA . PRO A 1 537 ? -14.499 -29.470 4.913 1.00 38.00 537 PRO A CA 1
ATOM 4236 C C . PRO A 1 537 ? -15.767 -30.120 4.334 1.00 38.00 537 PRO A C 1
ATOM 4238 O O . PRO A 1 537 ? -16.888 -29.725 4.672 1.00 38.00 537 PRO A O 1
ATOM 4241 N N . THR A 1 538 ? -15.586 -31.133 3.483 1.00 40.91 538 THR A N 1
ATOM 4242 C CA . THR A 1 538 ? -16.656 -32.001 2.973 1.00 40.91 538 THR A CA 1
ATOM 4243 C C . THR A 1 538 ? -17.037 -33.050 4.027 1.00 40.91 538 THR A C 1
ATOM 4245 O O . THR A 1 538 ? -16.190 -33.485 4.805 1.00 40.91 538 THR A O 1
ATOM 4248 N N . ASN A 1 539 ? -18.331 -33.388 4.106 1.00 34.41 539 ASN A N 1
ATOM 4249 C CA . ASN A 1 539 ? -18.858 -34.391 5.046 1.00 34.41 539 ASN A CA 1
ATOM 4250 C C . ASN A 1 539 ? -18.414 -35.811 4.709 1.00 34.41 539 ASN A C 1
ATOM 4252 O O . ASN A 1 539 ? -18.381 -36.131 3.497 1.00 34.41 539 ASN A O 1
#

Sequence (539 aa):
MTYDQIAVGGGSCYLLRTNGTVKMYSAYSINWVTLGQDESNRQIVGNGPFIRRANGEVYEYKEHKWKRLDTLTKMWVWGDITWRWQEQEHLLSCHDFGAPDEWRVRGGDTQTKDLVMVQNSIYQLAEDGTISYLKKGKWKILDDKNATAIATDDNSLFKLDKQGFVSQLYGQQQWQLVGVFPIVQIAAGRAGLFARHENGSIYEHCGGMIWNQRDMNTDNVHLAVGDDAYRVNSKGELYRFDRGERNWELLHSNLTISQTKEQIANHIPSNPILSIGIAETPWCGVLRSLALGFIDFHASISPDPFNVAWNLNTSAKLIESLQNGKVDIVIASHVLPTRPEAETAAGSTDTVLYPMHYLFNDHVLLVGPPSNPAGLDPESHITTMLADLVTAGERNPTCEMMFLGRSGDSAIKAIESDLWNQVRPWMIHSPNWYQETVMTDQEMDLATAGNLNMYTLTERSFFQFMGQTALGSRFIIYKSSEDAPDEIPPIPAHLVISAQAQASNLAKDFAAWVTGPEGRAVVKNFNIGTVWGFSAPTN

InterPro domains:
  IPR052738 ABC transporter tungstate-binding [PTHR37945] (279-529)

pLDDT: mean 78.9, std 15.8, range [25.48, 97.25]

Foldseek 3Di:
DAFQDWEDDDQKIWGARQQQWIWIQHPVVLDIDTLDGDNQWHDWYDDQIWTAGVQQWIWGQDPSDTDTDDGADDWYDDHQKIWTAHQVQQFIWIDGNVHHPDTHTQEGHNFFPDWDDAQPKIWTQGPQGWIWIGDPHDTDTQDDRFFPDWEYQSHWIWTAGPQRWIWIDDDDRDTDTQEQAQFPDWEHYVQAIKTAHPQGWIWGRPDRNDIDTLGPDSQWDDWYDYVWIWTAGVVRWIWTQDPVVSHTDTSDDPPPPPDDPPDDDPDPPPAAEQEEEEADPLCVQLVVLLQVLLQVVVVVVDVRHHHYHYDYDHPVVVLVCLQVQVHFKYKFFPPDPDPVRCCVVDPDDPWWDDDWFWFFWWKKFWKFFPVPQLVADLPDFLLVSVLSLVVSCVVCVPLAAAEEAEDDDDPQNVQVLVSCCVNPVCPVDQRRHYHYDPDPDLSCSLSVRLVSRYIYMDTQSVLLLCLVDPSVNSMDTSYMCVVVVVRGPTGIIIMIGTPSHPPNVSSVSSSPCCSDPSVLVSLQVDDSPPDRGIGGDDD

Organism: NCBI:txid1450535